Protein AF-A0A9E4LNK3-F1 (afdb_monomer)

Sequence (481 aa):
MTLQAILFIAVGLLFTTSLILKAQERDEGTTDDDRDSTNNVVDWTPTIDVRTAFFLGTPGGPDLHADEPEATRNLLLENKTRVLNWFLDSHTILDNPQYHGAAYIDIDALFKPIPGISILAGLTMENRGISYGLRDTRNNIVLPRYQLGIDTTLKFGDESLNVKIYAGDFRDTTIDEGLFFANADIQGAMVRFEWNNLAYRHWKVGDAFAGLGLNINDADFQAITLSDFNLPFDSRGTLGLNWFVFTDIDSRGEIYQLESPRQQLLSEADLQDYGVGMSGRVDSIDNRGALYAQYGLRGGSGFLMNRSALLAGGSFAIDDTRFQLHGQGEYRYFGGLFNHGYRNVDVYYRDPEETEDWGNTVGPHLYPLSLFDRRFMQWPVMTEYQDLKDVTAWTLYAKGKWFFYGRFILYALLDLNYIVPEHEESFLYPFYEAGVGWEPVRNFSLLFSASNKGMNLDKHYPTFYLYERPIPTVAFRWNVK

Radius of gyration: 24.62 Å; Cα contacts (8 Å, |Δi|>4): 1115; chains: 1; bounding box: 55×63×79 Å

Mean predicted aligned error: 9.89 Å

Secondary structure (DSSP, 8-state):
--HHHHHHHHHHHHHHHHHHHHHHHHHTT--S----S---------EEEEEEEEE-PPPPSS-TTTTS-HHHHHHHHHS--SS---SB-TTTS---GGGGT-EEEEEEEEEEEETTEEEEEEEEEEE--STT-TT-GGGEEEEEEEEEEEEEEEEETTEEEEEEEEEEEEEEE--TTSSS-SSEEEEEEEEEEEETTEEEEEEEEE-THHHH-BS-SEEEEEEEEEEEEEETTTEEEEEEEEEEEEE-GGGG--------TTGGG--GGGG--EEEEEEEEEEETTSSEEEEEEEEEESSS---GGGEEEEEEEEEEEE-SSEEEEEEEEEEEE-HHHHTT-B-SS--SS-TT----TT----SS---GGGGGS-S--HHHHHTTTTT--EEEEEEEEEEEEEEETTEEEEEEEEEEEEEETTS--EEEEEEEEEEEEEEETTEEEEEEEEEEEEE-SSSSSEEEEEEEEEEEEEEEEEE-

pLDDT: mean 81.27, std 19.88, range [32.03, 98.69]

Nearest PDB structures (foldseek):
  8xcj-assembly1_B  TM=4.893E-01  e=7.336E-06  Shigella sonnei
  5oyk-assembly1_A  TM=4.951E-01  e=1.566E-05  Vibrio cholerae
  6ehe-assembly1_A  TM=4.930E-01  e=4.184E-04  Vibrio cholerae O395
  8agd-assembly1_C  TM=2.571E-01  e=2.715E-03  Deinococcus radiodurans R1 = ATCC 13939 = DSM 20539
  3kvn-assembly2_A  TM=1.818E-01  e=1.265E-01  Pseudomonas aeruginosa

Solvent-accessible surface area (backbone atoms only — not comparable to full-atom values): 25138 Å² total; per-residue (Å²): 135,58,74,61,62,56,48,54,53,50,52,54,53,51,55,53,51,53,53,52,52,58,56,52,62,61,67,79,66,73,73,93,81,78,91,84,69,92,72,79,73,60,66,86,71,63,32,39,39,41,40,33,45,37,24,62,36,74,73,62,72,82,65,92,61,82,83,65,56,66,71,58,54,51,50,50,62,69,59,61,68,79,82,91,68,88,42,51,58,75,75,76,59,67,53,43,40,50,43,32,49,14,34,37,40,36,38,41,36,42,42,45,81,45,92,43,37,38,39,36,44,32,41,37,39,36,37,44,22,54,77,67,39,86,81,41,65,84,40,48,46,77,47,79,41,42,29,44,36,39,47,46,74,49,72,62,84,96,45,54,38,39,40,38,39,38,38,38,56,43,71,62,34,55,52,88,88,30,70,69,40,23,68,33,75,42,39,35,38,38,42,35,42,34,46,85,49,40,31,43,37,41,38,41,40,42,56,45,36,73,48,44,12,24,35,27,35,34,38,41,40,38,35,46,32,46,40,79,44,84,46,80,89,62,24,31,34,34,42,32,45,33,38,39,35,49,38,59,72,66,79,78,66,73,70,76,81,69,89,48,86,79,60,80,71,64,52,77,76,70,64,40,50,40,32,46,34,39,36,38,36,40,32,37,73,84,68,36,33,34,42,38,35,32,40,38,34,50,33,95,75,78,97,45,71,41,25,24,35,39,30,41,36,37,38,37,49,44,87,47,98,49,42,33,36,40,38,36,41,37,41,39,38,38,10,6,61,46,31,42,76,35,49,26,81,88,32,36,23,27,53,88,83,55,85,57,53,74,72,45,63,63,28,97,29,69,72,62,73,78,59,70,81,54,75,80,75,38,44,50,72,59,19,76,48,23,87,64,27,38,35,35,35,39,38,41,38,39,43,38,40,34,43,81,55,88,46,31,32,41,40,40,35,40,44,32,40,39,39,42,42,56,99,52,79,66,47,75,46,79,36,41,36,43,35,45,34,39,37,92,47,89,58,34,38,43,36,45,33,32,21,25,61,38,77,33,53,89,44,33,30,79,43,69,38,58,40,65,66,56,43,38,36,42,37,41,38,35,50,49,121

Structure (mmCIF, N/CA/C/O backbone):
data_AF-A0A9E4LNK3-F1
#
_entry.id   AF-A0A9E4LNK3-F1
#
loop_
_atom_site.group_PDB
_atom_site.id
_atom_site.type_symbol
_atom_site.label_atom_id
_atom_site.label_alt_id
_atom_site.label_comp_id
_atom_site.label_asym_id
_atom_site.label_entity_id
_atom_site.label_seq_id
_atom_site.pdbx_PDB_ins_code
_atom_site.Cartn_x
_atom_site.Cartn_y
_atom_site.Cartn_z
_atom_site.occupancy
_atom_site.B_iso_or_equiv
_atom_site.auth_seq_id
_atom_site.auth_comp_id
_atom_site.auth_asym_id
_atom_site.auth_atom_id
_atom_site.pdbx_PDB_model_num
ATOM 1 N N . MET A 1 1 ? 5.099 -32.120 -4.529 1.00 41.56 1 MET A N 1
ATOM 2 C CA . MET A 1 1 ? 5.362 -31.563 -3.183 1.00 41.56 1 MET A CA 1
ATOM 3 C C . MET A 1 1 ? 6.695 -32.113 -2.708 1.00 41.56 1 MET A C 1
ATOM 5 O O . MET A 1 1 ? 6.814 -33.324 -2.573 1.00 41.56 1 MET A O 1
ATOM 9 N N . THR A 1 2 ? 7.722 -31.275 -2.575 1.00 43.97 2 THR A N 1
ATOM 10 C CA . THR A 1 2 ? 9.056 -31.709 -2.132 1.00 43.97 2 THR A CA 1
ATOM 11 C C . THR A 1 2 ? 9.077 -31.890 -0.609 1.00 43.97 2 THR A C 1
ATOM 13 O O . THR A 1 2 ? 8.332 -31.231 0.117 1.00 43.97 2 THR A O 1
ATOM 16 N N . LEU A 1 3 ? 9.934 -32.787 -0.111 1.00 37.31 3 LEU A N 1
ATOM 17 C CA . LEU A 1 3 ? 10.107 -33.088 1.320 1.00 37.31 3 LEU A CA 1
ATOM 18 C C . LEU A 1 3 ? 10.407 -31.828 2.165 1.00 37.31 3 LEU A C 1
ATOM 20 O O . LEU A 1 3 ? 10.044 -31.763 3.334 1.00 37.31 3 LEU A O 1
ATOM 24 N N . GLN A 1 4 ? 11.017 -30.803 1.561 1.00 41.84 4 GLN A N 1
ATOM 25 C CA . GLN A 1 4 ? 11.319 -29.520 2.203 1.00 41.84 4 GLN A CA 1
ATOM 26 C C . GLN A 1 4 ? 10.077 -28.673 2.490 1.00 41.84 4 GLN A C 1
ATOM 28 O O . GLN A 1 4 ? 9.984 -28.126 3.582 1.00 41.84 4 GLN A O 1
ATOM 33 N N . ALA A 1 5 ? 9.098 -28.600 1.581 1.00 40.19 5 ALA A N 1
ATOM 34 C CA . ALA A 1 5 ? 7.851 -27.875 1.847 1.00 40.19 5 ALA A CA 1
ATOM 35 C C . ALA A 1 5 ? 7.095 -28.497 3.037 1.00 40.19 5 ALA A C 1
ATOM 37 O O . ALA A 1 5 ? 6.575 -27.785 3.891 1.00 40.19 5 ALA A O 1
ATOM 38 N N . ILE A 1 6 ? 7.120 -29.833 3.145 1.00 46.41 6 ILE A N 1
ATOM 39 C CA . ILE A 1 6 ? 6.572 -30.568 4.296 1.00 46.41 6 ILE A CA 1
ATOM 40 C C . ILE A 1 6 ? 7.346 -30.228 5.577 1.00 46.41 6 ILE A C 1
ATOM 42 O O . ILE A 1 6 ? 6.731 -30.023 6.620 1.00 46.41 6 ILE A O 1
ATOM 46 N N . LEU A 1 7 ? 8.677 -30.130 5.504 1.00 43.38 7 LEU A N 1
ATOM 47 C CA . LEU A 1 7 ? 9.526 -29.798 6.649 1.00 43.38 7 LEU A CA 1
ATOM 48 C C . LEU A 1 7 ? 9.306 -28.357 7.141 1.00 43.38 7 LEU A C 1
ATOM 50 O O . LEU A 1 7 ? 9.177 -28.151 8.342 1.00 43.38 7 LEU A O 1
ATOM 54 N N . PHE A 1 8 ? 9.199 -27.376 6.239 1.00 44.72 8 PHE A N 1
ATOM 55 C CA . PHE A 1 8 ? 8.903 -25.983 6.598 1.00 44.72 8 PHE A CA 1
ATOM 56 C C . PHE A 1 8 ? 7.522 -25.839 7.251 1.00 44.72 8 PHE A C 1
ATOM 58 O O . PHE A 1 8 ? 7.403 -25.202 8.297 1.00 44.72 8 PHE A O 1
ATOM 65 N N . ILE A 1 9 ? 6.498 -26.500 6.696 1.00 47.62 9 ILE A N 1
ATOM 66 C CA . ILE A 1 9 ? 5.153 -26.545 7.290 1.00 47.62 9 ILE A CA 1
ATOM 67 C C . ILE A 1 9 ? 5.197 -27.213 8.675 1.00 47.62 9 ILE A C 1
ATOM 69 O O . ILE A 1 9 ? 4.609 -26.702 9.627 1.00 47.62 9 ILE A O 1
ATOM 73 N N . ALA A 1 10 ? 5.931 -28.321 8.821 1.00 51.97 10 ALA A N 1
ATOM 74 C CA . ALA A 1 10 ? 6.064 -29.027 10.094 1.00 51.97 10 ALA A CA 1
ATOM 75 C C . ALA A 1 10 ? 6.780 -28.187 11.165 1.00 51.97 10 ALA A C 1
ATOM 77 O O . ALA A 1 10 ? 6.338 -28.165 12.310 1.00 51.97 10 ALA A O 1
ATOM 78 N N . VAL A 1 11 ? 7.846 -27.462 10.812 1.00 52.09 11 VAL A N 1
ATOM 79 C CA . VAL A 1 11 ? 8.573 -26.587 11.749 1.00 52.09 11 VAL A CA 1
ATOM 80 C C . VAL A 1 11 ? 7.705 -25.407 12.191 1.00 52.09 11 VAL A C 1
ATOM 82 O O . VAL A 1 11 ? 7.649 -25.119 13.387 1.00 52.09 11 VAL A O 1
ATOM 85 N N . GLY A 1 12 ? 6.966 -24.776 11.270 1.00 45.59 12 GLY A N 1
ATOM 86 C CA . GLY A 1 12 ? 6.017 -23.709 11.609 1.00 45.59 12 GLY A CA 1
ATOM 87 C C . GLY A 1 12 ? 4.909 -24.180 12.560 1.00 45.59 12 GLY A C 1
ATOM 88 O O . GLY A 1 12 ? 4.607 -23.505 13.548 1.00 45.59 12 GLY A O 1
ATOM 89 N N . LEU A 1 13 ? 4.356 -25.376 12.321 1.00 50.53 13 LEU A N 1
ATOM 90 C CA . LEU A 1 13 ? 3.356 -26.005 13.194 1.00 50.53 13 LEU A CA 1
ATOM 91 C C . LEU A 1 13 ? 3.928 -26.384 14.570 1.00 50.53 13 LEU A C 1
ATOM 93 O O . LEU A 1 13 ? 3.265 -26.192 15.587 1.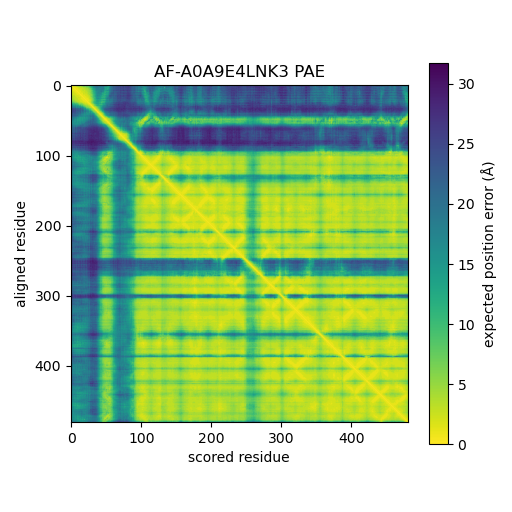00 50.53 13 LEU A O 1
ATOM 97 N N . LEU A 1 14 ? 5.162 -26.891 14.635 1.00 53.72 14 LEU A N 1
ATOM 98 C CA . LEU A 1 14 ? 5.808 -27.250 15.902 1.00 53.72 14 LEU A CA 1
ATOM 99 C C . LEU A 1 14 ? 6.121 -26.016 16.760 1.00 53.72 14 LEU A C 1
ATOM 101 O O . LEU A 1 14 ? 5.898 -26.042 17.972 1.00 53.72 14 LEU A O 1
ATOM 105 N N . PHE A 1 15 ? 6.583 -24.923 16.147 1.00 49.28 15 PHE A N 1
ATOM 106 C CA . PHE A 1 15 ? 6.890 -23.681 16.861 1.00 49.28 15 PHE A CA 1
ATOM 107 C C . PHE A 1 15 ? 5.628 -23.022 17.439 1.00 49.28 15 PHE A C 1
ATOM 109 O O . PHE A 1 15 ? 5.600 -22.647 18.611 1.00 49.28 15 PHE A O 1
ATOM 116 N N . THR A 1 16 ? 4.549 -22.960 16.653 1.00 48.97 16 THR A N 1
ATOM 117 C CA . THR A 1 16 ? 3.246 -22.440 17.107 1.00 48.97 16 THR A CA 1
ATOM 118 C C . THR A 1 16 ? 2.631 -23.305 18.206 1.00 48.97 16 THR A C 1
ATOM 120 O O . THR A 1 16 ? 2.187 -22.772 19.222 1.00 48.97 16 THR A O 1
ATOM 123 N N . THR A 1 17 ? 2.685 -24.635 18.078 1.00 55.66 17 THR A N 1
ATOM 124 C CA . THR A 1 17 ? 2.183 -25.553 19.117 1.00 55.66 17 THR A CA 1
ATOM 125 C C . THR A 1 17 ? 2.945 -25.383 20.438 1.00 55.66 17 THR A C 1
ATOM 127 O O . THR A 1 17 ? 2.330 -25.352 21.500 1.00 55.66 17 THR A O 1
ATOM 130 N N . SER A 1 18 ? 4.271 -25.194 20.397 1.00 52.88 18 SER A N 1
ATOM 131 C CA . SER A 1 18 ? 5.073 -24.954 21.607 1.00 52.88 18 SER A CA 1
ATOM 132 C C . SER A 1 18 ? 4.742 -23.630 22.304 1.00 52.88 18 SER A C 1
ATOM 134 O O . SER A 1 18 ? 4.840 -23.565 23.531 1.00 52.88 18 SER A O 1
ATOM 136 N N . LEU A 1 19 ? 4.389 -22.580 21.556 1.00 49.06 19 LEU A N 1
ATOM 137 C CA . LEU A 1 19 ? 3.983 -21.292 22.128 1.00 49.06 19 LEU A CA 1
ATOM 138 C C . LEU A 1 19 ? 2.604 -21.383 22.791 1.00 49.06 19 LEU A C 1
ATOM 140 O O . LEU A 1 19 ? 2.429 -20.867 23.892 1.00 49.06 19 LEU A O 1
ATOM 144 N N . ILE A 1 20 ? 1.664 -22.097 22.163 1.00 52.34 20 ILE A N 1
ATOM 145 C CA . ILE A 1 20 ? 0.319 -22.337 22.708 1.00 52.34 20 ILE A CA 1
ATOM 146 C C . ILE A 1 20 ? 0.395 -23.156 24.002 1.00 52.34 20 ILE A C 1
ATOM 148 O O . ILE A 1 20 ? -0.195 -22.764 25.005 1.00 52.34 20 ILE A O 1
ATOM 152 N N . LEU A 1 21 ? 1.170 -24.247 24.016 1.00 57.25 21 LEU A N 1
ATOM 153 C CA . LEU A 1 21 ? 1.315 -25.096 25.204 1.00 57.25 21 LEU A CA 1
ATOM 154 C C . LEU A 1 21 ? 1.925 -24.333 26.391 1.00 57.25 21 LEU A C 1
ATOM 156 O O . LEU A 1 21 ? 1.444 -24.462 27.511 1.00 57.25 21 LEU A O 1
ATOM 160 N N . LYS A 1 22 ? 2.915 -23.463 26.148 1.00 56.16 22 LYS A N 1
ATOM 161 C CA . LYS A 1 22 ? 3.484 -22.600 27.200 1.00 56.16 22 LYS A CA 1
ATOM 162 C C . LYS A 1 22 ? 2.509 -21.550 27.729 1.00 56.16 22 LYS A C 1
ATOM 164 O O . LYS A 1 22 ? 2.616 -21.171 28.892 1.00 56.16 22 LYS A O 1
ATOM 169 N N . ALA A 1 23 ? 1.607 -21.044 26.889 1.00 51.03 23 ALA A N 1
ATOM 170 C CA . ALA A 1 23 ? 0.563 -20.126 27.336 1.00 51.03 23 ALA A CA 1
ATOM 171 C C . ALA A 1 23 ? -0.459 -20.852 28.229 1.00 51.03 23 ALA A C 1
ATOM 173 O O . ALA A 1 23 ? -0.826 -20.326 29.274 1.00 51.03 23 ALA A O 1
ATOM 174 N N . GLN A 1 24 ? -0.833 -22.088 27.874 1.00 53.78 24 GLN A N 1
ATOM 175 C CA . GLN A 1 24 ? -1.772 -22.916 28.642 1.00 53.78 24 GLN A CA 1
ATOM 176 C C . GLN A 1 24 ? -1.200 -23.399 29.985 1.00 53.78 24 GLN A C 1
ATOM 178 O O . GLN A 1 24 ? -1.886 -23.318 31.000 1.00 53.78 24 GLN A O 1
ATOM 183 N N . GLU A 1 25 ? 0.070 -23.819 30.036 1.00 57.22 25 GLU A N 1
ATOM 184 C CA . GLU A 1 25 ? 0.732 -24.223 31.293 1.00 57.22 25 GLU A CA 1
ATOM 185 C C . GLU A 1 25 ? 0.797 -23.089 32.333 1.00 57.22 25 GLU A C 1
ATOM 187 O O . GLU A 1 25 ? 0.924 -23.345 33.530 1.00 57.22 25 GLU A O 1
ATOM 192 N N . ARG A 1 26 ? 0.704 -21.826 31.895 1.00 51.97 26 ARG A N 1
ATOM 193 C CA . ARG A 1 26 ? 0.721 -20.659 32.784 1.00 51.97 26 ARG A CA 1
ATOM 194 C C . ARG A 1 26 ? -0.629 -20.406 33.466 1.00 51.97 26 ARG A C 1
ATOM 196 O O . ARG A 1 26 ? -0.628 -19.859 34.565 1.00 51.97 26 ARG A O 1
ATOM 203 N N . ASP A 1 27 ? -1.733 -20.828 32.849 1.00 49.88 27 ASP A N 1
ATOM 204 C CA . ASP A 1 27 ? -3.097 -20.669 33.376 1.00 49.88 27 ASP A CA 1
ATOM 205 C C . ASP A 1 27 ? -3.478 -21.771 34.378 1.00 49.88 27 ASP A C 1
ATOM 207 O O . ASP A 1 27 ? -4.247 -21.534 35.308 1.00 49.88 27 ASP A O 1
ATOM 211 N N . GLU A 1 28 ? -2.907 -22.973 34.260 1.00 54.12 28 GLU A N 1
ATOM 212 C CA . GLU A 1 28 ? -3.238 -24.095 35.156 1.00 54.12 28 GLU A CA 1
ATOM 213 C C . GLU A 1 28 ? -2.516 -24.040 36.524 1.00 54.12 28 GLU A C 1
ATOM 215 O O . GLU A 1 28 ? -2.785 -24.857 37.406 1.00 54.12 28 GLU A O 1
ATOM 220 N N . GLY A 1 29 ? -1.610 -23.074 36.732 1.00 51.03 29 GLY A N 1
ATOM 221 C CA . GLY A 1 29 ? -0.751 -22.985 37.922 1.00 51.03 29 GLY A CA 1
ATOM 222 C C . GLY A 1 29 ? -1.223 -22.066 39.056 1.00 51.03 29 GLY A C 1
ATOM 223 O O . GLY A 1 29 ? -0.627 -22.090 40.134 1.00 51.03 29 GLY A O 1
ATOM 224 N N . THR A 1 30 ? -2.256 -21.246 38.859 1.00 49.94 30 THR A N 1
ATOM 225 C CA . THR A 1 30 ? -2.759 -20.330 39.898 1.00 49.94 30 THR A CA 1
ATOM 226 C C . THR A 1 30 ? -3.891 -20.976 40.686 1.00 49.94 30 THR A C 1
ATOM 228 O O . THR A 1 30 ? -5.057 -20.918 40.306 1.00 49.94 30 THR A O 1
ATOM 231 N N . THR A 1 31 ? -3.532 -21.616 41.797 1.00 49.62 31 THR A N 1
ATOM 232 C CA . THR A 1 31 ? -4.470 -22.107 42.810 1.00 49.62 31 THR A CA 1
ATOM 233 C C . THR A 1 31 ? -5.137 -20.955 43.571 1.00 49.62 31 THR A C 1
ATOM 235 O O . THR A 1 31 ? -4.519 -19.936 43.866 1.00 49.62 31 THR A O 1
ATOM 238 N N . ASP A 1 32 ? -6.408 -21.168 43.893 1.00 52.41 32 ASP A N 1
ATOM 239 C CA . ASP A 1 32 ? -7.497 -20.203 44.108 1.00 52.41 32 ASP A CA 1
ATOM 240 C C . ASP A 1 32 ? -7.501 -19.427 45.455 1.00 52.41 32 ASP A C 1
ATOM 242 O O . ASP A 1 32 ? -8.571 -19.023 45.903 1.00 52.41 32 ASP A O 1
ATOM 246 N N . ASP A 1 33 ? -6.355 -19.219 46.124 1.00 51.12 33 ASP A N 1
ATOM 247 C CA . ASP A 1 33 ? -6.341 -18.809 47.552 1.00 51.12 33 ASP A CA 1
ATOM 248 C C . ASP A 1 33 ? -5.882 -17.365 47.869 1.00 51.12 33 ASP A C 1
ATOM 250 O O . ASP A 1 33 ? -5.827 -16.993 49.035 1.00 51.12 33 ASP A O 1
ATOM 254 N N . ASP A 1 34 ? -5.630 -16.505 46.873 1.00 47.00 34 ASP A N 1
ATOM 255 C CA . ASP A 1 34 ? -5.303 -15.078 47.095 1.00 47.00 34 ASP A CA 1
ATOM 256 C C . ASP A 1 34 ? -6.148 -14.157 46.192 1.00 47.00 34 ASP A C 1
ATOM 258 O O . ASP A 1 34 ? -5.696 -13.620 45.178 1.00 47.00 34 ASP A O 1
ATOM 262 N N . ARG A 1 35 ? -7.423 -13.970 46.556 1.00 47.19 35 ARG A N 1
ATOM 263 C CA . ARG A 1 35 ? -8.343 -13.011 45.916 1.00 47.19 35 ARG A CA 1
ATOM 264 C C . ARG A 1 35 ? -8.501 -11.748 46.765 1.00 47.19 35 ARG A C 1
ATOM 266 O O . ARG A 1 35 ? -9.561 -11.555 47.346 1.00 47.19 35 ARG A O 1
ATOM 273 N N . ASP A 1 36 ? -7.475 -10.894 46.833 1.00 46.56 36 ASP A N 1
ATOM 274 C CA . ASP A 1 36 ? -7.688 -9.488 47.240 1.00 46.56 36 ASP A CA 1
ATOM 275 C C . ASP A 1 36 ? -6.586 -8.485 46.832 1.00 46.56 36 ASP A C 1
ATOM 277 O O . ASP A 1 36 ? -6.384 -7.452 47.471 1.00 46.56 36 ASP A O 1
ATOM 281 N N . SER A 1 37 ? -5.886 -8.719 45.718 1.00 41.12 37 SER A N 1
ATOM 282 C CA . SER A 1 37 ? -5.097 -7.664 45.071 1.00 41.12 37 SER A CA 1
ATOM 283 C C . SER A 1 37 ? -5.607 -7.404 43.665 1.00 41.12 37 SER A C 1
ATOM 285 O O . SER A 1 37 ? -5.957 -8.325 42.931 1.00 41.12 37 SER A O 1
ATOM 287 N N . THR A 1 38 ? -5.649 -6.125 43.302 1.00 39.25 38 THR A N 1
ATOM 288 C CA . THR A 1 38 ? -5.966 -5.548 41.990 1.00 39.25 38 THR A CA 1
ATOM 289 C C . THR A 1 38 ? -5.014 -6.053 40.901 1.00 39.25 38 THR A C 1
ATOM 291 O O . THR A 1 38 ? -4.208 -5.296 40.354 1.00 39.25 38 THR A O 1
ATOM 294 N N . ASN A 1 39 ? -5.064 -7.349 40.609 1.00 36.81 39 ASN A N 1
ATOM 295 C CA . ASN A 1 39 ? -4.281 -7.968 39.565 1.00 36.81 39 ASN A CA 1
ATOM 296 C C . ASN A 1 39 ? -4.894 -7.530 38.243 1.00 36.81 39 ASN A C 1
ATOM 298 O O . ASN A 1 39 ? -5.888 -8.081 37.775 1.00 36.81 39 ASN A O 1
ATOM 302 N N . ASN A 1 40 ? -4.275 -6.506 37.656 1.00 37.41 40 ASN A N 1
ATOM 303 C CA . ASN A 1 40 ? -4.249 -6.306 36.219 1.00 37.41 40 ASN A CA 1
ATOM 304 C C . ASN A 1 40 ? -3.730 -7.611 35.606 1.00 37.41 40 ASN A C 1
ATOM 306 O O . ASN A 1 40 ? -2.525 -7.776 35.414 1.00 37.41 40 ASN A O 1
ATOM 310 N N . VAL A 1 41 ? -4.630 -8.570 35.379 1.00 40.47 41 VAL A N 1
ATOM 311 C CA . VAL A 1 41 ? -4.361 -9.733 34.545 1.00 40.47 41 VAL A CA 1
ATOM 312 C C . VAL A 1 41 ? -4.076 -9.145 33.174 1.00 40.47 41 VAL A C 1
ATOM 314 O O . VAL A 1 41 ? -4.973 -8.687 32.472 1.00 40.47 41 VAL A O 1
ATOM 317 N N . VAL A 1 42 ? -2.788 -9.021 32.871 1.00 44.88 42 VAL A N 1
ATOM 318 C CA . VAL A 1 42 ? -2.311 -8.653 31.547 1.00 44.88 42 VAL A CA 1
ATOM 319 C C . VAL A 1 42 ? -2.869 -9.720 30.616 1.00 44.88 42 VAL A C 1
ATOM 321 O O . VAL A 1 42 ? -2.574 -10.897 30.791 1.00 44.88 42 VAL A O 1
ATOM 324 N N . ASP A 1 43 ? -3.738 -9.323 29.696 1.00 44.44 43 ASP A N 1
ATOM 325 C CA . ASP A 1 43 ? -4.306 -10.221 28.698 1.00 44.44 43 ASP A CA 1
ATOM 326 C C . ASP A 1 43 ? -3.189 -10.589 27.706 1.00 44.44 43 ASP A C 1
ATOM 328 O O . ASP A 1 43 ? -2.826 -9.817 26.814 1.00 44.44 43 ASP A O 1
ATOM 332 N N . TRP A 1 44 ? -2.551 -11.740 27.942 1.00 46.09 44 TRP A N 1
ATOM 333 C CA . TRP A 1 44 ? -1.455 -12.279 27.135 1.00 46.09 44 TRP A CA 1
ATOM 334 C C . TRP A 1 44 ? -2.010 -13.088 25.964 1.00 46.09 44 TRP A C 1
ATOM 336 O O . TRP A 1 44 ? -1.747 -14.284 25.861 1.00 46.09 44 TRP A O 1
ATOM 346 N N . THR A 1 45 ? -2.753 -12.449 25.067 1.00 52.09 45 THR A N 1
ATOM 347 C CA . THR A 1 45 ? -3.242 -13.132 23.864 1.00 52.09 45 THR A CA 1
ATOM 348 C C . THR A 1 45 ? -2.438 -12.669 22.643 1.00 52.09 45 THR A C 1
ATOM 350 O O . THR A 1 45 ? -2.794 -11.665 22.019 1.00 52.09 45 THR A O 1
ATOM 353 N N . PRO A 1 46 ? -1.304 -13.326 22.307 1.00 55.28 46 PRO A N 1
ATOM 354 C CA . PRO A 1 46 ? -0.558 -12.993 21.103 1.00 55.28 46 PRO A CA 1
ATOM 355 C C . PRO A 1 46 ? -1.396 -13.354 19.879 1.00 55.28 46 PRO A C 1
ATOM 357 O O . PRO A 1 46 ? -1.747 -14.514 19.671 1.00 55.28 46 PRO A O 1
ATOM 360 N N . THR A 1 47 ? -1.686 -12.363 19.038 1.00 57.16 47 THR A N 1
ATOM 361 C CA . THR A 1 47 ? -2.212 -12.643 17.701 1.00 57.16 47 THR A CA 1
ATOM 362 C C . THR A 1 47 ? -1.047 -13.041 16.804 1.00 57.16 47 THR A C 1
ATOM 364 O O . THR A 1 47 ? -0.103 -12.260 16.687 1.00 57.16 47 THR A O 1
ATOM 367 N N . ILE A 1 48 ? -1.108 -14.231 16.196 1.00 66.69 48 ILE A N 1
ATOM 368 C CA . ILE A 1 48 ? -0.098 -14.723 15.245 1.00 66.69 48 ILE A CA 1
ATOM 369 C C . ILE A 1 48 ? -0.738 -14.811 13.859 1.00 66.69 48 ILE A C 1
ATOM 371 O O . ILE A 1 48 ? -1.706 -15.553 13.690 1.00 66.69 48 ILE A O 1
ATOM 375 N N . ASP A 1 49 ? -0.200 -14.080 12.880 1.00 63.03 49 ASP A N 1
ATOM 376 C CA . ASP A 1 49 ? -0.526 -14.256 11.455 1.00 63.03 49 ASP A CA 1
ATOM 377 C C . ASP A 1 49 ? 0.635 -14.975 10.767 1.00 63.03 49 ASP A C 1
ATOM 379 O O . ASP A 1 49 ? 1.739 -14.443 10.745 1.00 63.03 49 ASP A O 1
ATOM 383 N N . VAL A 1 50 ? 0.399 -16.180 10.240 1.00 68.12 50 VAL A N 1
ATOM 384 C CA . VAL A 1 50 ? 1.377 -16.930 9.438 1.00 68.12 50 VAL A CA 1
ATOM 385 C C . VAL A 1 50 ? 0.917 -16.952 7.994 1.00 68.12 50 VAL A C 1
ATOM 387 O O . VAL A 1 50 ? -0.150 -17.495 7.703 1.00 68.12 50 VAL A O 1
ATOM 390 N N . ARG A 1 51 ? 1.741 -16.437 7.078 1.00 68.88 51 ARG A N 1
ATOM 391 C CA . ARG A 1 51 ? 1.501 -16.525 5.631 1.00 68.88 51 ARG A CA 1
ATOM 392 C C . ARG A 1 51 ? 2.627 -17.279 4.960 1.00 68.88 51 ARG A C 1
ATOM 394 O O . ARG A 1 51 ? 3.791 -16.958 5.171 1.00 68.88 51 ARG A O 1
ATOM 401 N N . THR A 1 52 ? 2.282 -18.255 4.132 1.00 62.19 52 THR A N 1
ATOM 402 C CA . THR A 1 52 ? 3.250 -18.970 3.300 1.00 62.19 52 THR A CA 1
ATOM 403 C C . THR A 1 52 ? 2.740 -19.049 1.883 1.00 62.19 52 THR A C 1
ATOM 405 O O . THR A 1 52 ? 1.569 -19.367 1.703 1.00 62.19 52 THR A O 1
ATOM 408 N N . ALA A 1 53 ? 3.601 -18.798 0.902 1.00 67.62 53 ALA A N 1
ATOM 409 C CA . ALA A 1 53 ? 3.316 -19.043 -0.507 1.00 67.62 53 ALA A CA 1
ATOM 410 C C . ALA A 1 53 ? 4.411 -19.922 -1.115 1.00 67.62 53 ALA A C 1
ATOM 412 O O . ALA A 1 53 ? 5.573 -19.777 -0.750 1.00 67.62 53 ALA A O 1
ATOM 413 N N . PHE A 1 54 ? 4.041 -20.807 -2.040 1.00 70.44 54 PHE A N 1
ATOM 414 C CA . PHE A 1 54 ? 4.970 -21.562 -2.884 1.00 70.44 54 PHE A CA 1
ATOM 415 C C . PHE A 1 54 ? 4.603 -21.351 -4.345 1.00 70.44 54 PHE A C 1
ATOM 417 O O . PHE A 1 54 ? 3.441 -21.544 -4.706 1.00 70.44 54 PHE A O 1
ATOM 424 N N . PHE A 1 55 ? 5.588 -21.027 -5.176 1.00 71.06 55 PHE A N 1
ATOM 425 C CA . PHE A 1 55 ? 5.405 -20.850 -6.615 1.00 71.06 55 PHE A CA 1
ATOM 426 C C . PHE A 1 55 ? 5.927 -22.082 -7.355 1.00 71.06 55 PHE A C 1
ATOM 428 O O . PHE A 1 55 ? 7.091 -22.440 -7.206 1.00 71.06 55 PHE A O 1
ATOM 435 N N . LEU A 1 56 ? 5.078 -22.777 -8.117 1.00 63.97 56 LEU A N 1
ATOM 436 C CA . LEU A 1 56 ? 5.485 -23.984 -8.852 1.00 63.97 56 LEU A CA 1
ATOM 437 C C . LEU A 1 56 ? 5.624 -23.680 -10.347 1.00 63.97 56 LEU A C 1
ATOM 439 O O . LEU A 1 56 ? 4.829 -24.144 -11.161 1.00 63.97 56 LEU A O 1
ATOM 443 N N . GLY A 1 57 ? 6.632 -22.895 -10.720 1.00 58.88 57 GLY A N 1
ATOM 444 C CA . GLY A 1 57 ? 7.030 -22.804 -12.120 1.00 58.88 57 GLY A CA 1
ATOM 445 C C . GLY A 1 57 ? 7.752 -24.070 -12.576 1.00 58.88 57 GLY A C 1
ATOM 446 O O . GLY A 1 57 ? 8.581 -24.628 -11.859 1.00 58.88 57 GLY A O 1
ATOM 447 N N . THR A 1 58 ? 7.438 -24.542 -13.778 1.00 51.47 58 THR A N 1
ATOM 448 C CA . THR A 1 58 ? 8.374 -25.380 -14.531 1.00 51.47 58 THR A CA 1
ATOM 449 C C . THR A 1 58 ? 9.227 -24.434 -15.364 1.00 51.47 58 THR A C 1
ATOM 451 O O . THR A 1 58 ? 8.624 -23.664 -16.117 1.00 51.47 58 THR A O 1
ATOM 454 N N . PRO A 1 59 ? 10.569 -24.475 -15.274 1.00 53.81 59 PRO A N 1
ATOM 455 C CA . PRO A 1 59 ? 11.409 -23.764 -16.225 1.00 53.81 59 PRO A CA 1
ATOM 456 C C . PRO A 1 59 ? 10.938 -24.123 -17.634 1.00 53.81 59 PRO A C 1
ATOM 458 O O . PRO A 1 59 ? 10.758 -25.310 -17.940 1.00 53.81 59 PRO A O 1
ATOM 461 N N . GLY A 1 60 ? 10.669 -23.111 -18.460 1.00 47.97 60 GLY A N 1
ATOM 462 C CA . GLY A 1 60 ? 10.530 -23.326 -19.894 1.00 47.97 60 GLY A CA 1
ATOM 463 C C . GLY A 1 60 ? 11.747 -24.111 -20.388 1.00 47.97 60 GLY A C 1
ATOM 464 O O . GLY A 1 60 ? 12.839 -23.982 -19.833 1.00 47.97 60 GLY A O 1
ATOM 465 N N . GLY A 1 61 ? 11.548 -24.999 -21.362 1.00 39.50 61 GLY A N 1
ATOM 466 C CA . GLY A 1 61 ? 12.653 -25.741 -21.970 1.00 39.50 61 GLY A CA 1
ATOM 467 C C . GLY A 1 61 ? 13.734 -24.798 -22.523 1.00 39.50 61 GLY A C 1
ATOM 468 O O . GLY A 1 61 ? 13.506 -23.595 -22.596 1.00 39.50 61 GLY A O 1
ATOM 469 N N . PRO A 1 62 ? 14.910 -25.330 -22.900 1.00 39.69 62 PRO A N 1
ATOM 470 C CA . PRO A 1 62 ? 16.054 -24.524 -23.316 1.00 39.69 62 PRO A CA 1
ATOM 471 C C . PRO A 1 62 ? 15.662 -23.466 -24.350 1.00 39.69 62 PRO A C 1
ATOM 473 O O . PRO A 1 62 ? 14.944 -23.753 -25.309 1.00 39.69 62 PRO A O 1
ATOM 476 N N . ASP A 1 63 ? 16.156 -22.263 -24.089 1.00 45.09 63 ASP A N 1
ATOM 477 C CA . ASP A 1 63 ? 16.005 -21.047 -24.869 1.00 45.09 63 ASP A CA 1
ATOM 478 C C . ASP A 1 63 ? 16.249 -21.321 -26.364 1.00 45.09 63 ASP A C 1
ATOM 480 O O . ASP A 1 63 ? 17.368 -21.611 -26.790 1.00 45.09 63 ASP A O 1
ATOM 484 N N . LEU A 1 64 ? 15.188 -21.291 -27.178 1.00 42.38 64 LEU A N 1
ATOM 485 C CA . LEU A 1 64 ? 15.286 -21.516 -28.628 1.00 42.38 64 LEU A CA 1
ATOM 486 C C . LEU A 1 64 ? 15.935 -20.327 -29.366 1.00 42.38 64 LEU A C 1
ATOM 488 O O . LEU A 1 64 ? 16.070 -20.383 -30.588 1.00 42.38 64 LEU A O 1
ATOM 492 N N . HIS A 1 65 ? 16.355 -19.280 -28.643 1.00 45.09 65 HIS A N 1
ATOM 493 C CA . HIS A 1 65 ? 16.960 -18.063 -29.190 1.00 45.09 65 HIS A CA 1
ATOM 494 C C . HIS A 1 65 ? 18.404 -17.796 -28.726 1.00 45.09 65 HIS A C 1
ATOM 496 O O . HIS A 1 65 ? 18.931 -16.720 -29.000 1.00 45.09 65 HIS A O 1
ATOM 502 N N . ALA A 1 66 ? 19.085 -18.776 -28.116 1.00 46.44 66 ALA A N 1
ATOM 503 C CA . ALA A 1 66 ? 20.464 -18.642 -27.616 1.00 46.44 66 ALA A CA 1
ATOM 504 C C . ALA A 1 66 ? 21.539 -18.275 -28.676 1.00 46.44 66 ALA A C 1
ATOM 506 O O . ALA A 1 66 ? 22.688 -18.036 -28.313 1.00 46.44 66 ALA A O 1
ATOM 507 N N . ASP A 1 67 ? 21.182 -18.201 -29.964 1.00 45.81 67 ASP A N 1
ATOM 508 C CA . ASP A 1 67 ? 22.082 -17.837 -31.067 1.00 45.81 67 ASP A CA 1
ATOM 509 C C . ASP A 1 67 ? 21.895 -16.390 -31.587 1.00 45.81 67 ASP A C 1
ATOM 511 O O . ASP A 1 67 ? 22.574 -15.993 -32.540 1.00 45.81 67 ASP A O 1
ATOM 515 N N . GLU A 1 68 ? 20.997 -15.572 -31.015 1.00 45.81 68 GLU A N 1
ATOM 516 C CA . GLU A 1 68 ? 20.868 -14.173 -31.454 1.00 45.81 68 GLU A CA 1
ATOM 517 C C . GLU A 1 68 ? 21.969 -13.267 -30.861 1.00 45.81 68 GLU A C 1
ATOM 519 O O . GLU A 1 68 ? 22.190 -13.269 -29.649 1.00 45.81 68 GLU A O 1
ATOM 524 N N . PRO A 1 69 ? 22.666 -12.448 -31.681 1.00 52.06 69 PRO A N 1
ATOM 525 C CA . PRO A 1 69 ? 23.732 -11.573 -31.200 1.00 52.06 69 PRO A CA 1
ATOM 526 C C . PRO A 1 69 ? 23.240 -10.577 -30.142 1.00 52.06 69 PRO A C 1
ATOM 528 O O . PRO A 1 69 ? 22.218 -9.921 -30.337 1.00 52.06 69 PRO A O 1
ATOM 531 N N . GLU A 1 70 ? 24.029 -10.381 -29.087 1.00 48.81 70 GLU A N 1
ATOM 532 C CA . GLU A 1 70 ? 23.785 -9.488 -27.940 1.00 48.81 70 GLU A CA 1
ATOM 533 C C . GLU A 1 70 ? 23.367 -8.054 -28.339 1.00 48.81 70 GLU A C 1
ATOM 535 O O . GLU A 1 70 ? 22.476 -7.459 -27.737 1.00 48.81 70 GLU A O 1
ATOM 540 N N . ALA A 1 71 ? 23.911 -7.527 -29.443 1.00 45.88 71 ALA A N 1
ATOM 541 C CA . ALA A 1 71 ? 23.520 -6.228 -30.000 1.00 45.88 71 ALA A CA 1
ATOM 542 C C . ALA A 1 71 ? 22.067 -6.191 -30.516 1.00 45.88 71 ALA A C 1
ATOM 544 O O . ALA A 1 71 ? 21.417 -5.153 -30.445 1.00 45.88 71 ALA A O 1
ATOM 545 N N . THR A 1 72 ? 21.542 -7.318 -31.005 1.00 45.91 72 THR A N 1
ATOM 546 C CA . THR A 1 72 ? 20.141 -7.474 -31.431 1.00 45.91 72 THR A CA 1
ATOM 547 C C . THR A 1 72 ? 19.228 -7.607 -30.219 1.00 45.91 72 THR A C 1
ATOM 549 O O . THR A 1 72 ? 18.151 -7.024 -30.217 1.00 45.91 72 THR A O 1
ATOM 552 N N . ARG A 1 73 ? 19.683 -8.285 -29.156 1.00 45.03 73 ARG A N 1
ATOM 553 C CA . ARG A 1 73 ? 18.974 -8.388 -27.872 1.00 45.03 73 ARG A CA 1
ATOM 554 C C . ARG A 1 73 ? 18.837 -7.019 -27.191 1.00 45.03 73 ARG A C 1
ATOM 556 O O . ARG A 1 73 ? 17.737 -6.669 -26.777 1.00 45.03 73 ARG A O 1
ATOM 563 N N . ASN A 1 74 ? 19.896 -6.207 -27.184 1.00 44.88 74 ASN A N 1
ATOM 564 C CA . ASN A 1 74 ? 19.870 -4.846 -26.632 1.00 44.88 74 ASN A CA 1
ATOM 565 C C . ASN A 1 74 ? 19.065 -3.872 -27.506 1.00 44.88 74 ASN A C 1
ATOM 567 O O . ASN A 1 74 ? 18.250 -3.127 -26.976 1.00 44.88 74 ASN A O 1
ATOM 571 N N . LEU A 1 75 ? 19.165 -3.955 -28.841 1.00 41.00 75 LEU A N 1
ATOM 572 C CA . LEU A 1 75 ? 18.274 -3.213 -29.747 1.00 41.00 75 LEU A CA 1
ATOM 573 C C . LEU A 1 75 ? 16.811 -3.653 -29.622 1.00 41.00 75 LEU A C 1
ATOM 575 O O . LEU A 1 75 ? 15.925 -2.825 -29.796 1.00 41.00 75 LEU A O 1
ATOM 579 N N . LEU A 1 76 ? 16.535 -4.924 -29.322 1.00 40.31 76 LEU A N 1
ATOM 580 C CA . LEU A 1 76 ? 15.187 -5.424 -29.053 1.00 40.31 76 LEU A CA 1
ATOM 581 C C . LEU A 1 76 ? 14.680 -4.999 -27.675 1.00 40.31 76 LEU A C 1
ATOM 583 O O . LEU A 1 76 ? 13.477 -4.853 -27.536 1.00 40.31 76 LEU A O 1
ATOM 587 N N . LEU A 1 77 ? 15.535 -4.790 -26.674 1.00 43.03 77 LEU A N 1
ATOM 588 C CA . LEU A 1 77 ? 15.138 -4.288 -25.352 1.00 43.03 77 LEU A CA 1
ATOM 589 C C . LEU A 1 77 ? 14.958 -2.760 -25.351 1.00 43.03 77 LEU A C 1
ATOM 591 O O . LEU A 1 77 ? 13.984 -2.272 -24.784 1.00 43.03 77 LEU A O 1
ATOM 595 N N . GLU A 1 78 ? 15.811 -2.018 -26.064 1.00 41.56 78 GLU A N 1
ATOM 596 C CA . GLU A 1 78 ? 15.709 -0.558 -26.209 1.00 41.56 78 GLU A CA 1
ATOM 597 C C . GLU A 1 78 ? 14.633 -0.128 -27.229 1.00 41.56 78 GLU A C 1
ATOM 599 O O . GLU A 1 78 ? 13.914 0.837 -26.971 1.00 41.56 78 GLU A O 1
ATOM 604 N N . ASN A 1 79 ? 14.426 -0.859 -28.341 1.00 36.62 79 ASN A N 1
ATOM 605 C CA . ASN A 1 79 ? 13.342 -0.584 -29.309 1.00 36.62 79 ASN A CA 1
ATOM 606 C C . ASN A 1 79 ? 12.033 -1.360 -29.054 1.00 36.62 79 ASN A C 1
ATOM 608 O O . ASN A 1 79 ? 11.086 -1.187 -29.818 1.00 36.62 79 ASN A O 1
ATOM 612 N N . LYS A 1 80 ? 11.908 -2.169 -27.987 1.00 36.34 80 LYS A N 1
ATOM 613 C CA . LYS A 1 80 ? 10.595 -2.668 -27.502 1.00 36.34 80 LYS A CA 1
ATOM 614 C C . LYS A 1 80 ? 9.871 -1.656 -26.611 1.00 36.34 80 LYS A C 1
ATOM 616 O O . LYS A 1 80 ? 9.017 -2.017 -25.803 1.00 36.34 80 LYS A O 1
ATOM 621 N N . THR A 1 81 ? 10.120 -0.366 -26.805 1.00 41.19 81 THR A N 1
ATOM 622 C CA . THR A 1 81 ? 9.037 0.589 -26.603 1.00 41.19 81 THR A CA 1
ATOM 623 C C . THR A 1 81 ? 8.117 0.522 -27.817 1.00 41.19 81 THR A C 1
ATOM 625 O O . THR A 1 81 ? 8.509 0.906 -28.914 1.00 41.19 81 THR A O 1
ATOM 628 N N . ARG A 1 82 ? 6.861 0.139 -27.545 1.00 38.62 82 ARG A N 1
ATOM 629 C CA . ARG A 1 82 ? 5.648 0.346 -28.359 1.00 38.62 82 ARG A CA 1
ATOM 630 C C . ARG A 1 82 ? 5.239 -0.849 -29.223 1.00 38.62 82 ARG A C 1
ATOM 632 O O . ARG A 1 82 ? 6.012 -1.362 -30.019 1.00 38.62 82 ARG A O 1
ATOM 639 N N . VAL A 1 83 ? 3.967 -1.228 -29.092 1.00 32.03 83 VAL A N 1
ATOM 640 C CA . VAL A 1 83 ? 3.251 -2.333 -29.759 1.00 32.03 83 VAL A CA 1
ATOM 641 C C . VAL A 1 83 ? 3.337 -3.721 -29.091 1.00 32.03 83 VAL A C 1
ATOM 643 O O . VAL A 1 83 ? 4.213 -4.537 -29.350 1.00 32.03 83 VAL A O 1
ATOM 646 N N . LEU A 1 84 ? 2.293 -4.008 -28.304 1.00 35.19 84 LEU A N 1
ATOM 647 C CA . LEU A 1 84 ? 1.600 -5.304 -28.209 1.00 35.19 84 LEU A CA 1
ATOM 648 C C . LEU A 1 84 ? 2.464 -6.588 -28.175 1.00 35.19 84 LEU A C 1
ATOM 650 O O . LEU A 1 84 ? 2.334 -7.443 -29.044 1.00 35.19 84 LEU A O 1
ATOM 654 N N . ASN A 1 85 ? 3.194 -6.827 -27.089 1.00 33.03 85 ASN A N 1
ATOM 655 C CA . ASN A 1 85 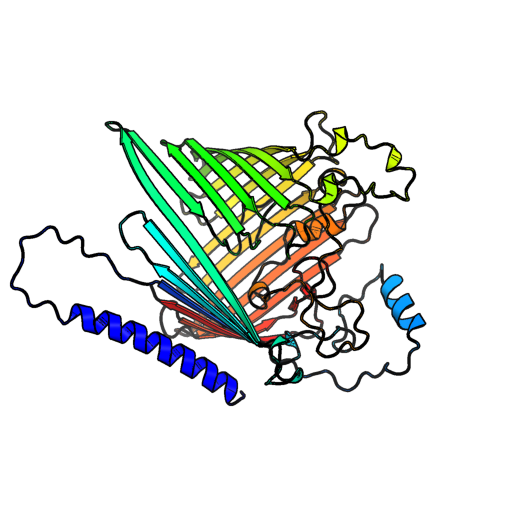? 3.335 -8.197 -26.585 1.00 33.03 85 ASN A CA 1
ATOM 656 C C . ASN A 1 85 ? 2.740 -8.223 -25.179 1.00 33.03 85 ASN A C 1
ATOM 658 O O . ASN A 1 85 ? 3.418 -8.004 -24.183 1.00 33.03 85 ASN A O 1
ATOM 662 N N . TRP A 1 86 ? 1.425 -8.449 -25.114 1.00 42.06 86 TRP A N 1
ATOM 663 C CA . TRP A 1 86 ? 0.619 -8.532 -23.879 1.00 42.06 86 TRP A CA 1
ATOM 664 C C . TRP A 1 86 ? 0.965 -9.754 -23.020 1.00 42.06 86 TRP A C 1
ATOM 666 O O . TRP A 1 86 ? 0.319 -10.057 -22.023 1.00 42.06 86 TRP A O 1
ATOM 676 N N . PHE A 1 87 ? 1.962 -10.484 -23.479 1.00 40.59 87 PHE A N 1
ATOM 677 C CA . PHE A 1 87 ? 2.246 -11.852 -23.197 1.00 40.59 87 PHE A CA 1
ATOM 678 C C . PHE A 1 87 ? 3.755 -11.949 -23.453 1.00 40.59 87 PHE A C 1
ATOM 680 O O . PHE A 1 87 ? 4.227 -11.821 -24.585 1.00 40.59 87 PHE A O 1
ATOM 687 N N . LEU A 1 88 ? 4.525 -11.948 -22.364 1.00 41.25 88 LEU A N 1
ATOM 688 C CA . LEU A 1 88 ? 5.925 -12.335 -22.426 1.00 41.25 88 LEU A CA 1
ATOM 689 C C . LEU A 1 88 ? 5.939 -13.858 -22.429 1.00 41.25 88 LEU A C 1
ATOM 691 O O . LEU A 1 88 ? 5.523 -14.469 -21.438 1.00 41.25 88 LEU A O 1
ATOM 695 N N . ASP A 1 89 ? 6.422 -14.459 -23.517 1.00 42.88 89 ASP A N 1
ATOM 696 C CA . ASP A 1 89 ? 6.723 -15.885 -23.533 1.00 42.88 89 ASP A CA 1
ATOM 697 C C . ASP A 1 89 ? 7.661 -16.157 -22.349 1.00 42.88 89 ASP A C 1
ATOM 699 O O . ASP A 1 89 ? 8.628 -15.415 -22.132 1.00 42.88 89 ASP A O 1
ATOM 703 N N . SER A 1 90 ? 7.366 -17.202 -21.569 1.00 45.12 90 SER A N 1
ATOM 704 C CA . SER A 1 90 ? 8.085 -17.595 -20.345 1.00 45.12 90 SER A CA 1
ATOM 705 C C . SER A 1 90 ? 9.598 -17.759 -20.531 1.00 45.12 90 SER A C 1
ATOM 707 O O . SER A 1 90 ? 10.318 -17.865 -19.547 1.00 45.12 90 SER A O 1
ATOM 709 N N . HIS A 1 91 ? 10.067 -17.789 -21.779 1.00 41.56 91 HIS A N 1
ATOM 710 C CA . HIS A 1 91 ? 11.466 -17.915 -22.177 1.00 41.56 91 HIS A CA 1
ATOM 711 C C . HIS A 1 91 ? 12.203 -16.565 -22.298 1.00 41.56 91 HIS A C 1
ATOM 713 O O . HIS A 1 91 ? 13.419 -16.558 -22.397 1.00 41.56 91 HIS A O 1
ATOM 719 N N . THR A 1 92 ? 11.496 -15.425 -22.280 1.00 46.06 92 THR A N 1
ATOM 720 C CA . THR A 1 92 ? 12.099 -14.071 -22.356 1.00 46.06 92 THR A CA 1
ATOM 721 C C . THR A 1 92 ? 12.076 -13.310 -21.032 1.00 46.06 92 THR A C 1
ATOM 723 O O . THR A 1 92 ? 12.614 -12.207 -20.939 1.00 46.06 92 THR A O 1
ATOM 726 N N . ILE A 1 93 ? 11.433 -13.880 -20.010 1.00 53.38 93 ILE A N 1
ATOM 727 C CA . ILE A 1 93 ? 11.430 -13.319 -18.663 1.00 53.38 93 ILE A CA 1
ATOM 728 C C . ILE A 1 93 ? 12.743 -13.712 -18.004 1.00 53.38 93 ILE A C 1
ATOM 730 O O . ILE A 1 93 ? 13.025 -14.891 -17.805 1.00 53.38 93 ILE A O 1
ATOM 734 N N . LEU A 1 94 ? 13.522 -12.687 -17.687 1.00 60.91 94 LEU A N 1
ATOM 735 C CA . LEU A 1 94 ? 14.745 -12.785 -16.910 1.00 60.91 94 LEU A CA 1
ATOM 736 C C . LEU A 1 94 ? 14.456 -13.468 -15.568 1.00 60.91 94 LEU A C 1
ATOM 738 O O . LEU A 1 94 ? 13.343 -13.381 -15.044 1.00 60.91 94 LEU A O 1
ATOM 742 N N . ASP A 1 95 ? 15.447 -14.192 -15.063 1.00 66.50 95 ASP A N 1
ATOM 743 C CA . ASP A 1 95 ? 15.304 -15.208 -14.025 1.00 66.50 95 ASP A CA 1
ATOM 744 C C . ASP A 1 95 ? 14.475 -14.739 -12.815 1.00 66.50 95 ASP A C 1
ATOM 746 O O . ASP A 1 95 ? 14.896 -13.914 -12.003 1.00 66.50 95 ASP A O 1
ATOM 750 N N . ASN A 1 96 ? 13.236 -15.228 -12.726 1.00 77.19 96 ASN A N 1
ATOM 751 C CA . ASN A 1 96 ? 12.273 -14.776 -11.732 1.00 77.19 96 ASN A CA 1
ATOM 752 C C . ASN A 1 96 ? 12.123 -15.816 -10.621 1.00 77.19 96 ASN A C 1
ATOM 754 O O . ASN A 1 96 ? 11.672 -16.923 -10.928 1.00 77.19 96 ASN A O 1
ATOM 758 N N . PRO A 1 97 ? 12.310 -15.458 -9.335 1.00 76.50 97 PRO A N 1
ATOM 759 C CA . PRO A 1 97 ? 12.189 -16.381 -8.201 1.00 76.50 97 PRO A CA 1
ATOM 760 C C . PRO A 1 97 ? 10.981 -17.331 -8.263 1.00 76.50 97 PRO A C 1
ATOM 762 O O . PRO A 1 97 ? 11.045 -18.505 -7.888 1.00 76.50 97 PRO A O 1
ATOM 765 N N . GLN A 1 98 ? 9.849 -16.851 -8.778 1.00 79.69 98 GLN A N 1
ATOM 766 C CA . GLN A 1 98 ? 8.604 -17.610 -8.838 1.00 79.69 98 GLN A CA 1
ATOM 767 C C . GLN A 1 98 ? 8.646 -18.799 -9.809 1.00 79.69 98 GLN A C 1
ATOM 769 O O . GLN A 1 98 ? 7.964 -19.799 -9.574 1.00 79.69 98 GLN A O 1
ATOM 774 N N . TYR A 1 99 ? 9.478 -18.754 -10.855 1.00 80.56 99 TYR A N 1
ATOM 775 C CA . TYR A 1 99 ? 9.702 -19.911 -11.729 1.00 80.56 99 TYR A CA 1
ATOM 776 C C . TYR A 1 99 ? 10.586 -20.985 -11.091 1.00 80.56 99 TYR A C 1
ATOM 778 O O . TYR A 1 99 ? 10.632 -22.121 -11.562 1.00 80.56 99 TYR A O 1
ATOM 786 N N . HIS A 1 100 ? 11.232 -20.646 -9.979 1.00 81.19 100 HIS A N 1
ATOM 787 C CA . HIS A 1 100 ? 12.307 -21.424 -9.387 1.00 81.19 100 HIS A CA 1
ATOM 788 C C . HIS A 1 100 ? 11.938 -22.060 -8.047 1.00 81.19 100 HIS A C 1
ATOM 790 O O . HIS A 1 100 ? 12.801 -22.575 -7.334 1.00 81.19 100 HIS A O 1
ATOM 796 N N . GLY A 1 101 ? 10.646 -22.114 -7.714 1.00 82.12 101 GLY A N 1
ATOM 797 C CA . GLY A 1 101 ? 10.201 -22.740 -6.472 1.00 82.12 101 GLY A CA 1
ATOM 798 C C . GLY A 1 101 ? 10.301 -21.820 -5.262 1.00 82.12 101 GLY A C 1
ATOM 799 O O . GLY A 1 101 ? 10.455 -22.331 -4.152 1.00 82.12 101 GLY A O 1
ATOM 800 N N . ALA A 1 102 ? 10.267 -20.498 -5.461 1.00 88.69 102 ALA A N 1
ATOM 801 C CA . ALA A 1 102 ? 10.361 -19.547 -4.365 1.00 88.69 102 ALA A CA 1
ATOM 802 C C . ALA A 1 102 ? 9.255 -19.750 -3.322 1.00 88.69 102 ALA A C 1
ATOM 804 O O . ALA A 1 102 ? 8.129 -20.165 -3.628 1.00 88.69 102 ALA A O 1
ATOM 805 N N . ALA A 1 103 ? 9.592 -19.429 -2.079 1.00 91.00 103 ALA A N 1
ATOM 806 C CA . ALA A 1 103 ? 8.674 -19.469 -0.963 1.00 91.00 103 ALA A CA 1
ATOM 807 C C . ALA A 1 103 ? 9.007 -18.404 0.074 1.00 91.00 103 ALA A C 1
ATOM 809 O O . ALA A 1 103 ? 10.168 -18.057 0.270 1.00 91.00 103 ALA A O 1
ATOM 810 N N . TYR A 1 104 ? 7.996 -17.932 0.792 1.00 92.56 104 TYR A N 1
ATOM 811 C CA . TYR A 1 104 ? 8.206 -17.118 1.985 1.00 92.56 104 TYR A CA 1
ATOM 812 C C . TYR A 1 104 ? 7.347 -17.607 3.138 1.00 92.56 104 TYR A C 1
ATOM 814 O O . TYR A 1 104 ? 6.325 -18.250 2.920 1.00 92.56 104 TYR A O 1
ATOM 822 N N . ILE A 1 105 ? 7.768 -17.292 4.355 1.00 91.81 105 ILE A N 1
ATOM 823 C CA . ILE A 1 105 ? 7.007 -17.418 5.589 1.00 91.81 105 ILE A CA 1
ATOM 824 C C . ILE A 1 105 ? 7.031 -16.051 6.253 1.00 91.81 105 ILE A C 1
ATOM 826 O O . ILE A 1 105 ? 8.097 -15.494 6.481 1.00 91.81 105 ILE A O 1
ATOM 830 N N . ASP A 1 106 ? 5.866 -15.523 6.571 1.00 91.44 106 ASP A N 1
ATOM 831 C CA . ASP A 1 106 ? 5.713 -14.226 7.214 1.00 91.44 106 ASP A CA 1
ATOM 832 C C . ASP A 1 106 ? 4.935 -14.419 8.510 1.00 91.44 106 ASP A C 1
ATOM 834 O O . ASP A 1 106 ? 3.842 -14.987 8.475 1.00 91.44 106 ASP A O 1
ATOM 838 N N . ILE A 1 107 ? 5.542 -14.038 9.634 1.00 91.06 107 ILE A N 1
ATOM 839 C CA . ILE A 1 107 ? 5.011 -14.230 10.984 1.00 91.06 107 ILE A CA 1
ATOM 840 C C . ILE A 1 107 ? 4.955 -12.873 11.668 1.00 91.06 107 ILE A C 1
ATOM 842 O O . ILE A 1 107 ? 6.002 -12.288 11.920 1.00 91.06 107 ILE A O 1
ATOM 846 N N . ASP A 1 108 ? 3.762 -12.410 12.025 1.00 91.12 108 ASP A N 1
ATOM 847 C CA . ASP A 1 108 ? 3.575 -11.209 12.845 1.00 91.12 108 ASP A CA 1
ATOM 848 C C . ASP A 1 108 ? 3.022 -11.604 14.222 1.00 91.12 108 ASP A C 1
ATOM 850 O O . ASP A 1 108 ? 2.067 -12.375 14.307 1.00 91.12 108 ASP A O 1
ATOM 854 N N . ALA A 1 109 ? 3.609 -11.068 15.295 1.00 90.50 109 ALA A N 1
ATOM 855 C CA . ALA A 1 109 ? 3.171 -11.246 16.675 1.00 90.50 109 ALA A CA 1
ATOM 856 C C . ALA A 1 109 ? 2.858 -9.887 17.314 1.00 90.50 109 ALA A C 1
ATOM 858 O O . ALA A 1 109 ? 3.730 -9.022 17.416 1.00 90.50 109 ALA A O 1
ATOM 859 N N . LEU A 1 110 ? 1.618 -9.702 17.774 1.00 90.88 110 LEU A N 1
ATOM 860 C CA . LEU A 1 110 ? 1.196 -8.492 18.484 1.00 90.88 110 LEU A CA 1
ATOM 861 C C . LEU A 1 110 ? 1.167 -8.727 19.995 1.00 90.88 110 LEU A C 1
ATOM 863 O O . LEU A 1 110 ? 0.393 -9.541 20.493 1.00 90.88 110 LEU A O 1
ATOM 867 N N . PHE A 1 111 ? 1.972 -7.966 20.725 1.00 89.62 111 PHE A N 1
ATOM 868 C CA . PHE A 1 111 ? 2.068 -7.993 22.177 1.00 89.62 111 PHE A CA 1
ATOM 869 C C . PHE A 1 111 ? 1.475 -6.721 22.794 1.00 89.62 111 PHE A C 1
ATOM 871 O O . PHE A 1 111 ? 1.764 -5.618 22.341 1.00 89.62 111 PHE A O 1
ATOM 878 N N . LYS A 1 112 ? 0.650 -6.854 23.840 1.00 93.69 112 LYS A N 1
ATOM 879 C CA . LYS A 1 112 ? 0.016 -5.728 24.549 1.00 93.69 112 LYS A CA 1
ATOM 880 C C . LYS A 1 112 ? 0.292 -5.819 26.054 1.00 93.69 112 LYS A C 1
ATOM 882 O O . LYS A 1 112 ? -0.528 -6.368 26.784 1.00 93.69 112 LYS A O 1
ATOM 887 N N . PRO A 1 113 ? 1.447 -5.322 26.538 1.00 87.06 113 PRO A N 1
ATOM 888 C CA . PRO A 1 113 ? 1.855 -5.500 27.935 1.00 87.06 113 PRO A CA 1
ATOM 889 C C . PRO A 1 113 ? 0.907 -4.840 28.938 1.00 87.06 113 PRO A C 1
ATOM 891 O O . PRO A 1 113 ? 0.766 -5.323 30.056 1.00 87.06 113 PRO A O 1
ATOM 894 N N . ILE A 1 114 ? 0.294 -3.720 28.553 1.00 92.12 114 ILE A N 1
ATOM 895 C CA . ILE A 1 114 ? -0.697 -2.985 29.340 1.00 92.12 114 ILE A CA 1
ATOM 896 C C . ILE A 1 114 ? -1.708 -2.324 28.394 1.00 92.12 114 ILE A C 1
ATOM 898 O O . ILE A 1 114 ? -1.382 -2.108 27.220 1.00 92.12 114 ILE A O 1
ATOM 902 N N . PRO A 1 115 ? -2.916 -1.967 28.875 1.00 93.31 115 PRO A N 1
ATOM 903 C CA . PRO A 1 115 ? -3.882 -1.224 28.077 1.00 93.31 115 PRO A CA 1
ATOM 904 C C . PRO A 1 115 ? -3.255 0.023 27.451 1.00 93.31 115 PRO A C 1
ATOM 906 O O . PRO A 1 115 ? -2.601 0.814 28.130 1.00 93.31 115 PRO A O 1
ATOM 909 N N . GLY A 1 116 ? -3.445 0.169 26.144 1.00 94.00 116 GLY A N 1
ATOM 910 C CA . GLY A 1 116 ? -2.935 1.300 25.383 1.00 94.00 116 GLY A CA 1
ATOM 911 C C . GLY A 1 116 ? -1.462 1.234 24.986 1.00 94.00 116 GLY A C 1
ATOM 912 O O . GLY A 1 116 ? -1.012 2.142 24.308 1.00 94.00 116 GLY A O 1
ATOM 913 N N . ILE A 1 117 ? -0.704 0.189 25.334 1.00 95.81 117 ILE A N 1
ATOM 914 C CA . ILE A 1 117 ? 0.630 -0.049 24.757 1.00 95.81 117 ILE A CA 1
ATOM 915 C C . ILE A 1 117 ? 0.595 -1.326 23.925 1.00 95.81 117 ILE A C 1
ATOM 917 O O . ILE A 1 117 ? 0.071 -2.352 24.354 1.00 95.81 117 ILE A O 1
ATOM 921 N N . SER A 1 118 ? 1.187 -1.269 22.736 1.00 96.19 118 SER A N 1
ATOM 922 C CA . SER A 1 118 ? 1.338 -2.406 21.835 1.00 96.19 118 SER A CA 1
ATOM 923 C C . SER A 1 118 ? 2.744 -2.468 21.252 1.00 96.19 118 SER A C 1
ATOM 925 O O . SER A 1 118 ? 3.362 -1.443 20.987 1.00 96.19 118 SER A O 1
ATOM 927 N N . ILE A 1 119 ? 3.250 -3.679 21.072 1.00 95.88 119 ILE A N 1
ATOM 928 C CA . ILE A 1 119 ? 4.522 -3.987 20.434 1.00 95.88 119 ILE A CA 1
ATOM 929 C C . ILE A 1 119 ? 4.222 -5.065 19.401 1.00 95.88 119 ILE A C 1
ATOM 931 O O . ILE A 1 119 ? 3.840 -6.175 19.757 1.00 95.88 119 ILE A O 1
ATOM 935 N N . LEU A 1 120 ? 4.371 -4.744 18.127 1.00 95.19 120 LEU A N 1
ATOM 936 C CA . LEU A 1 120 ? 4.379 -5.717 17.049 1.00 95.19 120 LEU A CA 1
ATOM 937 C C . LEU A 1 120 ? 5.826 -6.135 16.802 1.00 95.19 120 LEU A C 1
ATOM 939 O O . LEU A 1 120 ? 6.696 -5.281 16.643 1.00 95.19 120 LEU A O 1
ATOM 943 N N . ALA A 1 121 ? 6.070 -7.438 16.763 1.00 95.44 121 ALA A N 1
ATOM 944 C CA . ALA A 1 121 ? 7.317 -8.024 16.298 1.00 95.44 121 ALA A CA 1
ATOM 945 C C . ALA A 1 121 ? 6.992 -8.980 15.151 1.00 95.44 121 ALA A C 1
ATOM 947 O O . ALA A 1 121 ? 6.143 -9.857 15.300 1.00 95.44 121 ALA A O 1
ATOM 948 N N . GLY A 1 122 ? 7.649 -8.794 14.014 1.00 93.50 122 GLY A N 1
ATOM 949 C CA . GLY A 1 122 ? 7.433 -9.575 12.807 1.00 93.50 122 GLY A CA 1
ATOM 950 C C . GLY A 1 122 ? 8.726 -10.179 12.276 1.00 93.50 122 GLY A C 1
ATOM 951 O O . GLY A 1 122 ? 9.822 -9.677 12.534 1.00 93.50 122 GLY A O 1
ATOM 952 N N . LEU A 1 123 ? 8.595 -11.268 11.531 1.00 94.25 123 LEU A N 1
ATOM 953 C CA . LEU A 1 123 ? 9.694 -11.924 10.842 1.00 94.25 123 LEU A CA 1
ATOM 954 C C . LEU A 1 123 ? 9.210 -12.453 9.495 1.00 94.25 123 LEU A C 1
ATOM 956 O O . LEU A 1 123 ? 8.355 -13.339 9.446 1.00 94.25 123 LEU A O 1
ATOM 960 N N . THR A 1 124 ? 9.806 -11.964 8.413 1.00 93.31 124 THR A N 1
ATOM 961 C CA . THR A 1 124 ? 9.642 -12.553 7.083 1.00 93.31 124 THR A CA 1
ATOM 962 C C . THR A 1 124 ? 10.894 -13.355 6.741 1.00 93.31 124 THR A C 1
ATOM 964 O O . THR A 1 124 ? 12.006 -12.842 6.807 1.00 93.31 124 THR A O 1
ATOM 967 N N . MET A 1 125 ? 10.727 -14.626 6.396 1.00 92.88 125 MET A N 1
ATOM 968 C CA . MET A 1 125 ? 11.784 -15.530 5.949 1.00 92.88 125 MET A CA 1
ATOM 969 C C . MET A 1 125 ? 11.482 -15.965 4.524 1.00 92.88 125 MET A C 1
ATOM 971 O O . MET A 1 125 ? 10.373 -16.409 4.243 1.00 92.88 125 MET A O 1
ATOM 975 N N . GLU A 1 126 ? 12.450 -15.880 3.627 1.00 90.31 126 GLU A N 1
ATOM 976 C CA . GLU A 1 126 ? 12.250 -16.141 2.204 1.00 90.31 126 GLU A CA 1
ATOM 977 C C . GLU A 1 126 ? 13.306 -17.106 1.678 1.00 90.31 126 GLU A C 1
ATOM 979 O O . GLU A 1 126 ? 14.474 -17.012 2.046 1.00 90.31 126 GLU A O 1
ATOM 984 N N . ASN A 1 127 ? 12.894 -18.012 0.796 1.00 89.62 127 ASN A N 1
ATOM 985 C CA . ASN A 1 127 ? 13.765 -18.788 -0.070 1.00 89.62 127 ASN A CA 1
ATOM 986 C C . ASN A 1 127 ? 13.439 -18.418 -1.522 1.00 89.62 127 ASN A C 1
ATOM 988 O O . ASN A 1 127 ? 12.313 -18.620 -1.974 1.00 89.62 127 ASN A O 1
ATOM 992 N N . ARG A 1 128 ? 14.406 -17.856 -2.248 1.00 84.62 128 ARG A N 1
ATOM 993 C CA . ARG A 1 128 ? 14.211 -17.293 -3.595 1.00 84.62 128 ARG A CA 1
ATOM 994 C C . ARG A 1 128 ? 14.143 -18.329 -4.712 1.00 84.62 128 ARG A C 1
ATOM 996 O O . ARG A 1 128 ? 13.827 -17.968 -5.834 1.00 84.62 128 ARG A O 1
ATOM 1003 N N . GLY A 1 129 ? 14.362 -19.605 -4.419 1.00 81.00 129 GLY A N 1
ATOM 1004 C CA . GLY A 1 129 ? 14.246 -20.665 -5.407 1.00 81.00 129 GLY A CA 1
ATOM 1005 C C . GLY A 1 129 ? 15.261 -21.775 -5.185 1.00 81.00 129 GLY A C 1
ATOM 1006 O O . GLY A 1 129 ? 16.398 -21.552 -4.777 1.00 81.00 129 GLY A O 1
ATOM 1007 N N . ILE A 1 130 ? 14.843 -23.005 -5.475 1.00 68.12 130 ILE A N 1
ATOM 1008 C CA . ILE A 1 130 ? 15.662 -24.209 -5.308 1.00 68.12 130 ILE A CA 1
ATOM 1009 C C . ILE A 1 130 ? 16.761 -24.277 -6.372 1.00 68.12 130 ILE A C 1
ATOM 1011 O O . ILE A 1 130 ? 17.857 -24.766 -6.090 1.00 68.12 130 ILE A O 1
ATOM 1015 N N . SER A 1 131 ? 16.473 -23.816 -7.592 1.00 64.62 131 SER A N 1
ATOM 1016 C CA . SER A 1 131 ? 17.420 -23.891 -8.709 1.00 64.62 131 SER A CA 1
ATOM 1017 C C . SER A 1 131 ? 18.684 -23.088 -8.450 1.00 64.62 131 SER A C 1
ATOM 1019 O O . SER A 1 131 ? 19.748 -23.587 -8.777 1.00 64.62 131 SER A O 1
ATOM 1021 N N . TYR A 1 132 ? 18.599 -21.935 -7.784 1.00 68.38 132 TYR A N 1
ATOM 1022 C CA . TYR A 1 132 ? 19.741 -21.056 -7.499 1.00 68.38 132 TYR A CA 1
ATOM 1023 C C . TYR A 1 132 ? 20.714 -21.626 -6.456 1.00 68.38 132 TYR A C 1
ATOM 1025 O O . TYR A 1 132 ? 21.663 -20.974 -6.035 1.00 68.38 132 TYR A O 1
ATOM 1033 N N . GLY A 1 133 ? 20.481 -22.862 -6.015 1.00 68.19 133 GLY A N 1
ATOM 1034 C CA . GLY A 1 133 ? 21.319 -23.555 -5.058 1.00 68.19 133 GLY A CA 1
ATOM 1035 C C . GLY A 1 133 ? 20.751 -23.471 -3.649 1.00 68.19 133 GLY A C 1
ATOM 1036 O O . GLY A 1 133 ? 20.709 -22.427 -3.008 1.00 68.19 133 GLY A O 1
ATOM 1037 N N . LEU A 1 134 ? 20.413 -24.641 -3.104 1.00 67.50 134 LEU A N 1
ATOM 1038 C CA . LEU A 1 134 ? 19.860 -24.809 -1.753 1.00 67.50 134 LEU A CA 1
ATOM 1039 C C . LEU A 1 134 ? 20.731 -24.249 -0.615 1.00 67.50 134 LEU A C 1
ATOM 1041 O O . LEU A 1 134 ? 20.257 -24.138 0.513 1.00 67.50 134 LEU A O 1
ATOM 1045 N N . ARG A 1 135 ? 22.014 -23.990 -0.875 1.00 76.00 135 ARG A N 1
ATOM 1046 C CA . ARG A 1 135 ? 22.999 -23.547 0.123 1.00 76.00 135 ARG A CA 1
ATOM 1047 C C . ARG A 1 135 ? 23.522 -22.142 -0.132 1.00 76.00 135 ARG A C 1
ATOM 1049 O O . ARG A 1 135 ? 24.436 -21.721 0.571 1.00 76.00 135 ARG A O 1
ATOM 1056 N N . ASP A 1 136 ? 22.973 -21.442 -1.114 1.00 75.56 136 ASP A N 1
ATOM 1057 C CA . ASP A 1 136 ? 23.332 -20.053 -1.322 1.00 75.56 136 ASP A CA 1
ATOM 1058 C C . ASP A 1 136 ? 22.600 -19.181 -0.294 1.00 75.56 136 ASP A C 1
ATOM 1060 O O . ASP A 1 136 ? 21.367 -19.134 -0.223 1.00 75.56 136 ASP A O 1
ATOM 1064 N N . THR A 1 137 ? 23.380 -18.514 0.551 1.00 77.50 137 THR A N 1
ATOM 1065 C CA . THR A 1 137 ? 22.866 -17.590 1.561 1.00 77.50 137 THR A CA 1
ATOM 1066 C C . THR A 1 137 ? 22.260 -16.338 0.940 1.00 77.50 137 THR A C 1
ATOM 1068 O O . THR A 1 137 ? 21.432 -15.717 1.591 1.00 77.50 137 THR A O 1
ATOM 1071 N N . ARG A 1 138 ? 22.604 -15.985 -0.308 1.00 77.25 138 ARG A N 1
ATOM 1072 C CA . ARG A 1 138 ? 21.960 -14.879 -1.037 1.00 77.25 138 ARG A CA 1
ATOM 1073 C C . ARG A 1 138 ? 20.483 -15.169 -1.313 1.00 77.25 138 ARG A C 1
ATOM 1075 O O . ARG A 1 138 ? 19.665 -14.261 -1.287 1.00 77.25 138 ARG A O 1
ATOM 1082 N N . ASN A 1 139 ? 20.126 -16.445 -1.466 1.00 81.06 139 ASN A N 1
ATOM 1083 C CA . ASN A 1 139 ? 18.756 -16.880 -1.748 1.00 81.06 139 ASN A CA 1
ATOM 1084 C C . ASN A 1 139 ? 17.896 -17.093 -0.502 1.00 81.06 139 ASN A C 1
ATOM 1086 O O . ASN A 1 139 ? 16.707 -17.378 -0.637 1.00 81.06 139 ASN A O 1
ATOM 1090 N N . ASN A 1 140 ? 18.475 -16.994 0.698 1.00 85.44 140 ASN A N 1
ATOM 1091 C CA . ASN A 1 140 ? 17.757 -17.153 1.957 1.00 85.44 140 ASN A CA 1
ATOM 1092 C C . ASN A 1 140 ? 17.787 -15.836 2.722 1.00 85.44 140 ASN A C 1
ATOM 1094 O O . ASN A 1 140 ? 18.838 -15.414 3.197 1.00 85.44 140 ASN A O 1
ATOM 1098 N N . ILE A 1 141 ? 16.632 -15.194 2.850 1.00 89.56 141 ILE A N 1
ATOM 1099 C CA . ILE A 1 141 ? 16.548 -13.828 3.360 1.00 89.56 141 ILE A CA 1
ATOM 1100 C C . ILE A 1 141 ? 15.675 -13.798 4.600 1.00 89.56 141 ILE A C 1
ATOM 1102 O O . ILE A 1 141 ? 14.648 -14.470 4.660 1.00 89.56 141 ILE A O 1
ATOM 1106 N N . VAL A 1 142 ? 16.097 -13.031 5.601 1.00 91.62 142 VAL A N 1
ATOM 1107 C CA . VAL A 1 142 ? 15.377 -12.867 6.861 1.00 91.62 142 VAL A CA 1
ATOM 1108 C C . VAL A 1 142 ? 15.230 -11.380 7.146 1.00 91.62 142 VAL A C 1
ATOM 1110 O O . VAL A 1 142 ? 16.225 -10.676 7.295 1.00 91.62 142 VAL A O 1
ATOM 1113 N N . LEU A 1 143 ? 13.986 -10.915 7.221 1.00 93.31 143 LEU A N 1
ATOM 1114 C CA . LEU A 1 143 ? 13.619 -9.519 7.418 1.00 93.31 143 LEU A CA 1
ATOM 1115 C C . LEU A 1 143 ? 12.903 -9.386 8.767 1.00 93.31 143 LEU A C 1
ATOM 1117 O O . LEU A 1 143 ? 11.745 -9.804 8.885 1.00 93.31 143 LEU A O 1
ATOM 1121 N N . PRO A 1 144 ? 13.577 -8.869 9.809 1.00 95.38 144 PRO A N 1
ATOM 1122 C CA . PRO A 1 144 ? 12.906 -8.538 11.053 1.00 95.38 144 PRO A CA 1
ATOM 1123 C C . PRO A 1 144 ? 12.029 -7.304 10.848 1.00 95.38 144 PRO A C 1
ATOM 1125 O O . PRO A 1 144 ? 12.352 -6.424 10.053 1.00 95.38 144 PRO A O 1
ATOM 1128 N N . ARG A 1 145 ? 10.933 -7.235 11.595 1.00 94.38 145 ARG A N 1
ATOM 1129 C CA . ARG A 1 145 ? 10.030 -6.085 11.617 1.00 94.38 145 ARG A CA 1
ATOM 1130 C C . ARG A 1 145 ? 9.647 -5.760 13.045 1.00 94.38 145 ARG A C 1
ATOM 1132 O O . ARG A 1 145 ? 9.469 -6.665 13.864 1.00 94.38 145 ARG A O 1
ATOM 1139 N N . TYR A 1 146 ? 9.471 -4.485 13.348 1.00 96.81 146 TYR A N 1
ATOM 1140 C CA . TYR A 1 146 ? 8.947 -4.074 14.643 1.00 96.81 146 TYR A CA 1
ATOM 1141 C C . TYR A 1 146 ? 8.095 -2.817 14.539 1.00 96.81 146 TYR A C 1
ATOM 1143 O O . TYR A 1 146 ? 8.342 -1.942 13.718 1.00 96.81 146 TYR A O 1
ATOM 1151 N N . GLN A 1 147 ? 7.101 -2.700 15.412 1.00 97.56 147 GLN A N 1
ATOM 1152 C CA . GLN A 1 147 ? 6.338 -1.470 15.577 1.00 97.56 147 GLN A CA 1
ATOM 1153 C C . GLN A 1 147 ? 5.937 -1.303 17.039 1.00 97.56 147 GLN A C 1
ATOM 1155 O O . GLN A 1 147 ? 5.409 -2.219 17.664 1.00 97.56 147 GLN A O 1
ATOM 1160 N N . LEU A 1 148 ? 6.173 -0.120 17.588 1.00 98.06 148 LEU A N 1
ATOM 1161 C CA . LEU A 1 148 ? 5.669 0.292 18.890 1.00 98.06 148 LEU A CA 1
ATOM 1162 C C . LEU A 1 148 ? 4.416 1.141 18.682 1.00 98.06 148 LEU A C 1
ATOM 1164 O O . LEU A 1 148 ? 4.403 2.007 17.811 1.00 98.06 148 LEU A O 1
ATOM 1168 N N . GLY A 1 149 ? 3.390 0.923 19.497 1.00 98.06 149 GLY A N 1
ATOM 1169 C CA . GLY A 1 149 ? 2.156 1.698 19.489 1.00 98.06 149 GLY A CA 1
ATOM 1170 C C . GLY A 1 149 ? 1.735 2.119 20.893 1.00 98.06 149 GLY A C 1
ATOM 1171 O O . GLY A 1 149 ? 1.766 1.307 21.818 1.00 98.06 149 GLY A O 1
ATOM 1172 N N . ILE A 1 150 ? 1.306 3.367 21.036 1.00 98.25 150 ILE A N 1
ATOM 1173 C CA . ILE A 1 150 ? 0.645 3.932 22.212 1.00 98.25 150 ILE A CA 1
ATOM 1174 C C . ILE A 1 150 ? -0.729 4.436 21.762 1.00 98.25 150 ILE A C 1
ATOM 1176 O O . ILE A 1 150 ? -0.807 5.249 20.849 1.00 98.25 150 ILE A O 1
ATOM 1180 N N . ASP A 1 151 ? -1.799 3.975 22.398 1.00 97.94 151 ASP A N 1
ATOM 1181 C CA . ASP A 1 151 ? -3.183 4.392 22.162 1.00 97.94 151 ASP A CA 1
ATOM 1182 C C . ASP A 1 151 ? -3.846 4.653 23.517 1.00 97.94 151 ASP A C 1
ATOM 1184 O O . ASP A 1 151 ? -4.135 3.729 24.277 1.00 97.94 151 ASP A O 1
ATOM 1188 N N . THR A 1 152 ? -3.994 5.924 23.877 1.00 97.62 152 THR A N 1
ATOM 1189 C CA . THR A 1 152 ? -4.449 6.328 25.209 1.00 97.62 152 THR A CA 1
ATOM 1190 C C . THR A 1 152 ? -5.470 7.451 25.142 1.00 97.62 152 THR A C 1
ATOM 1192 O O . THR A 1 152 ? -5.512 8.224 24.187 1.00 97.62 152 THR A O 1
ATOM 1195 N N . THR A 1 153 ? -6.275 7.576 26.192 1.00 98.19 153 THR A N 1
ATOM 1196 C CA . THR A 1 153 ? -7.288 8.623 26.322 1.00 98.19 153 THR A CA 1
ATOM 1197 C C . THR A 1 153 ? -6.974 9.492 27.533 1.00 98.19 153 THR A C 1
ATOM 1199 O O . THR A 1 153 ? -7.010 9.031 28.676 1.00 98.19 153 THR A O 1
ATOM 1202 N N . LEU A 1 154 ? -6.706 10.772 27.292 1.00 97.62 154 LEU A N 1
ATOM 1203 C CA . LEU A 1 154 ? -6.520 11.782 28.329 1.00 97.62 154 LEU A CA 1
ATOM 1204 C C . LEU A 1 154 ? -7.871 12.432 28.640 1.00 97.62 154 LEU A C 1
ATOM 1206 O O . LEU A 1 154 ? -8.534 12.943 27.740 1.00 97.62 154 LEU A O 1
ATOM 1210 N N . LYS A 1 155 ? -8.295 12.407 29.907 1.00 97.62 155 LYS A N 1
ATOM 1211 C CA . LYS A 1 155 ? -9.578 12.983 30.343 1.00 97.62 155 LYS A CA 1
ATOM 1212 C C . LYS A 1 155 ? -9.393 14.383 30.924 1.00 97.62 155 LYS A C 1
ATOM 1214 O O . LYS A 1 155 ? -8.541 14.580 31.789 1.00 97.62 155 LYS A O 1
ATOM 1219 N N . PHE A 1 156 ? -10.242 15.318 30.504 1.00 96.19 156 PHE A N 1
ATOM 1220 C CA . PHE A 1 156 ? -10.285 16.700 30.982 1.00 96.19 156 PHE A CA 1
ATOM 1221 C C . PHE A 1 156 ? -11.727 17.059 31.377 1.00 96.19 156 PHE A C 1
ATOM 1223 O O . PHE A 1 156 ? -12.474 17.649 30.602 1.00 96.19 156 PHE A O 1
ATOM 1230 N N . GLY A 1 157 ? -12.139 16.670 32.588 1.00 95.62 157 GLY A N 1
ATOM 1231 C CA . GLY A 1 157 ? -13.547 16.750 32.995 1.00 95.62 157 GLY A CA 1
ATOM 1232 C C . GLY A 1 157 ? -14.393 15.727 32.234 1.00 95.62 157 GLY A C 1
ATOM 1233 O O . GLY A 1 157 ? -14.061 14.542 32.247 1.00 95.62 157 GLY A O 1
ATOM 1234 N N . ASP A 1 158 ? -15.449 16.197 31.569 1.00 97.12 158 ASP A N 1
ATOM 1235 C CA . ASP A 1 158 ? -16.334 15.370 30.731 1.00 97.12 158 ASP A CA 1
ATOM 1236 C C . ASP A 1 158 ? -15.796 15.176 29.301 1.00 97.12 158 ASP A C 1
ATOM 1238 O O . ASP A 1 158 ? -16.331 14.376 28.535 1.00 97.12 158 ASP A O 1
ATOM 1242 N N . GLU A 1 159 ? -14.719 15.881 28.943 1.00 97.69 159 GLU A N 1
ATOM 1243 C CA . GLU A 1 159 ? -14.075 15.792 27.635 1.00 97.69 159 GLU A CA 1
ATOM 1244 C C . GLU A 1 159 ? -12.948 14.752 27.636 1.00 97.69 159 GLU A C 1
ATOM 1246 O O . GLU A 1 159 ? -12.296 14.480 28.654 1.00 97.69 159 GLU A O 1
ATOM 1251 N N . SER A 1 160 ? -12.668 14.202 26.456 1.00 97.88 160 SER A N 1
ATOM 1252 C CA . SER A 1 160 ? -11.579 13.251 26.254 1.00 97.88 160 SER A CA 1
ATOM 1253 C C . SER A 1 160 ? -10.784 13.551 24.991 1.00 97.88 160 SER A C 1
ATOM 1255 O O . SER A 1 160 ? -11.363 13.765 23.926 1.00 97.88 160 SER A O 1
ATOM 1257 N N . LEU A 1 161 ? -9.460 13.492 25.110 1.00 98.19 161 LEU A N 1
ATOM 1258 C CA . LEU A 1 161 ? -8.513 13.556 24.006 1.00 98.19 161 LEU A CA 1
ATOM 1259 C C . LEU A 1 161 ? -7.914 12.166 23.790 1.00 98.19 161 LEU A C 1
ATOM 1261 O O . LEU A 1 161 ? -7.195 11.663 24.656 1.00 98.19 161 LEU A O 1
ATOM 1265 N N . ASN A 1 162 ? -8.177 11.558 22.639 1.00 98.44 162 ASN A N 1
ATOM 1266 C CA . ASN A 1 162 ? -7.507 10.323 22.247 1.00 98.44 162 ASN A CA 1
ATOM 1267 C C . ASN A 1 162 ? -6.155 10.661 21.617 1.00 98.44 162 ASN A C 1
ATOM 1269 O O . ASN A 1 162 ? -6.055 11.544 20.764 1.00 98.44 162 ASN A O 1
ATOM 1273 N N . VAL A 1 163 ? -5.113 9.961 22.051 1.00 98.50 163 VAL A N 1
ATOM 1274 C CA . VAL A 1 163 ? -3.733 10.147 21.611 1.00 98.50 163 VAL A CA 1
ATOM 1275 C C . VAL A 1 163 ? -3.207 8.815 21.109 1.00 98.50 163 VAL A C 1
ATOM 1277 O O . VAL A 1 163 ? -3.139 7.843 21.858 1.00 98.50 163 VAL A O 1
ATOM 1280 N N . LYS A 1 164 ? -2.806 8.800 19.842 1.00 98.62 164 LYS A N 1
ATOM 1281 C CA . LYS A 1 164 ? -2.274 7.637 19.140 1.00 98.62 164 LYS A CA 1
ATOM 1282 C C . LYS A 1 164 ? -0.874 7.951 18.639 1.00 98.62 164 LYS A C 1
ATOM 1284 O O . LYS A 1 164 ? -0.683 8.945 17.946 1.00 98.62 164 LYS A O 1
ATOM 1289 N N . ILE A 1 165 ? 0.099 7.122 18.991 1.00 98.50 165 ILE A N 1
ATOM 1290 C CA . ILE A 1 165 ? 1.491 7.239 18.556 1.00 98.50 165 ILE A CA 1
ATOM 1291 C C . ILE A 1 165 ? 1.940 5.868 18.078 1.00 98.50 165 ILE A C 1
ATOM 1293 O O . ILE A 1 165 ? 1.837 4.906 18.829 1.00 98.50 165 ILE A O 1
ATOM 1297 N N . TYR A 1 166 ? 2.467 5.773 16.866 1.00 98.31 166 TYR A N 1
ATOM 1298 C CA . TYR A 1 166 ? 3.051 4.544 16.336 1.00 98.31 166 TYR A CA 1
ATOM 1299 C C . TYR A 1 166 ? 4.420 4.843 15.741 1.00 98.31 166 TYR A C 1
ATOM 1301 O O . TYR A 1 166 ? 4.597 5.901 15.147 1.00 98.31 166 TYR A O 1
ATOM 1309 N N . ALA A 1 167 ? 5.381 3.935 15.882 1.00 98.44 167 ALA A N 1
ATOM 1310 C CA . ALA A 1 167 ? 6.705 4.072 15.280 1.00 98.44 167 ALA A CA 1
ATOM 1311 C C . ALA A 1 167 ? 7.309 2.705 14.944 1.00 98.44 167 ALA A C 1
ATOM 1313 O O . ALA A 1 167 ? 7.132 1.755 15.706 1.00 98.44 167 ALA A O 1
ATOM 1314 N N . GLY A 1 168 ? 8.039 2.620 13.833 1.00 97.31 168 GLY A N 1
ATOM 1315 C CA . GLY A 1 168 ? 8.661 1.392 13.334 1.00 97.31 168 GLY A CA 1
ATOM 1316 C C . GLY A 1 168 ? 8.283 1.113 11.883 1.00 97.31 168 GLY A C 1
ATOM 1317 O O . GLY A 1 168 ? 8.116 2.045 11.097 1.00 97.31 168 GLY A O 1
ATOM 1318 N N . ASP A 1 169 ? 8.130 -0.163 11.547 1.00 95.81 169 ASP A N 1
ATOM 1319 C CA . ASP A 1 169 ? 7.847 -0.629 10.193 1.00 95.81 169 ASP A CA 1
ATOM 1320 C C . ASP A 1 169 ? 6.336 -0.774 9.985 1.00 95.81 169 ASP A C 1
ATOM 1322 O O . ASP A 1 169 ? 5.649 -1.539 10.674 1.00 95.81 169 ASP A O 1
ATOM 1326 N N . PHE A 1 170 ? 5.799 -0.052 9.009 1.00 95.12 170 PHE A N 1
ATOM 1327 C CA . PHE A 1 170 ? 4.406 -0.134 8.598 1.00 95.12 170 PHE A CA 1
ATOM 1328 C C . PHE A 1 170 ? 4.318 -0.859 7.265 1.00 95.12 170 PHE A C 1
ATOM 1330 O O . PHE A 1 170 ? 5.052 -0.557 6.324 1.00 95.12 170 PHE A O 1
ATOM 1337 N N . ARG A 1 171 ? 3.393 -1.814 7.185 1.00 92.06 171 ARG A N 1
ATOM 1338 C CA . ARG A 1 171 ? 3.225 -2.663 6.013 1.00 92.06 171 ARG A CA 1
ATOM 1339 C C . ARG A 1 171 ? 1.927 -2.367 5.293 1.00 92.06 171 ARG A C 1
ATOM 1341 O O . ARG A 1 171 ? 0.899 -2.225 5.949 1.00 92.06 171 ARG A O 1
ATOM 1348 N N . ASP A 1 172 ? 1.982 -2.376 3.961 1.00 92.00 172 ASP A N 1
ATOM 1349 C CA . ASP A 1 172 ? 0.802 -2.179 3.102 1.00 92.00 172 ASP A CA 1
ATOM 1350 C C . ASP A 1 172 ? 0.060 -0.877 3.464 1.00 92.00 172 ASP A C 1
ATOM 1352 O O . ASP A 1 172 ? -1.165 -0.799 3.556 1.00 92.00 172 ASP A O 1
ATOM 1356 N N . THR A 1 173 ? 0.847 0.156 3.758 1.00 94.38 173 THR A N 1
ATOM 1357 C CA . THR A 1 173 ? 0.367 1.398 4.348 1.00 94.38 173 THR A CA 1
ATOM 1358 C C . THR A 1 173 ? -0.288 2.261 3.292 1.00 94.38 173 THR A C 1
ATOM 1360 O O . THR A 1 173 ? 0.226 2.427 2.182 1.00 94.38 173 THR A O 1
ATOM 1363 N N . THR A 1 174 ? -1.419 2.845 3.676 1.00 95.31 174 THR A N 1
ATOM 1364 C CA . THR A 1 174 ? -2.091 3.894 2.919 1.00 95.31 174 THR A CA 1
ATOM 1365 C C . THR A 1 174 ? -2.174 5.146 3.784 1.00 95.31 174 THR A C 1
ATOM 1367 O O . THR A 1 174 ? -2.707 5.095 4.894 1.00 95.31 174 THR A O 1
ATOM 1370 N N . ILE A 1 175 ? -1.615 6.256 3.301 1.00 95.44 175 ILE A N 1
ATOM 1371 C CA . ILE A 1 175 ? -1.708 7.563 3.964 1.00 95.44 175 ILE A CA 1
ATOM 1372 C C . ILE A 1 175 ? -2.869 8.334 3.333 1.00 95.44 175 ILE A C 1
ATOM 1374 O O . ILE A 1 175 ? -2.939 8.474 2.111 1.00 95.44 175 ILE A O 1
ATOM 1378 N N . ASP A 1 176 ? -3.768 8.843 4.178 1.00 94.94 176 ASP A N 1
ATOM 1379 C CA . ASP A 1 176 ? -5.036 9.467 3.779 1.00 94.94 176 ASP A CA 1
ATOM 1380 C C . ASP A 1 176 ? -5.874 8.527 2.885 1.00 94.94 176 ASP A C 1
ATOM 1382 O O . ASP A 1 176 ? -6.096 7.378 3.263 1.00 94.94 176 ASP A O 1
ATOM 1386 N N . GLU A 1 177 ? -6.321 8.986 1.710 1.00 96.81 177 GLU A N 1
ATOM 1387 C CA . GLU A 1 177 ? -7.039 8.158 0.729 1.00 96.81 177 GLU A CA 1
ATOM 1388 C C . GLU A 1 177 ? -6.082 7.464 -0.260 1.00 96.81 177 GLU A C 1
ATOM 1390 O O . GLU A 1 177 ? -6.513 6.828 -1.220 1.00 96.81 177 GLU A O 1
ATOM 1395 N N . GLY A 1 178 ? -4.767 7.570 -0.042 1.00 95.19 178 GLY A N 1
ATOM 1396 C CA . GLY A 1 178 ? -3.768 6.835 -0.808 1.00 95.19 178 GLY A CA 1
ATOM 1397 C C . GLY A 1 178 ? -3.317 7.498 -2.100 1.00 95.19 178 GLY A C 1
ATOM 1398 O O . GLY A 1 178 ? -2.896 6.791 -3.018 1.00 95.19 178 GLY A O 1
ATOM 1399 N N . LEU A 1 179 ? -3.387 8.830 -2.206 1.00 95.94 179 LEU A N 1
ATOM 1400 C CA . LEU A 1 179 ? -2.848 9.544 -3.368 1.00 95.94 179 LEU A CA 1
ATOM 1401 C C . LEU A 1 179 ? -1.327 9.345 -3.515 1.00 95.94 179 LEU A C 1
ATOM 1403 O O . LEU A 1 179 ? -0.874 9.039 -4.612 1.00 95.94 179 LEU A O 1
ATOM 1407 N N . PHE A 1 180 ? -0.561 9.469 -2.423 1.00 91.94 180 PHE A N 1
ATOM 1408 C CA . PHE A 1 180 ? 0.914 9.416 -2.448 1.00 91.94 180 PHE A CA 1
ATOM 1409 C C . PHE A 1 180 ? 1.478 8.078 -1.973 1.00 91.94 180 PHE A C 1
ATOM 1411 O O . PHE A 1 180 ? 2.283 7.457 -2.649 1.00 91.94 180 PHE A O 1
ATOM 1418 N N . PHE A 1 181 ? 1.031 7.592 -0.819 1.00 92.00 181 PHE A N 1
ATOM 1419 C CA . PHE A 1 181 ? 1.438 6.289 -0.305 1.00 92.00 181 PHE A CA 1
ATOM 1420 C C . PHE A 1 181 ? 0.203 5.406 -0.235 1.00 92.00 181 PHE A C 1
ATOM 1422 O O . PHE A 1 181 ? -0.701 5.672 0.555 1.00 92.00 181 PHE A O 1
ATOM 1429 N N . ALA A 1 182 ? 0.162 4.390 -1.094 1.00 92.94 182 ALA A N 1
ATOM 1430 C CA . ALA A 1 182 ? -0.855 3.350 -1.115 1.00 92.94 182 ALA A CA 1
ATOM 1431 C C . ALA A 1 182 ? -0.172 2.006 -1.348 1.00 92.94 182 ALA A C 1
ATOM 1433 O O . ALA A 1 182 ? 0.632 1.873 -2.271 1.00 92.94 182 ALA A O 1
ATOM 1434 N N . ASN A 1 183 ? -0.511 1.023 -0.516 1.00 89.00 183 ASN A N 1
ATOM 1435 C CA . ASN A 1 183 ? 0.066 -0.322 -0.541 1.00 89.00 183 ASN A CA 1
ATOM 1436 C C . ASN A 1 183 ? 1.606 -0.336 -0.386 1.00 89.00 183 ASN A C 1
ATOM 1438 O O . ASN A 1 183 ? 2.291 -1.195 -0.947 1.00 89.00 183 ASN A O 1
ATOM 1442 N N . ALA A 1 184 ? 2.167 0.619 0.367 1.00 91.38 184 ALA A N 1
ATOM 1443 C CA . ALA A 1 184 ? 3.614 0.812 0.506 1.00 91.38 184 ALA A CA 1
ATOM 1444 C C . ALA A 1 184 ? 4.153 0.282 1.845 1.00 91.38 184 ALA A C 1
ATOM 1446 O O . ALA A 1 184 ? 3.487 0.384 2.877 1.00 91.38 184 ALA A O 1
ATOM 1447 N N . ASP A 1 185 ? 5.366 -0.276 1.829 1.00 93.31 185 ASP A N 1
ATOM 1448 C CA . ASP A 1 185 ? 6.118 -0.535 3.063 1.00 93.31 185 ASP A CA 1
ATOM 1449 C C . ASP A 1 185 ? 6.948 0.671 3.401 1.00 93.31 185 ASP A C 1
ATOM 1451 O O . ASP A 1 185 ? 7.698 1.153 2.562 1.00 93.31 185 ASP A O 1
ATOM 1455 N N . ILE A 1 186 ? 6.772 1.168 4.616 1.00 93.94 186 ILE A N 1
ATOM 1456 C CA . ILE A 1 186 ? 7.430 2.380 5.067 1.00 93.94 186 ILE A CA 1
ATOM 1457 C C . ILE A 1 186 ? 7.981 2.164 6.465 1.00 93.94 186 ILE A C 1
ATOM 1459 O O . ILE A 1 186 ? 7.333 1.546 7.312 1.00 93.94 186 ILE A O 1
ATOM 1463 N N . GLN A 1 187 ? 9.151 2.726 6.725 1.00 95.12 187 GLN A N 1
ATOM 1464 C CA . GLN A 1 187 ? 9.619 2.940 8.080 1.00 95.12 187 GLN A CA 1
ATOM 1465 C C . GLN A 1 187 ? 9.248 4.363 8.490 1.00 95.12 187 GLN A C 1
ATOM 1467 O O . GLN A 1 187 ? 9.346 5.298 7.696 1.00 95.12 187 GLN A O 1
ATOM 1472 N N . GLY A 1 188 ? 8.765 4.554 9.713 1.00 96.75 188 GLY A N 1
ATOM 1473 C CA . GLY A 1 188 ? 8.358 5.893 10.114 1.00 96.75 188 GLY A CA 1
ATOM 1474 C C . GLY A 1 188 ? 7.761 6.008 11.500 1.00 96.75 188 GLY A C 1
ATOM 1475 O O . GLY A 1 188 ? 7.926 5.145 12.365 1.00 96.75 188 GLY A O 1
ATOM 1476 N N . ALA A 1 189 ? 7.035 7.102 11.694 1.00 98.38 189 ALA A N 1
ATOM 1477 C CA . ALA A 1 189 ? 6.235 7.364 12.872 1.00 98.38 189 ALA A CA 1
ATOM 1478 C C . ALA A 1 189 ? 4.934 8.083 12.504 1.00 98.38 189 ALA A C 1
ATOM 1480 O O . ALA A 1 189 ? 4.876 8.865 11.558 1.00 98.38 189 ALA A O 1
ATOM 1481 N N . MET A 1 190 ? 3.892 7.849 13.292 1.00 98.38 190 MET A N 1
ATOM 1482 C CA . MET A 1 190 ? 2.615 8.538 13.200 1.00 98.38 190 MET A CA 1
ATOM 1483 C C . MET A 1 190 ? 2.201 9.029 14.578 1.00 98.38 190 MET A C 1
ATOM 1485 O O . MET A 1 190 ? 2.256 8.277 15.548 1.00 98.38 190 MET A O 1
ATOM 1489 N N . VAL A 1 191 ? 1.753 10.277 14.653 1.00 98.62 191 VAL A N 1
ATOM 1490 C CA . VAL A 1 191 ? 1.112 10.860 15.829 1.00 98.62 191 VAL A CA 1
ATOM 1491 C C . VAL A 1 191 ? -0.268 11.357 15.430 1.00 98.62 191 VAL A C 1
ATOM 1493 O O . VAL A 1 191 ? -0.422 12.048 14.423 1.00 98.62 191 VAL A O 1
ATOM 1496 N N . ARG A 1 192 ? -1.284 11.037 16.226 1.00 98.50 192 ARG A N 1
ATOM 1497 C CA . ARG A 1 192 ? -2.655 11.490 16.015 1.00 98.50 192 ARG A CA 1
ATOM 1498 C C . ARG A 1 192 ? -3.306 11.893 17.331 1.00 98.50 192 ARG A C 1
ATOM 1500 O O . ARG A 1 192 ? -3.289 11.140 18.300 1.00 98.50 192 ARG A O 1
ATOM 1507 N N . PHE A 1 193 ? -3.909 13.073 17.324 1.00 98.62 193 PHE A N 1
ATOM 1508 C CA . PHE A 1 193 ? -4.699 13.623 18.419 1.00 98.62 193 PHE A CA 1
ATOM 1509 C C . PHE A 1 193 ? -6.145 13.739 17.950 1.00 98.62 193 PHE A C 1
ATOM 1511 O O . PHE A 1 193 ? -6.387 14.352 16.914 1.00 98.62 193 PHE A O 1
ATOM 1518 N N . GLU A 1 194 ? -7.096 13.167 18.683 1.00 98.50 194 GLU A N 1
ATOM 1519 C CA . GLU A 1 194 ? -8.524 13.205 18.346 1.00 98.50 194 GLU A CA 1
ATOM 1520 C C . GLU A 1 194 ? -9.317 13.771 19.525 1.00 98.50 194 GLU A C 1
ATOM 1522 O O . GLU A 1 194 ? -9.307 13.205 20.618 1.00 98.50 194 GLU A O 1
ATOM 1527 N N . TRP A 1 195 ? -10.013 14.882 19.300 1.00 98.25 195 TRP A N 1
ATOM 1528 C CA . TRP A 1 195 ? -10.931 15.487 20.256 1.00 98.25 195 TRP A CA 1
ATOM 1529 C C . TRP A 1 195 ? -12.301 15.618 19.598 1.00 98.25 195 TRP A C 1
ATOM 1531 O O . TRP A 1 195 ? -12.488 16.401 18.662 1.00 98.25 195 TRP A O 1
ATOM 1541 N N . ASN A 1 196 ? -13.269 14.847 20.099 1.00 96.25 196 ASN A N 1
ATOM 1542 C CA . ASN A 1 196 ? -14.592 14.721 19.498 1.00 96.25 196 ASN A CA 1
ATOM 1543 C C . ASN A 1 196 ? -14.449 14.291 18.028 1.00 96.25 196 ASN A C 1
ATOM 1545 O O . ASN A 1 196 ? -13.814 13.280 17.739 1.00 96.25 196 ASN A O 1
ATOM 1549 N N . ASN A 1 197 ? -14.987 15.079 17.104 1.00 97.06 197 ASN A N 1
ATOM 1550 C CA . ASN A 1 197 ? -14.943 14.800 15.672 1.00 97.06 197 ASN A CA 1
ATOM 1551 C C . ASN A 1 197 ? -13.731 15.438 14.971 1.00 97.06 197 ASN A C 1
ATOM 1553 O O . ASN A 1 197 ? -13.575 15.278 13.762 1.00 97.06 197 ASN A O 1
ATOM 1557 N N . LEU A 1 198 ? -12.896 16.193 15.691 1.00 98.44 198 LEU A N 1
ATOM 1558 C CA . LEU A 1 198 ? -11.718 16.859 15.143 1.00 98.44 198 LEU A CA 1
ATOM 1559 C C . LEU A 1 198 ? -10.472 16.022 15.430 1.00 98.44 198 LEU A C 1
ATOM 1561 O O . LEU A 1 198 ? -10.224 15.645 16.574 1.00 98.44 198 LEU A O 1
ATOM 1565 N N . ALA A 1 199 ? -9.647 15.788 14.415 1.00 98.44 199 ALA A N 1
ATOM 1566 C CA . ALA A 1 199 ? -8.366 15.128 14.600 1.00 98.44 199 ALA A CA 1
ATOM 1567 C C . ALA A 1 199 ? -7.227 15.830 13.861 1.00 98.44 199 ALA A C 1
ATOM 1569 O O . ALA A 1 199 ? -7.366 16.203 12.698 1.00 98.44 199 ALA A O 1
ATOM 1570 N N . TYR A 1 200 ? -6.086 15.957 14.535 1.00 98.56 200 TYR A N 1
ATOM 1571 C CA . TYR A 1 200 ? -4.801 16.280 13.921 1.00 98.56 200 TYR A CA 1
ATOM 1572 C C . TYR A 1 200 ? -3.992 14.998 13.755 1.00 98.56 200 TYR A C 1
ATOM 1574 O O . TYR A 1 200 ? -3.937 14.178 14.673 1.00 98.56 200 TYR A O 1
ATOM 1582 N N . ARG A 1 201 ? -3.326 14.844 12.615 1.00 98.44 201 ARG A N 1
ATOM 1583 C CA . ARG A 1 201 ? -2.436 13.722 12.323 1.00 98.44 201 ARG A CA 1
ATOM 1584 C C . ARG A 1 201 ? -1.131 14.230 11.728 1.00 98.44 201 ARG A C 1
ATOM 1586 O O . ARG A 1 201 ? -1.158 15.086 10.853 1.00 98.44 201 ARG A O 1
ATOM 1593 N N . HIS A 1 202 ? -0.016 13.652 12.157 1.00 98.44 202 HIS A N 1
ATOM 1594 C CA . HIS A 1 202 ? 1.306 13.826 11.562 1.00 98.44 202 HIS A CA 1
ATOM 1595 C C . HIS A 1 202 ? 1.913 12.454 11.278 1.00 98.44 202 HIS A C 1
ATOM 1597 O O . HIS A 1 202 ? 1.989 11.622 12.178 1.00 98.44 202 HIS A O 1
ATOM 1603 N N . TRP A 1 203 ? 2.323 12.220 10.038 1.00 98.12 203 TRP A N 1
ATOM 1604 C CA . TRP A 1 203 ? 3.185 11.113 9.646 1.00 98.12 203 TRP A CA 1
ATOM 1605 C C . TRP A 1 203 ? 4.572 11.640 9.311 1.00 98.12 203 TRP A C 1
ATOM 1607 O O . TRP A 1 203 ? 4.696 12.603 8.557 1.00 98.12 203 TRP A O 1
ATOM 1617 N N . LYS A 1 204 ? 5.592 10.951 9.811 1.00 97.31 204 LYS A N 1
ATOM 1618 C CA . LYS A 1 204 ? 6.964 11.021 9.325 1.00 97.31 204 LYS A CA 1
ATOM 1619 C C . LYS A 1 204 ? 7.288 9.681 8.678 1.00 97.31 204 LYS A C 1
ATOM 1621 O O . LYS A 1 204 ? 7.251 8.656 9.352 1.00 97.31 204 LYS A O 1
ATOM 1626 N N . VAL A 1 205 ? 7.587 9.693 7.392 1.00 95.69 205 VAL A N 1
ATOM 1627 C CA . VAL A 1 205 ? 8.104 8.557 6.627 1.00 95.69 205 VAL A CA 1
ATOM 1628 C C . VAL A 1 205 ? 9.596 8.785 6.450 1.00 95.69 205 VAL A C 1
ATOM 1630 O O . VAL A 1 205 ? 9.981 9.881 6.051 1.00 95.69 205 VAL A O 1
ATOM 1633 N N . GLY A 1 206 ? 10.411 7.793 6.788 1.00 92.50 206 GLY A N 1
ATOM 1634 C CA . GLY A 1 206 ? 11.859 7.831 6.610 1.00 92.50 206 GLY A CA 1
ATOM 1635 C C . GLY A 1 206 ? 12.318 6.853 5.537 1.00 92.50 206 GLY A C 1
ATOM 1636 O O . GLY A 1 206 ? 11.651 5.846 5.286 1.00 92.50 206 GLY A O 1
ATOM 1637 N N . ASP A 1 207 ? 13.454 7.178 4.929 1.00 83.12 207 ASP A N 1
ATOM 1638 C CA . ASP A 1 207 ? 14.196 6.368 3.962 1.00 83.12 207 ASP A CA 1
ATOM 1639 C C . ASP A 1 207 ? 13.339 5.798 2.815 1.00 83.12 207 ASP A C 1
ATOM 1641 O O . ASP A 1 207 ? 13.543 4.670 2.363 1.00 83.12 207 ASP A O 1
ATOM 1645 N N . ALA A 1 208 ? 12.381 6.580 2.297 1.00 83.69 208 ALA A N 1
ATOM 1646 C CA . ALA A 1 208 ? 11.502 6.132 1.207 1.00 83.69 208 ALA A CA 1
ATOM 1647 C C . ALA A 1 208 ? 12.264 5.849 -0.106 1.00 83.69 208 ALA A C 1
ATOM 1649 O O . ALA A 1 208 ? 11.730 5.204 -1.011 1.00 83.69 208 ALA A O 1
ATOM 1650 N N . PHE A 1 209 ? 13.521 6.285 -0.195 1.00 80.81 209 PHE A N 1
ATOM 1651 C CA . PHE A 1 209 ? 14.409 6.027 -1.318 1.00 80.81 209 PHE A CA 1
ATOM 1652 C C . PHE A 1 209 ? 14.901 4.594 -1.404 1.00 80.81 209 PHE A C 1
ATOM 1654 O O . PHE A 1 209 ? 15.115 4.080 -2.502 1.00 80.81 209 PHE A O 1
ATOM 1661 N N . ALA A 1 210 ? 15.053 3.930 -0.261 1.00 76.56 210 ALA A N 1
ATOM 1662 C CA . ALA A 1 210 ? 15.571 2.582 -0.212 1.00 76.56 210 ALA A CA 1
ATOM 1663 C C . ALA A 1 210 ? 14.439 1.597 -0.534 1.00 76.56 210 ALA A C 1
ATOM 1665 O O . ALA A 1 210 ? 13.626 1.233 0.311 1.00 76.56 210 ALA A O 1
ATOM 1666 N N . GLY A 1 211 ? 14.382 1.143 -1.787 1.00 77.12 211 GLY A N 1
ATOM 1667 C CA . GLY A 1 211 ? 13.566 -0.007 -2.185 1.00 77.12 211 GLY A CA 1
ATOM 1668 C C . GLY A 1 211 ? 12.118 0.275 -2.600 1.00 77.12 211 GLY A C 1
ATOM 1669 O O . GLY A 1 211 ? 11.479 -0.661 -3.076 1.00 77.12 211 GLY A O 1
ATOM 1670 N N . LEU A 1 212 ? 11.605 1.511 -2.509 1.00 85.81 212 LEU A N 1
ATOM 1671 C CA . LEU A 1 212 ? 10.326 1.899 -3.142 1.00 85.81 212 LEU A CA 1
ATOM 1672 C C . LEU A 1 212 ? 10.497 2.561 -4.518 1.00 85.81 212 LEU A C 1
ATOM 1674 O O . LEU A 1 212 ? 9.496 2.793 -5.194 1.00 85.81 212 LEU A O 1
ATOM 1678 N N . GLY A 1 213 ? 11.729 2.882 -4.926 1.00 87.06 213 GLY A N 1
ATOM 1679 C CA . GLY A 1 213 ? 12.008 3.562 -6.198 1.00 87.06 213 GLY A CA 1
ATOM 1680 C C . GLY A 1 213 ? 11.608 5.031 -6.245 1.00 87.06 213 GLY A C 1
ATOM 1681 O O . GLY A 1 213 ? 11.524 5.616 -7.326 1.00 87.06 213 GLY A O 1
ATOM 1682 N N . LEU A 1 214 ? 11.335 5.627 -5.083 1.00 90.69 214 LEU A N 1
ATOM 1683 C CA . LEU A 1 214 ? 11.036 7.047 -4.969 1.00 90.69 214 LEU A CA 1
ATOM 1684 C C . LEU A 1 214 ? 12.312 7.817 -4.664 1.00 90.69 214 LEU A C 1
ATOM 1686 O O . LEU A 1 214 ? 13.067 7.427 -3.790 1.00 90.69 214 LEU A O 1
ATOM 1690 N N . ASN A 1 215 ? 12.555 8.941 -5.319 1.00 90.50 215 ASN A N 1
ATOM 1691 C CA . ASN A 1 215 ? 13.651 9.827 -4.942 1.00 90.50 215 ASN A CA 1
ATOM 1692 C C . ASN A 1 215 ? 13.216 10.745 -3.784 1.00 90.50 215 ASN A C 1
ATOM 1694 O O . ASN A 1 215 ? 13.025 11.947 -3.938 1.00 90.50 215 ASN A O 1
ATOM 1698 N N . ILE A 1 216 ? 12.915 10.132 -2.637 1.00 90.06 216 ILE A N 1
ATOM 1699 C CA . ILE A 1 216 ? 12.428 10.808 -1.432 1.00 90.06 216 ILE A CA 1
ATOM 1700 C C . ILE A 1 216 ? 13.195 10.228 -0.249 1.00 90.06 216 ILE A C 1
ATOM 1702 O O . ILE A 1 216 ? 13.047 9.050 0.061 1.00 90.06 216 ILE A O 1
ATOM 1706 N N . ASN A 1 217 ? 13.991 11.049 0.427 1.00 89.62 217 ASN A N 1
ATOM 1707 C CA . ASN A 1 217 ? 14.635 10.662 1.673 1.00 89.62 217 ASN A CA 1
ATOM 1708 C C . ASN A 1 217 ? 13.575 10.507 2.767 1.00 89.62 217 ASN A C 1
ATOM 1710 O O . ASN A 1 217 ? 13.234 9.395 3.156 1.00 89.62 217 ASN A O 1
ATOM 1714 N N . ASP A 1 218 ? 12.964 11.623 3.170 1.00 92.19 218 ASP A N 1
ATOM 1715 C CA . ASP A 1 218 ? 11.859 11.635 4.118 1.00 92.19 218 ASP A CA 1
ATOM 1716 C C . ASP A 1 218 ? 10.597 12.251 3.513 1.00 92.19 218 ASP A C 1
ATOM 1718 O O . ASP A 1 218 ? 10.652 13.141 2.662 1.00 92.19 218 ASP A O 1
ATOM 1722 N N . ALA A 1 219 ? 9.444 11.856 4.047 1.00 94.56 219 ALA A N 1
ATOM 1723 C CA . ALA A 1 219 ? 8.185 12.551 3.827 1.00 94.56 219 ALA A CA 1
ATOM 1724 C C . ALA A 1 219 ? 7.524 12.928 5.154 1.00 94.56 219 ALA A C 1
ATOM 1726 O O . ALA A 1 219 ? 7.396 12.111 6.064 1.00 94.56 219 ALA A O 1
ATOM 1727 N N . ASP A 1 220 ? 7.040 14.156 5.247 1.00 97.00 220 ASP A N 1
ATOM 1728 C CA . ASP A 1 220 ? 6.242 14.652 6.357 1.00 97.00 220 ASP A CA 1
ATOM 1729 C C . ASP A 1 220 ? 4.829 14.946 5.859 1.00 97.00 220 ASP A C 1
ATOM 1731 O O . ASP A 1 220 ? 4.645 15.789 4.986 1.00 97.00 220 ASP A O 1
ATOM 1735 N N . PHE A 1 221 ? 3.820 14.289 6.432 1.00 97.31 221 PHE A N 1
ATOM 1736 C CA . PHE A 1 221 ? 2.410 14.552 6.138 1.00 97.31 221 PHE A CA 1
ATOM 1737 C C . PHE A 1 221 ? 1.698 15.053 7.375 1.00 97.31 221 PHE A C 1
ATOM 1739 O O . PHE A 1 221 ? 1.714 14.395 8.410 1.00 97.31 221 PHE A O 1
ATOM 1746 N N . GLN A 1 222 ? 1.007 16.175 7.265 1.00 98.12 222 GLN A N 1
ATOM 1747 C CA . GLN A 1 222 ? 0.182 16.726 8.330 1.00 98.12 222 GLN A CA 1
ATOM 1748 C C . GLN A 1 222 ? -1.248 16.855 7.831 1.00 98.12 222 GLN A C 1
ATOM 1750 O O . GLN A 1 222 ? -1.471 17.271 6.698 1.00 98.12 222 GLN A O 1
ATOM 1755 N N . ALA A 1 223 ? -2.223 16.516 8.664 1.00 98.12 223 ALA A N 1
ATOM 1756 C CA . ALA A 1 223 ? -3.629 16.615 8.312 1.00 98.12 223 ALA A CA 1
ATOM 1757 C C . ALA A 1 223 ? -4.462 17.097 9.497 1.00 98.12 223 ALA A C 1
ATOM 1759 O O . ALA A 1 223 ? -4.281 16.634 10.625 1.00 98.12 223 ALA A O 1
ATOM 1760 N N . ILE A 1 224 ? -5.413 17.988 9.225 1.00 98.56 224 ILE A N 1
ATOM 1761 C CA . ILE A 1 224 ? -6.515 18.312 10.133 1.00 98.56 224 ILE A CA 1
ATOM 1762 C C . ILE A 1 224 ? -7.785 17.755 9.508 1.00 98.56 224 ILE A C 1
ATOM 1764 O O . ILE A 1 224 ? -8.111 18.078 8.368 1.00 98.56 224 ILE A O 1
ATOM 1768 N N . THR A 1 225 ? -8.500 16.923 10.256 1.00 98.44 225 THR A N 1
ATOM 1769 C CA . THR A 1 225 ? -9.663 16.177 9.773 1.00 98.44 225 THR A CA 1
ATOM 1770 C C . THR A 1 225 ? -10.878 16.418 10.656 1.00 98.44 225 THR A C 1
ATOM 1772 O O . THR A 1 225 ? -10.776 16.400 11.881 1.00 98.44 225 THR A O 1
ATOM 1775 N N . LEU A 1 226 ? -12.031 16.632 10.028 1.00 98.38 226 LEU A N 1
ATOM 1776 C CA . LEU A 1 226 ? -13.345 16.610 10.659 1.00 98.38 226 LEU A CA 1
ATOM 1777 C C . LEU A 1 226 ? -14.041 15.316 10.231 1.00 98.38 226 LEU A C 1
ATOM 1779 O O . LEU A 1 226 ? -14.316 15.142 9.046 1.00 98.38 226 LEU A O 1
ATOM 1783 N N . SER A 1 227 ? -14.301 14.424 11.180 1.00 96.62 227 SER A N 1
ATOM 1784 C CA . SER A 1 227 ? -14.818 13.069 10.940 1.00 96.62 227 SER A CA 1
ATOM 1785 C C . SER A 1 227 ? -16.243 12.901 11.478 1.00 96.62 227 SER A C 1
ATOM 1787 O O . SER A 1 227 ? -16.728 13.728 12.252 1.00 96.62 227 SER A O 1
ATOM 1789 N N . ASP A 1 228 ? -16.913 11.820 11.079 1.00 93.75 228 ASP A N 1
ATOM 1790 C CA . ASP A 1 228 ? -18.194 11.364 11.640 1.00 93.75 228 ASP A CA 1
ATOM 1791 C C . ASP A 1 228 ? -19.324 12.415 11.652 1.00 93.75 228 ASP A C 1
ATOM 1793 O O . ASP A 1 228 ? -20.192 12.404 12.530 1.00 93.75 228 ASP A O 1
ATOM 1797 N N . PHE A 1 229 ? -19.360 13.338 10.684 1.00 95.50 229 PHE A N 1
ATOM 1798 C CA . PHE A 1 229 ? -20.531 14.205 10.529 1.00 95.50 229 PHE A CA 1
ATOM 1799 C C . PHE A 1 229 ? -21.621 13.485 9.734 1.00 95.50 229 PHE A C 1
ATOM 1801 O O . PHE A 1 229 ? -21.361 12.855 8.708 1.00 95.50 229 PHE A O 1
ATOM 1808 N N . ASN A 1 230 ? -22.860 13.573 10.218 1.00 95.81 230 ASN A N 1
ATOM 1809 C CA . ASN A 1 230 ? -23.991 12.901 9.589 1.00 95.81 230 ASN A CA 1
ATOM 1810 C C . ASN A 1 230 ? -24.327 13.552 8.245 1.00 95.81 230 ASN A C 1
ATOM 1812 O O . ASN A 1 230 ? -24.513 14.768 8.153 1.00 95.81 230 ASN A O 1
ATOM 1816 N N . LEU A 1 231 ? -24.459 12.716 7.224 1.00 94.56 231 LEU A N 1
ATOM 1817 C CA . LEU A 1 231 ? -24.936 13.074 5.898 1.00 94.56 231 LEU A CA 1
ATOM 1818 C C . LEU A 1 231 ? -26.294 12.392 5.637 1.00 94.56 231 LEU A C 1
ATOM 1820 O O . LEU A 1 231 ? -26.674 11.461 6.353 1.00 94.56 231 LEU A O 1
ATOM 1824 N N . PRO A 1 232 ? -27.070 12.842 4.634 1.00 94.00 232 PRO A N 1
ATOM 1825 C CA . PRO A 1 232 ? -28.280 12.138 4.214 1.00 94.00 232 PRO A CA 1
ATOM 1826 C C . PRO A 1 232 ? -28.005 10.674 3.819 1.00 94.00 232 PRO A C 1
ATOM 1828 O O . PRO A 1 232 ? -26.870 10.302 3.529 1.00 94.00 232 PRO A O 1
ATOM 1831 N N . PHE A 1 233 ? -29.063 9.859 3.738 1.00 92.12 233 PHE A N 1
ATOM 1832 C CA . PHE A 1 233 ? -28.997 8.459 3.279 1.00 92.12 233 PHE A CA 1
ATOM 1833 C C . PHE A 1 233 ? -28.144 7.533 4.153 1.00 92.12 233 PHE A C 1
ATOM 1835 O O . PHE A 1 233 ? -27.445 6.673 3.626 1.00 92.12 233 PHE A O 1
ATOM 1842 N N . ASP A 1 234 ? -28.206 7.708 5.474 1.00 94.38 234 ASP A N 1
ATOM 1843 C CA . ASP A 1 234 ? -27.488 6.856 6.421 1.00 94.38 234 ASP A CA 1
ATOM 1844 C C . ASP A 1 234 ? -25.990 6.767 6.088 1.00 94.38 234 ASP A C 1
ATOM 1846 O O . ASP A 1 234 ? -25.425 5.683 5.925 1.00 94.38 234 ASP A O 1
ATOM 1850 N N . SER A 1 235 ? -25.342 7.929 5.968 1.00 96.19 235 SER A N 1
ATOM 1851 C CA . SER A 1 235 ? -23.916 8.039 5.657 1.00 96.19 235 SER A CA 1
ATOM 1852 C C . SER A 1 235 ? -23.182 8.981 6.613 1.00 96.19 235 SER A C 1
ATOM 1854 O O . SER A 1 235 ? -23.782 9.849 7.257 1.00 96.19 235 SER A O 1
ATOM 1856 N N . ARG A 1 236 ? -21.868 8.786 6.729 1.00 97.56 236 ARG A N 1
ATOM 1857 C CA . ARG A 1 236 ? -20.966 9.604 7.544 1.00 97.56 236 ARG A CA 1
ATOM 1858 C C . ARG A 1 236 ? -19.882 10.197 6.670 1.00 97.56 236 ARG A C 1
ATOM 1860 O O . ARG A 1 236 ? -19.299 9.504 5.842 1.00 97.56 236 ARG A O 1
ATOM 1867 N N . GLY A 1 237 ? -19.629 11.484 6.855 1.00 97.75 237 GLY A N 1
ATOM 1868 C CA . GLY A 1 237 ? -18.597 12.203 6.131 1.00 97.75 237 GLY A CA 1
ATOM 1869 C C . GLY A 1 237 ? -17.321 12.378 6.948 1.00 97.75 237 GLY A C 1
ATOM 1870 O O . GLY A 1 237 ? -17.365 12.561 8.166 1.00 97.75 237 GLY A O 1
ATOM 1871 N N . THR A 1 238 ? -16.197 12.394 6.240 1.00 98.19 238 THR A N 1
ATOM 1872 C CA . THR A 1 238 ? -14.898 12.863 6.717 1.00 98.19 238 THR A CA 1
ATOM 1873 C C . THR A 1 238 ? -14.333 13.864 5.713 1.00 98.19 238 THR A C 1
ATOM 1875 O O . THR A 1 238 ? -14.393 13.639 4.505 1.00 98.19 238 THR A O 1
ATOM 1878 N N . LEU A 1 239 ? -13.793 14.979 6.202 1.00 98.38 239 LEU A N 1
ATOM 1879 C CA . LEU A 1 239 ? -13.105 15.993 5.399 1.00 98.38 239 LEU A CA 1
ATOM 1880 C C . LEU A 1 239 ? -11.746 16.294 6.017 1.00 98.38 239 LEU A C 1
ATOM 1882 O O . LEU A 1 239 ? -11.650 16.459 7.232 1.00 98.38 239 LEU A O 1
ATOM 1886 N N . GLY A 1 240 ? -10.713 16.397 5.186 1.00 98.06 240 GLY A N 1
ATOM 1887 C CA . GLY A 1 240 ? -9.343 16.664 5.606 1.00 98.06 240 GLY A CA 1
ATOM 1888 C C . GLY A 1 240 ? -8.694 17.793 4.818 1.00 98.06 240 GLY A C 1
ATOM 1889 O O . GLY A 1 240 ? -8.865 17.884 3.602 1.00 98.06 240 GLY A O 1
ATOM 1890 N N . LEU A 1 241 ? -7.927 18.632 5.513 1.00 98.06 241 LEU A N 1
ATOM 1891 C CA . LEU A 1 241 ? -6.953 19.553 4.928 1.00 98.06 241 LEU A CA 1
ATOM 1892 C C . LEU A 1 241 ? -5.558 19.039 5.252 1.00 98.06 241 LEU A C 1
ATOM 1894 O O . LEU A 1 241 ? -5.255 18.793 6.421 1.00 98.06 241 LEU A O 1
ATOM 1898 N N . ASN A 1 242 ? -4.738 18.884 4.217 1.00 96.56 242 ASN A N 1
ATOM 1899 C CA . ASN A 1 242 ? -3.475 18.169 4.302 1.00 96.56 242 ASN A CA 1
ATOM 1900 C C . ASN A 1 242 ? -2.322 19.072 3.842 1.00 96.56 242 ASN A C 1
ATOM 1902 O O . ASN A 1 242 ? -2.468 19.864 2.911 1.00 96.56 242 ASN A O 1
ATOM 1906 N N . TRP A 1 243 ? -1.162 18.904 4.459 1.00 96.50 243 TRP A N 1
ATOM 1907 C CA . TRP A 1 243 ? 0.113 19.483 4.052 1.00 96.50 243 TRP A CA 1
ATOM 1908 C C . TRP A 1 243 ? 1.117 18.355 3.929 1.00 96.50 243 TRP A C 1
ATOM 1910 O O . TRP A 1 243 ? 1.107 17.428 4.739 1.00 96.50 243 TRP A O 1
ATOM 1920 N N . PHE A 1 244 ? 1.981 18.435 2.931 1.00 95.38 244 PHE A N 1
ATOM 1921 C CA . PHE A 1 244 ? 3.043 17.461 2.756 1.00 95.38 244 PHE A CA 1
ATOM 1922 C C . PHE A 1 244 ? 4.353 18.154 2.424 1.00 95.38 244 PHE A C 1
ATOM 1924 O O . PHE A 1 244 ? 4.356 19.208 1.789 1.00 95.38 244 PHE A O 1
ATOM 1931 N N . VAL A 1 245 ? 5.450 17.568 2.882 1.00 94.06 245 VAL A N 1
ATOM 1932 C CA . VAL A 1 245 ? 6.813 17.973 2.550 1.00 94.06 245 VAL A CA 1
ATOM 1933 C C . VAL A 1 245 ? 7.597 16.714 2.232 1.00 94.06 245 VAL A C 1
ATOM 1935 O O . VAL A 1 245 ? 7.603 15.782 3.031 1.00 94.06 245 VAL A O 1
ATOM 1938 N N . PHE A 1 246 ? 8.255 16.692 1.085 1.00 91.44 246 PHE A N 1
ATOM 1939 C CA . PHE A 1 246 ? 9.217 15.663 0.718 1.00 91.44 246 PHE A CA 1
ATOM 1940 C C . PHE A 1 246 ? 10.626 16.241 0.862 1.00 91.44 246 PHE A C 1
ATOM 1942 O O . PHE A 1 246 ? 10.832 17.432 0.648 1.00 91.44 246 PHE A O 1
ATOM 1949 N N . THR A 1 247 ? 11.596 15.446 1.289 1.00 86.25 247 THR A N 1
ATOM 1950 C CA . THR A 1 247 ? 13.003 15.857 1.277 1.00 86.25 247 THR A CA 1
ATOM 1951 C C . THR A 1 247 ? 13.747 15.014 0.257 1.00 86.25 247 THR A C 1
ATOM 1953 O O . THR A 1 247 ? 13.744 13.790 0.344 1.00 86.25 247 THR A O 1
ATOM 1956 N N . ASP A 1 248 ? 14.361 15.661 -0.729 1.00 75.00 248 ASP A N 1
ATOM 1957 C CA . ASP A 1 248 ? 15.151 14.993 -1.766 1.00 75.00 248 ASP A CA 1
ATOM 1958 C C . ASP A 1 248 ? 16.606 14.759 -1.299 1.00 75.00 248 ASP A C 1
ATOM 1960 O O . ASP A 1 248 ? 17.209 15.591 -0.604 1.00 75.00 248 ASP A O 1
ATOM 1964 N N . ILE A 1 249 ? 17.173 13.618 -1.694 1.00 56.06 249 ILE A N 1
ATOM 1965 C CA . ILE A 1 249 ? 18.565 13.209 -1.466 1.00 56.06 249 ILE A CA 1
ATOM 1966 C C . ILE A 1 249 ? 19.531 14.065 -2.290 1.00 56.06 249 ILE A C 1
ATOM 1968 O O . ILE A 1 249 ? 20.607 14.421 -1.797 1.00 56.06 249 ILE A O 1
ATOM 1972 N N . ASP A 1 250 ? 19.118 14.482 -3.488 1.00 60.84 250 ASP A N 1
ATOM 1973 C CA . ASP A 1 250 ? 19.977 15.161 -4.465 1.00 60.84 250 ASP A CA 1
ATOM 1974 C C . ASP A 1 250 ? 20.043 16.685 -4.313 1.00 60.84 250 ASP A C 1
ATOM 1976 O O . ASP A 1 250 ? 20.699 17.388 -5.088 1.00 60.84 250 ASP A O 1
ATOM 1980 N N . SER A 1 251 ? 19.535 17.217 -3.200 1.00 48.00 251 SER A N 1
ATOM 1981 C CA . SER A 1 251 ? 19.833 18.593 -2.771 1.00 48.00 251 SER A CA 1
ATOM 1982 C C . SER A 1 251 ? 21.338 18.866 -2.533 1.00 48.00 251 SER A C 1
ATOM 1984 O O . SER A 1 251 ? 21.727 19.996 -2.234 1.00 48.00 251 SER A O 1
ATOM 1986 N N . ARG A 1 252 ? 22.218 17.863 -2.712 1.00 44.00 252 ARG A N 1
ATOM 1987 C CA . ARG A 1 252 ? 23.687 18.001 -2.721 1.00 44.00 252 ARG A CA 1
ATOM 1988 C C . ARG A 1 252 ? 24.289 18.529 -4.031 1.00 44.00 252 ARG A C 1
ATOM 1990 O O . ARG A 1 252 ? 25.510 18.653 -4.105 1.00 44.00 252 ARG A O 1
ATOM 1997 N N . GLY A 1 253 ? 23.480 18.947 -5.003 1.00 41.44 253 GLY A N 1
ATOM 1998 C CA . GLY A 1 253 ? 23.944 19.849 -6.062 1.00 41.44 253 GLY A CA 1
ATOM 1999 C C . GLY A 1 253 ? 24.707 19.186 -7.207 1.00 41.44 253 GLY A C 1
ATOM 2000 O O . GLY A 1 253 ? 25.418 19.884 -7.935 1.00 41.44 253 GLY A O 1
ATOM 2001 N N . GLU A 1 254 ? 24.532 17.881 -7.425 1.00 44.19 254 GLU A N 1
ATOM 2002 C CA . GLU A 1 254 ? 24.738 17.355 -8.771 1.00 44.19 254 GLU A CA 1
ATOM 2003 C C . GLU A 1 254 ? 23.578 17.863 -9.621 1.00 44.19 254 GLU A C 1
ATOM 2005 O O . GLU A 1 254 ? 22.463 17.354 -9.609 1.00 44.19 254 GLU A O 1
ATOM 2010 N N . ILE A 1 255 ? 23.838 18.986 -10.287 1.00 44.06 255 ILE A N 1
ATOM 2011 C CA . ILE A 1 255 ? 22.996 19.525 -11.342 1.00 44.06 255 ILE A CA 1
ATOM 2012 C C . ILE A 1 255 ? 22.762 18.361 -12.299 1.00 44.06 255 ILE A C 1
ATOM 2014 O O . ILE A 1 255 ? 23.678 18.012 -13.047 1.00 44.06 255 ILE A O 1
ATOM 2018 N N . TYR A 1 256 ? 21.564 17.771 -12.282 1.00 46.28 256 TYR A N 1
ATOM 2019 C CA . TYR A 1 256 ? 21.091 16.960 -13.393 1.00 46.28 256 TYR A CA 1
ATOM 2020 C C . TYR A 1 256 ? 21.402 17.784 -14.647 1.00 46.28 256 TYR A C 1
ATOM 2022 O O . TYR A 1 256 ? 20.846 18.870 -14.838 1.00 46.28 256 TYR A O 1
ATOM 2030 N N . GLN A 1 257 ? 22.385 17.359 -15.449 1.00 42.44 257 GLN A N 1
ATOM 2031 C CA . GLN A 1 257 ? 22.660 17.996 -16.732 1.00 42.44 257 GLN A CA 1
ATOM 2032 C C . GLN A 1 257 ? 21.513 17.585 -17.647 1.00 42.44 257 GLN A C 1
ATOM 2034 O O . GLN A 1 257 ? 21.576 16.605 -18.377 1.00 42.44 257 GLN A O 1
ATOM 2039 N N . LEU A 1 258 ? 20.408 18.309 -17.495 1.00 54.59 258 LEU A N 1
ATOM 2040 C CA . LEU A 1 258 ? 19.139 18.073 -18.154 1.00 54.59 258 LEU A CA 1
ATOM 2041 C C . LEU A 1 258 ? 19.350 18.290 -19.656 1.00 54.59 258 LEU A C 1
ATOM 2043 O O . LEU A 1 258 ? 19.521 19.421 -20.114 1.00 54.59 258 LEU A O 1
ATOM 2047 N N . GLU A 1 259 ? 19.369 17.200 -20.424 1.00 48.25 259 GLU A N 1
ATOM 2048 C CA . GLU A 1 259 ? 19.691 17.217 -21.857 1.00 48.25 259 GLU A CA 1
ATOM 2049 C C . GLU A 1 259 ? 18.625 17.922 -22.719 1.00 48.25 259 GLU A C 1
ATOM 2051 O O . GLU A 1 259 ? 18.863 18.199 -23.898 1.00 48.25 259 GLU A O 1
ATOM 2056 N N . SER A 1 260 ? 17.450 18.262 -22.165 1.00 50.59 260 SER A N 1
ATOM 2057 C CA . SER A 1 260 ? 16.378 18.901 -22.935 1.00 50.59 260 SER A CA 1
ATOM 2058 C C . SER A 1 260 ? 16.340 20.439 -22.779 1.00 50.59 260 SER A C 1
ATOM 2060 O O . SER A 1 260 ? 16.235 20.966 -21.667 1.00 50.59 260 SER A O 1
ATOM 2062 N N . PRO A 1 261 ? 16.289 21.206 -23.889 1.00 52.97 261 PRO A N 1
ATOM 2063 C CA . PRO A 1 261 ? 16.131 22.667 -23.863 1.00 52.97 261 PRO A CA 1
ATOM 2064 C C . PRO A 1 261 ? 14.845 23.176 -23.185 1.00 52.97 261 PRO A C 1
ATOM 2066 O O . PRO A 1 261 ? 14.756 24.357 -22.859 1.00 52.97 261 PRO A O 1
ATOM 2069 N N . ARG A 1 262 ? 13.829 22.321 -22.979 1.00 52.56 262 ARG A N 1
ATOM 2070 C CA . ARG A 1 262 ? 12.586 22.689 -22.273 1.00 52.56 262 ARG A CA 1
ATOM 2071 C C . ARG A 1 262 ? 12.741 22.701 -20.747 1.00 52.56 262 ARG A C 1
ATOM 2073 O O . ARG A 1 262 ? 11.970 23.392 -20.092 1.00 52.56 262 ARG A O 1
ATOM 2080 N N . GLN A 1 263 ? 13.719 21.984 -20.189 1.00 53.59 263 GLN A N 1
ATOM 2081 C CA . GLN A 1 263 ? 13.909 21.852 -18.737 1.00 53.59 263 GLN A CA 1
ATOM 2082 C C . GLN A 1 263 ? 14.772 22.965 -18.122 1.00 53.59 263 GLN A C 1
ATOM 2084 O O . GLN A 1 263 ? 14.636 23.241 -16.936 1.00 53.59 263 GLN A O 1
ATOM 2089 N N . GLN A 1 264 ? 15.557 23.700 -18.922 1.00 52.44 264 GLN A N 1
ATOM 2090 C CA . GLN A 1 264 ? 16.321 24.879 -18.464 1.00 52.44 264 GLN A CA 1
ATOM 2091 C C . GLN A 1 264 ? 15.446 26.063 -17.996 1.00 52.44 264 GLN A C 1
ATOM 2093 O O . GLN A 1 264 ? 15.972 27.071 -17.530 1.00 52.44 264 GLN A O 1
ATOM 2098 N N . LEU A 1 265 ? 14.120 25.970 -18.143 1.00 55.62 265 LEU A N 1
ATOM 2099 C CA . LEU A 1 265 ? 13.167 27.018 -17.768 1.00 55.62 265 LEU A CA 1
ATOM 2100 C C . LEU A 1 265 ? 12.482 26.784 -16.416 1.00 55.62 265 LEU A C 1
ATOM 2102 O O . LEU A 1 265 ? 11.736 27.660 -15.982 1.00 55.62 265 LEU A O 1
ATOM 2106 N N . LEU A 1 266 ? 12.702 25.639 -15.763 1.00 61.81 266 LEU A N 1
ATOM 2107 C CA . LEU A 1 266 ? 12.182 25.411 -14.416 1.00 61.81 266 LEU A CA 1
ATOM 2108 C C . LEU A 1 266 ? 13.130 26.074 -13.417 1.00 61.81 266 LEU A C 1
ATOM 2110 O O . LEU A 1 266 ? 14.307 25.736 -13.330 1.00 61.81 266 LEU A O 1
ATOM 2114 N N . SER A 1 267 ? 12.625 27.070 -12.699 1.00 61.47 267 SER A N 1
ATOM 2115 C CA . SER A 1 267 ? 13.364 27.696 -11.608 1.00 61.47 267 SER A CA 1
ATOM 2116 C C . SER A 1 267 ? 13.417 26.750 -10.404 1.00 61.47 267 SER A C 1
ATOM 2118 O O . SER A 1 267 ? 12.511 25.944 -10.218 1.00 61.47 267 SER A O 1
ATOM 2120 N N . GLU A 1 268 ? 14.418 26.868 -9.527 1.00 62.59 268 GLU A N 1
ATOM 2121 C CA . GLU A 1 268 ? 14.437 26.134 -8.242 1.00 62.59 268 GLU A CA 1
ATOM 2122 C C . GLU A 1 268 ? 13.145 26.349 -7.426 1.00 62.59 268 GLU A C 1
ATOM 2124 O O . GLU A 1 268 ? 12.715 25.478 -6.675 1.00 62.59 268 GLU A O 1
ATOM 2129 N N . ALA A 1 269 ? 12.468 27.490 -7.612 1.00 58.06 269 ALA A N 1
ATOM 2130 C CA . ALA A 1 269 ? 11.172 27.767 -6.995 1.00 58.06 269 ALA A CA 1
ATOM 2131 C C . ALA A 1 269 ? 10.036 26.862 -7.516 1.00 58.06 269 ALA A C 1
ATOM 2133 O O . ALA A 1 269 ? 9.022 26.698 -6.835 1.00 58.06 269 ALA A O 1
ATOM 2134 N N . ASP A 1 270 ? 10.198 26.258 -8.694 1.00 59.94 270 ASP A N 1
ATOM 2135 C CA . ASP A 1 270 ? 9.244 25.327 -9.300 1.00 59.94 270 ASP A CA 1
ATOM 2136 C C . ASP A 1 270 ? 9.398 23.893 -8.775 1.00 59.94 270 ASP A C 1
ATOM 2138 O O . ASP A 1 270 ? 8.467 23.103 -8.918 1.00 59.94 270 ASP A O 1
ATOM 2142 N N . LEU A 1 271 ? 10.525 23.591 -8.120 1.00 64.50 271 LEU A N 1
ATOM 2143 C CA . LEU A 1 271 ? 10.856 22.290 -7.529 1.00 64.50 271 LEU A CA 1
ATOM 2144 C C . LEU A 1 271 ? 10.642 22.256 -6.010 1.00 64.50 271 LEU A C 1
ATOM 2146 O O . LEU A 1 271 ? 11.182 21.403 -5.320 1.00 64.50 271 LEU A O 1
ATOM 2150 N N . GLN A 1 272 ? 9.858 23.187 -5.461 1.00 68.56 272 GLN A N 1
ATOM 2151 C CA . GLN A 1 272 ? 9.563 23.180 -4.030 1.00 68.56 272 GLN A CA 1
ATOM 2152 C C . GLN A 1 272 ? 8.844 21.882 -3.632 1.00 68.56 272 GLN A C 1
ATOM 2154 O O . GLN A 1 272 ? 7.747 21.590 -4.110 1.00 68.56 272 GLN A O 1
ATOM 2159 N N . ASP A 1 273 ? 9.447 21.134 -2.711 1.00 82.69 273 ASP A N 1
ATOM 2160 C CA . ASP A 1 273 ? 8.959 19.826 -2.263 1.00 82.69 273 ASP A CA 1
ATOM 2161 C C . ASP A 1 273 ? 7.866 19.880 -1.194 1.00 82.69 273 ASP A C 1
ATOM 2163 O O . ASP A 1 273 ? 7.495 18.859 -0.616 1.00 82.69 273 ASP A O 1
ATOM 2167 N N . TYR A 1 274 ? 7.315 21.064 -0.927 1.00 89.44 274 TYR A N 1
ATOM 2168 C CA . TYR A 1 274 ? 6.116 21.186 -0.112 1.00 89.44 274 TYR A CA 1
ATOM 2169 C C . TYR A 1 274 ? 4.866 21.299 -0.983 1.00 89.44 274 TYR A C 1
ATOM 2171 O O . TYR A 1 274 ? 4.877 21.821 -2.104 1.00 89.44 274 TYR A O 1
ATOM 2179 N N . GLY A 1 275 ? 3.746 20.873 -0.421 1.00 91.88 275 GLY A N 1
ATOM 2180 C CA . GLY A 1 275 ? 2.452 21.035 -1.043 1.00 91.88 275 GLY A CA 1
ATOM 2181 C C . GLY A 1 275 ? 1.303 21.035 -0.053 1.00 91.88 275 GLY A C 1
ATOM 2182 O O . GLY A 1 275 ? 1.457 20.826 1.153 1.00 91.88 275 GLY A O 1
ATOM 2183 N N . VAL A 1 276 ? 0.130 21.327 -0.597 1.00 94.38 276 VAL A N 1
ATOM 2184 C CA . VAL A 1 276 ? -1.136 21.374 0.131 1.00 94.38 276 VAL A CA 1
ATOM 2185 C C . VAL A 1 276 ? -2.140 20.474 -0.556 1.00 94.38 276 VAL A C 1
ATOM 2187 O O . VAL A 1 276 ? -2.084 20.257 -1.764 1.00 94.38 276 VAL A O 1
ATOM 2190 N N . GLY A 1 277 ? -3.086 19.956 0.204 1.00 95.44 277 GLY A N 1
ATOM 2191 C CA . GLY A 1 277 ? -4.094 19.063 -0.318 1.00 95.44 277 GLY A CA 1
ATOM 2192 C C . GLY A 1 277 ? -5.372 19.087 0.490 1.00 95.44 277 GLY A C 1
ATOM 2193 O O . GLY A 1 277 ? -5.478 19.705 1.550 1.00 95.44 277 GLY A O 1
ATOM 2194 N N . MET A 1 278 ? -6.356 18.385 -0.040 1.00 97.38 278 MET A N 1
ATOM 2195 C CA . MET A 1 278 ? -7.607 18.114 0.642 1.00 97.38 278 MET A CA 1
ATOM 2196 C C . MET A 1 278 ? -8.018 16.675 0.381 1.00 97.38 278 MET A C 1
ATOM 2198 O O . MET A 1 278 ? -7.70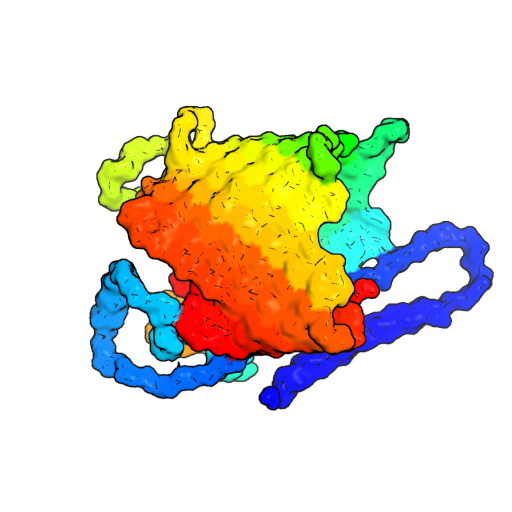2 16.106 -0.663 1.00 97.38 278 MET A O 1
ATOM 2202 N N . SER A 1 279 ? -8.731 16.095 1.332 1.00 98.19 279 SER A N 1
ATOM 2203 C CA . SER A 1 279 ? -9.307 14.761 1.217 1.00 98.19 279 SER A CA 1
ATOM 2204 C C . SER A 1 279 ? -10.754 14.786 1.679 1.00 98.19 279 SER A C 1
ATOM 2206 O O . SER A 1 279 ? -11.152 15.617 2.499 1.00 98.19 279 SER A O 1
ATOM 2208 N N . GLY A 1 280 ? -11.558 13.898 1.118 1.00 98.00 280 GLY A N 1
ATOM 2209 C CA . GLY A 1 280 ? -12.952 13.745 1.476 1.00 98.00 280 GLY A CA 1
ATOM 2210 C C . GLY A 1 280 ? -13.365 12.296 1.334 1.00 98.00 280 GLY A C 1
ATOM 2211 O O . GLY A 1 280 ? -12.970 11.626 0.382 1.00 98.00 280 GLY A O 1
ATOM 2212 N N . ARG A 1 281 ? -14.181 11.833 2.274 1.00 98.19 281 ARG A N 1
ATOM 2213 C CA . ARG A 1 281 ? -14.677 10.466 2.318 1.00 98.19 281 ARG A CA 1
ATOM 2214 C C . ARG A 1 281 ? -16.108 10.441 2.827 1.00 98.19 281 ARG A C 1
ATOM 2216 O O . ARG A 1 281 ? -16.456 11.183 3.742 1.00 98.19 281 ARG A O 1
ATOM 2223 N N . VAL A 1 282 ? -16.936 9.608 2.216 1.00 98.06 282 VAL A N 1
ATOM 2224 C CA . VAL A 1 282 ? -18.309 9.343 2.637 1.00 98.06 282 VAL A CA 1
ATOM 2225 C C . VAL A 1 282 ? -18.472 7.842 2.767 1.00 98.06 282 VAL A C 1
ATOM 2227 O O . VAL A 1 282 ? -18.453 7.136 1.761 1.00 98.06 282 VAL A O 1
ATOM 2230 N N . ASP A 1 283 ? -18.638 7.374 3.996 1.00 97.44 283 ASP A N 1
ATOM 2231 C CA . ASP A 1 283 ? -18.876 5.972 4.320 1.00 97.44 283 ASP A CA 1
ATOM 2232 C C . ASP A 1 283 ? -20.376 5.739 4.552 1.00 97.44 283 ASP A C 1
ATOM 2234 O O . ASP A 1 283 ? -21.076 6.576 5.134 1.00 97.44 283 ASP A O 1
ATOM 2238 N N . SER A 1 284 ? -20.895 4.593 4.116 1.00 96.12 284 SER A N 1
ATOM 2239 C CA . SER A 1 284 ? -22.216 4.135 4.549 1.00 96.12 284 SER A CA 1
ATOM 2240 C C . SER A 1 284 ? -22.200 3.811 6.050 1.00 96.12 284 SER A C 1
ATOM 2242 O O . SER A 1 284 ? -21.189 3.360 6.582 1.00 96.12 284 SER A O 1
ATOM 2244 N N . ILE A 1 285 ? -23.317 4.001 6.764 1.00 92.00 285 ILE A N 1
ATOM 2245 C CA . ILE A 1 285 ? -23.390 3.738 8.218 1.00 92.00 285 ILE A CA 1
ATOM 2246 C C . ILE A 1 285 ? -23.077 2.275 8.571 1.00 92.00 285 ILE A C 1
ATOM 2248 O O . ILE A 1 285 ? -22.560 1.996 9.653 1.00 92.00 285 ILE A O 1
ATOM 2252 N N . ASP A 1 286 ? -23.375 1.339 7.670 1.00 92.69 286 ASP A N 1
ATOM 2253 C CA . ASP A 1 286 ? -23.055 -0.084 7.819 1.00 92.69 286 ASP A CA 1
ATOM 2254 C C . ASP A 1 286 ? -21.611 -0.438 7.410 1.00 92.69 286 ASP A C 1
ATOM 2256 O O . ASP A 1 286 ? -21.234 -1.609 7.472 1.00 92.69 286 ASP A O 1
ATOM 2260 N N . ASN A 1 287 ? -20.808 0.557 7.010 1.00 91.19 287 ASN A N 1
ATOM 2261 C CA . ASN A 1 287 ? -19.429 0.439 6.529 1.00 91.19 287 ASN A CA 1
ATOM 2262 C C . ASN A 1 287 ? -19.249 -0.549 5.362 1.00 91.19 287 ASN A C 1
ATOM 2264 O O . ASN A 1 287 ? -18.166 -1.103 5.165 1.00 91.19 287 ASN A O 1
ATOM 2268 N N . ARG A 1 288 ? -20.309 -0.801 4.585 1.00 95.69 288 ARG A N 1
ATOM 2269 C CA . ARG A 1 288 ? -20.258 -1.672 3.403 1.00 95.69 288 ARG A CA 1
ATOM 2270 C C . ARG A 1 288 ? -19.826 -0.957 2.141 1.00 95.69 288 ARG A C 1
ATOM 2272 O O . ARG A 1 288 ? -19.528 -1.630 1.161 1.00 95.69 288 ARG A O 1
ATOM 2279 N N . GLY A 1 289 ? -19.807 0.368 2.126 1.00 97.19 289 GLY A N 1
ATOM 2280 C CA . GLY A 1 289 ? -19.361 1.126 0.973 1.00 97.19 289 GLY A CA 1
ATOM 2281 C C . GLY A 1 289 ? -18.797 2.476 1.360 1.00 97.19 289 GLY A C 1
ATOM 2282 O O . GLY A 1 289 ? -19.164 3.045 2.386 1.00 97.19 289 GLY A O 1
ATOM 2283 N N . ALA A 1 290 ? -17.917 2.981 0.508 1.00 98.06 290 ALA A N 1
ATOM 2284 C CA . ALA A 1 290 ? -17.364 4.310 0.648 1.00 98.06 290 ALA A CA 1
ATOM 2285 C C . ALA A 1 290 ? -17.123 4.953 -0.712 1.00 98.06 290 ALA A C 1
ATOM 2287 O O . ALA A 1 290 ? -16.753 4.276 -1.670 1.00 98.06 290 ALA A O 1
ATOM 2288 N N . LEU A 1 291 ? -17.285 6.270 -0.770 1.00 98.50 291 LEU A N 1
ATOM 2289 C CA . LEU A 1 291 ? -16.777 7.119 -1.841 1.00 98.50 291 LEU A CA 1
ATOM 2290 C C . LEU A 1 291 ? -15.710 8.029 -1.254 1.00 98.50 291 LEU A C 1
ATOM 2292 O O . LEU A 1 291 ? -15.896 8.563 -0.162 1.00 98.50 291 LEU A O 1
ATOM 2296 N N . TYR A 1 292 ? -14.609 8.219 -1.964 1.00 98.50 292 TYR A N 1
ATOM 2297 C CA . TYR A 1 292 ? -13.508 9.033 -1.473 1.00 98.50 292 TYR A CA 1
ATOM 2298 C C . TYR A 1 292 ? -12.800 9.772 -2.597 1.00 98.50 292 TYR A C 1
ATOM 2300 O O . TYR A 1 292 ? -12.826 9.373 -3.763 1.00 98.50 292 TYR A O 1
ATOM 2308 N N . ALA A 1 293 ? -12.168 10.879 -2.234 1.00 98.69 293 ALA A N 1
ATOM 2309 C CA . ALA A 1 293 ? -11.336 11.659 -3.123 1.00 98.69 293 ALA A CA 1
ATOM 2310 C C . ALA A 1 293 ? -10.210 12.340 -2.349 1.00 98.69 293 ALA A C 1
ATOM 2312 O O . ALA A 1 293 ? -10.356 12.705 -1.182 1.00 98.69 293 ALA A O 1
ATOM 2313 N N . GLN A 1 294 ? -9.096 12.560 -3.031 1.00 98.25 294 GLN A N 1
ATOM 2314 C CA . GLN A 1 294 ? -7.964 13.313 -2.525 1.00 98.25 294 GLN A CA 1
ATOM 2315 C C . GLN A 1 294 ? -7.371 14.154 -3.648 1.00 98.25 294 GLN A C 1
ATOM 2317 O O . GLN A 1 294 ? -7.261 13.714 -4.788 1.00 98.25 294 GLN A O 1
ATOM 2322 N N . TYR A 1 295 ? -6.990 15.376 -3.312 1.00 97.62 295 TYR A N 1
ATOM 2323 C CA . TYR A 1 295 ? -6.335 16.316 -4.206 1.00 97.62 295 TYR A CA 1
ATOM 2324 C C . TYR A 1 295 ? -5.068 16.836 -3.535 1.00 97.62 295 TYR A C 1
ATOM 2326 O O . TYR A 1 295 ? -5.089 17.159 -2.347 1.00 97.62 295 TYR A O 1
ATOM 2334 N N . GLY A 1 296 ? -3.984 16.937 -4.295 1.00 95.62 296 GLY A N 1
ATOM 2335 C CA . GLY A 1 296 ? -2.714 17.512 -3.870 1.00 95.62 296 GLY A CA 1
ATOM 2336 C C . GLY A 1 296 ? -2.198 18.514 -4.895 1.00 95.62 296 GLY A C 1
ATOM 2337 O O . GLY A 1 296 ? -2.351 18.315 -6.096 1.00 95.62 296 GLY A O 1
ATOM 2338 N N . LEU A 1 297 ? -1.578 19.588 -4.423 1.00 94.25 297 LEU A N 1
ATOM 2339 C CA . LEU A 1 297 ? -0.911 20.607 -5.227 1.00 94.25 297 LEU A CA 1
ATOM 2340 C C . LEU A 1 297 ? 0.522 20.764 -4.718 1.00 94.25 297 LEU A C 1
ATOM 2342 O O . LEU A 1 297 ? 0.717 21.066 -3.540 1.00 94.25 297 LEU A O 1
ATOM 2346 N N . ARG A 1 298 ? 1.504 20.573 -5.602 1.00 91.00 298 ARG A N 1
ATOM 2347 C CA . ARG A 1 298 ? 2.929 20.786 -5.311 1.00 91.00 298 ARG A CA 1
ATOM 2348 C C . ARG A 1 298 ? 3.333 22.223 -5.651 1.00 91.00 298 ARG A C 1
ATOM 2350 O O . ARG A 1 298 ? 3.013 22.717 -6.733 1.00 91.00 298 ARG A O 1
ATOM 2357 N N . GLY A 1 299 ? 4.060 22.880 -4.747 1.00 84.88 299 GLY A N 1
ATOM 2358 C CA . GLY A 1 299 ? 4.514 24.264 -4.905 1.00 84.88 299 GLY A CA 1
ATOM 2359 C C . GLY A 1 299 ? 3.415 25.315 -4.663 1.00 84.88 299 GLY A C 1
ATOM 2360 O O . GLY A 1 299 ? 2.250 25.144 -5.014 1.00 84.88 299 GLY A O 1
ATOM 2361 N N . GLY A 1 300 ? 3.781 26.430 -4.025 1.00 64.06 300 GLY A N 1
ATOM 2362 C CA . GLY A 1 300 ? 2.839 27.360 -3.384 1.00 64.06 300 GLY A CA 1
ATOM 2363 C C . GLY A 1 300 ? 2.218 28.482 -4.228 1.00 64.06 300 GLY A C 1
ATOM 2364 O O . GLY A 1 300 ? 1.630 29.390 -3.643 1.00 64.06 300 GLY A O 1
ATOM 2365 N N . SER A 1 301 ? 2.302 28.486 -5.565 1.00 60.09 301 SER A N 1
ATOM 2366 C CA . SER A 1 301 ? 1.610 29.525 -6.352 1.00 60.09 301 SER A CA 1
ATOM 2367 C C . SER A 1 301 ? 1.192 29.074 -7.752 1.00 60.09 301 SER A C 1
ATOM 2369 O O . SER A 1 301 ? 2.018 28.600 -8.526 1.00 60.09 301 SER A O 1
ATOM 2371 N N . GLY A 1 302 ? -0.088 29.290 -8.080 1.00 63.44 302 GLY A N 1
ATOM 2372 C CA . GLY A 1 302 ? -0.697 29.001 -9.383 1.00 63.44 302 GLY A CA 1
ATOM 2373 C C . GLY A 1 302 ? -1.394 27.639 -9.439 1.00 63.44 302 GLY A C 1
ATOM 2374 O O . GLY A 1 302 ? -0.776 26.604 -9.218 1.00 63.44 302 GLY A O 1
ATOM 2375 N N . PHE A 1 303 ? -2.691 27.628 -9.764 1.00 64.12 303 PHE A N 1
ATOM 2376 C CA . PHE A 1 303 ? -3.407 26.391 -10.083 1.00 64.12 303 PHE A CA 1
ATOM 2377 C C . PHE A 1 303 ? -2.986 25.945 -11.486 1.00 64.12 303 PHE A C 1
ATOM 2379 O O . PHE A 1 303 ? -3.600 26.320 -12.484 1.00 64.12 303 PHE A O 1
ATOM 2386 N N . LEU A 1 304 ? -1.881 25.210 -11.567 1.00 75.69 304 LEU A N 1
ATOM 2387 C CA . LEU A 1 304 ? -1.439 24.574 -12.799 1.00 75.69 304 LEU A CA 1
ATOM 2388 C C . LEU A 1 304 ? -1.791 23.093 -12.713 1.00 75.69 304 LEU A C 1
ATOM 2390 O O . LEU A 1 304 ? -1.350 22.406 -11.792 1.00 75.69 304 LEU A O 1
ATOM 2394 N N . MET A 1 305 ? -2.581 22.598 -13.670 1.00 84.12 305 MET A N 1
ATOM 2395 C CA . MET A 1 305 ? -2.984 21.186 -13.706 1.00 84.12 305 MET A CA 1
ATOM 2396 C C . MET A 1 305 ? -1.774 20.243 -13.662 1.00 84.12 305 MET A C 1
ATOM 2398 O O . MET A 1 305 ? -1.824 19.219 -12.982 1.00 84.12 305 MET A O 1
ATOM 2402 N N . ASN A 1 306 ? -0.656 20.616 -14.286 1.00 87.56 306 ASN A N 1
ATOM 2403 C CA . ASN A 1 306 ? 0.564 19.808 -14.300 1.00 87.56 306 ASN A CA 1
ATOM 2404 C C . ASN A 1 306 ? 1.294 19.732 -12.939 1.00 87.56 306 ASN A C 1
ATOM 2406 O O . ASN A 1 306 ? 2.173 18.893 -12.790 1.00 87.56 306 ASN A O 1
ATOM 2410 N N . ARG A 1 307 ? 0.941 20.558 -11.941 1.0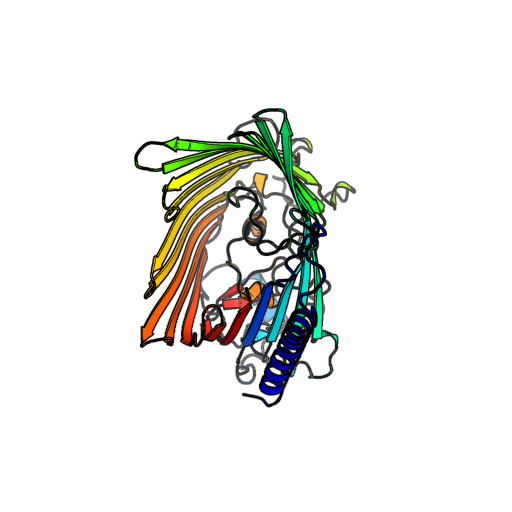0 91.31 307 ARG A N 1
ATOM 2411 C CA . ARG A 1 307 ? 1.444 20.494 -10.549 1.00 91.31 307 ARG A CA 1
ATOM 2412 C C . ARG A 1 307 ? 0.443 19.889 -9.577 1.00 91.31 307 ARG A C 1
ATOM 2414 O O . ARG A 1 307 ? 0.609 20.008 -8.364 1.00 91.31 307 ARG A O 1
ATOM 2421 N N . SER A 1 308 ? -0.630 19.310 -10.093 1.00 94.69 308 SER A N 1
ATOM 2422 C CA . SER A 1 308 ? -1.671 18.719 -9.270 1.00 94.69 308 SER A CA 1
ATOM 2423 C C . SER A 1 308 ? -1.658 17.205 -9.368 1.00 94.69 308 SER A C 1
ATOM 2425 O O . SER A 1 308 ? -1.243 16.633 -10.374 1.00 94.69 308 SER A O 1
ATOM 2427 N N . ALA A 1 309 ? -2.136 16.566 -8.313 1.00 96.75 309 ALA A N 1
ATOM 2428 C CA . ALA A 1 309 ? -2.435 15.152 -8.278 1.00 96.75 309 ALA A CA 1
ATOM 2429 C C . ALA A 1 309 ? -3.847 14.969 -7.723 1.00 96.75 309 ALA A C 1
ATOM 2431 O O . ALA A 1 309 ? -4.292 15.715 -6.847 1.00 96.75 309 ALA A O 1
ATOM 2432 N N . LEU A 1 310 ? -4.571 13.996 -8.257 1.00 97.75 310 LEU A N 1
ATOM 2433 C CA . LEU A 1 310 ? -5.953 13.721 -7.901 1.00 97.75 310 LEU A CA 1
ATOM 2434 C C . LEU A 1 310 ? -6.171 12.215 -7.828 1.00 97.75 310 LEU A C 1
ATOM 2436 O O . LEU A 1 310 ? -5.718 11.463 -8.684 1.00 97.75 310 LEU A O 1
ATOM 2440 N N . LEU A 1 311 ? -6.925 11.799 -6.823 1.00 98.31 311 LEU A N 1
ATOM 2441 C CA . LEU A 1 311 ? -7.492 10.474 -6.674 1.00 98.31 311 LEU A CA 1
ATOM 2442 C C . LEU A 1 311 ? -8.989 10.638 -6.419 1.00 98.31 311 LEU A C 1
ATOM 2444 O O . LEU A 1 311 ? -9.397 11.452 -5.595 1.00 98.31 311 LEU A O 1
ATOM 2448 N N . ALA A 1 312 ? -9.803 9.855 -7.110 1.00 98.69 312 ALA A N 1
ATOM 2449 C CA . ALA A 1 312 ? -11.216 9.687 -6.811 1.00 98.69 312 ALA A CA 1
ATOM 2450 C C . ALA A 1 312 ? -11.559 8.206 -6.926 1.00 98.69 312 ALA A C 1
ATOM 2452 O O . ALA A 1 312 ? -11.162 7.553 -7.888 1.00 98.69 312 ALA A O 1
ATOM 2453 N N . GLY A 1 313 ? -12.293 7.665 -5.968 1.00 98.44 313 GLY A N 1
ATOM 2454 C CA . GLY A 1 313 ? -12.593 6.247 -5.958 1.00 98.44 313 GLY A CA 1
ATOM 2455 C C . GLY A 1 313 ? -13.795 5.893 -5.112 1.00 98.44 313 GLY A C 1
ATOM 2456 O O . GLY A 1 313 ? -14.432 6.730 -4.469 1.00 98.44 313 GLY A O 1
ATOM 2457 N N . GLY A 1 314 ? -14.107 4.609 -5.144 1.00 98.44 314 GLY A N 1
ATOM 2458 C CA . GLY A 1 314 ? -15.105 4.021 -4.282 1.00 98.44 314 GLY A CA 1
ATOM 2459 C C . GLY A 1 314 ? -14.751 2.586 -3.958 1.00 98.44 314 GLY A C 1
ATOM 2460 O O . GLY A 1 314 ? -14.145 1.881 -4.768 1.00 98.44 314 GLY A O 1
ATOM 2461 N N . SER A 1 315 ? -15.144 2.152 -2.770 1.00 98.38 315 SER A N 1
ATOM 2462 C CA . SER A 1 315 ? -15.004 0.772 -2.333 1.00 98.38 315 SER A CA 1
ATOM 2463 C C . SER A 1 315 ? -16.332 0.224 -1.846 1.00 98.38 315 SER A C 1
ATOM 2465 O O . SER A 1 315 ? -17.236 0.964 -1.454 1.00 98.38 315 SER A O 1
ATOM 2467 N N . PHE A 1 316 ? -16.457 -1.096 -1.888 1.00 98.00 316 PHE A N 1
ATOM 2468 C CA . PHE A 1 316 ? -17.563 -1.804 -1.276 1.00 98.00 316 PHE A CA 1
ATOM 2469 C C . PHE A 1 316 ? -17.114 -3.158 -0.732 1.00 98.00 316 PHE A C 1
ATOM 2471 O O . PHE A 1 316 ? -16.182 -3.784 -1.243 1.00 98.00 316 PHE A O 1
ATOM 2478 N N . ALA A 1 317 ? -17.809 -3.622 0.298 1.00 97.88 317 ALA A N 1
ATOM 2479 C CA . ALA A 1 317 ? -17.576 -4.891 0.952 1.00 97.88 317 ALA A CA 1
ATOM 2480 C C . ALA A 1 317 ? -18.903 -5.604 1.236 1.00 97.88 317 ALA A C 1
ATOM 2482 O O . ALA A 1 317 ? -19.849 -5.039 1.785 1.00 97.88 317 ALA A O 1
ATOM 2483 N N . ILE A 1 318 ? -18.948 -6.881 0.882 1.00 97.44 318 ILE A N 1
ATOM 2484 C CA . ILE A 1 318 ? -19.986 -7.831 1.261 1.00 97.44 318 ILE A CA 1
ATOM 2485 C C . ILE A 1 318 ? -19.284 -8.896 2.096 1.00 97.44 318 ILE A C 1
ATOM 2487 O O . ILE A 1 318 ? -18.350 -9.528 1.612 1.00 97.44 318 ILE A O 1
ATOM 2491 N N . ASP A 1 319 ? -19.722 -9.089 3.336 1.00 95.94 319 ASP A N 1
ATOM 2492 C CA . ASP A 1 319 ? -19.214 -10.135 4.227 1.00 95.94 319 ASP A CA 1
ATOM 2493 C C . ASP A 1 319 ? -20.392 -10.970 4.741 1.00 95.94 319 ASP A C 1
ATOM 2495 O O . ASP A 1 319 ? -20.988 -10.689 5.781 1.00 95.94 319 ASP A O 1
ATOM 2499 N N . ASP A 1 320 ? -20.794 -11.955 3.936 1.00 95.69 320 ASP A N 1
ATOM 2500 C CA . ASP A 1 320 ? -21.780 -12.971 4.297 1.00 95.69 320 ASP A CA 1
ATOM 2501 C C . ASP A 1 320 ? -21.057 -14.288 4.625 1.00 95.69 320 ASP A C 1
ATOM 2503 O O . ASP A 1 320 ? -20.002 -14.621 4.085 1.00 95.69 320 ASP A O 1
ATOM 2507 N N . THR A 1 321 ? -21.692 -15.101 5.461 1.00 93.75 321 THR A N 1
ATOM 2508 C CA . THR A 1 321 ? -21.334 -16.487 5.774 1.00 93.75 321 THR A CA 1
ATOM 2509 C C . THR A 1 321 ? -21.009 -17.353 4.557 1.00 93.75 321 THR A C 1
ATOM 2511 O O . THR A 1 321 ? -20.173 -18.250 4.660 1.00 93.75 321 THR A O 1
ATOM 2514 N N . ARG A 1 322 ? -21.675 -17.128 3.416 1.00 96.44 322 ARG A N 1
ATOM 2515 C CA . ARG A 1 322 ? -21.433 -17.888 2.180 1.00 96.44 322 ARG A CA 1
ATOM 2516 C C . ARG A 1 322 ? -20.571 -17.151 1.177 1.00 96.44 322 ARG A C 1
ATOM 2518 O O . ARG A 1 322 ? -19.923 -17.812 0.373 1.00 96.44 322 ARG A O 1
ATOM 2525 N N . PHE A 1 323 ? -20.572 -15.829 1.179 1.00 97.50 323 PHE A N 1
ATOM 2526 C CA . PHE A 1 323 ? -19.942 -15.049 0.128 1.00 97.50 323 PHE A CA 1
ATOM 2527 C C . PHE A 1 323 ? -19.307 -13.795 0.703 1.00 97.50 323 PHE A C 1
ATOM 2529 O O . PHE A 1 323 ? -19.972 -12.985 1.344 1.00 97.50 323 PHE A O 1
ATOM 2536 N N . GLN A 1 324 ? -18.022 -13.640 0.424 1.00 97.50 324 GLN A N 1
ATOM 2537 C CA . GLN A 1 324 ? -17.249 -12.467 0.781 1.00 97.50 324 GLN A CA 1
ATOM 2538 C C . GLN A 1 324 ? -16.746 -11.823 -0.503 1.00 97.50 324 GLN A C 1
ATOM 2540 O O . GLN A 1 324 ? -16.183 -12.505 -1.359 1.00 97.50 324 GLN A O 1
ATOM 2545 N N . LEU A 1 325 ? -16.940 -10.520 -0.646 1.00 98.19 325 LEU A N 1
ATOM 2546 C CA . LEU A 1 325 ? -16.471 -9.751 -1.789 1.00 98.19 325 LEU A CA 1
ATOM 2547 C C . LEU A 1 325 ? -16.020 -8.382 -1.318 1.00 98.19 325 LEU A C 1
ATOM 2549 O O . LEU A 1 325 ? -16.777 -7.670 -0.672 1.00 98.19 325 LEU A O 1
ATOM 2553 N N . HIS A 1 326 ? -14.810 -8.004 -1.694 1.00 98.44 326 HIS A N 1
ATOM 2554 C CA . HIS A 1 326 ? -14.318 -6.644 -1.576 1.00 98.44 326 HIS A CA 1
ATOM 2555 C C . HIS A 1 326 ? -14.021 -6.116 -2.974 1.00 98.44 326 HIS A C 1
ATOM 2557 O O . HIS A 1 326 ? -13.248 -6.737 -3.705 1.00 98.44 326 HIS A O 1
ATOM 2563 N N . GLY A 1 327 ? -14.608 -4.983 -3.337 1.00 98.38 327 GLY A N 1
ATOM 2564 C CA . GLY A 1 327 ? -14.363 -4.306 -4.604 1.00 98.38 327 GLY A CA 1
ATOM 2565 C C . GLY A 1 327 ? -13.935 -2.862 -4.389 1.00 98.38 327 GLY A C 1
ATOM 2566 O O . GLY A 1 327 ? -14.358 -2.218 -3.434 1.00 98.38 327 GLY A O 1
ATOM 2567 N N . GLN A 1 328 ? -13.086 -2.356 -5.273 1.00 98.50 328 GLN A N 1
ATOM 2568 C CA . GLN A 1 328 ? -12.593 -0.986 -5.253 1.00 98.50 328 GLN A CA 1
ATOM 2569 C C . GLN A 1 328 ? -12.292 -0.532 -6.676 1.00 98.50 328 GLN A C 1
ATOM 2571 O O . GLN A 1 328 ? -11.644 -1.255 -7.428 1.00 98.50 328 GLN A O 1
ATOM 2576 N N . GLY A 1 329 ? -12.777 0.648 -7.042 1.00 98.50 329 GLY A N 1
ATOM 2577 C CA . GLY A 1 329 ? -12.478 1.281 -8.320 1.00 98.50 329 GLY A CA 1
ATOM 2578 C C . GLY A 1 329 ? -11.926 2.677 -8.091 1.00 98.50 329 GLY A C 1
ATOM 2579 O O . GLY A 1 329 ? -12.486 3.421 -7.285 1.00 98.50 329 GLY A O 1
ATOM 2580 N N . GLU A 1 330 ? -10.849 3.034 -8.783 1.00 98.69 330 GLU A N 1
ATOM 2581 C CA . GLU A 1 330 ? -10.218 4.346 -8.637 1.00 98.69 330 GLU A CA 1
ATOM 2582 C C . GLU A 1 330 ? -9.870 4.964 -9.983 1.00 98.69 330 GLU A C 1
ATOM 2584 O O . GLU A 1 330 ? -9.515 4.284 -10.943 1.00 98.69 330 GLU A O 1
ATOM 2589 N N . TYR A 1 331 ? -9.923 6.285 -10.009 1.00 98.50 331 TYR A N 1
ATOM 2590 C CA . TYR A 1 331 ? -9.300 7.138 -10.995 1.00 98.50 331 TYR A CA 1
ATOM 2591 C C . TYR A 1 331 ? -8.186 7.927 -10.315 1.00 98.50 331 TYR A C 1
ATOM 2593 O O . TYR A 1 331 ? -8.380 8.490 -9.234 1.00 98.50 331 TYR A O 1
ATOM 2601 N N . ARG A 1 332 ? -7.027 7.986 -10.961 1.00 98.19 332 ARG A N 1
ATOM 2602 C CA . ARG A 1 332 ? -5.865 8.754 -10.527 1.00 98.19 332 ARG A CA 1
ATOM 2603 C C . ARG A 1 332 ? -5.386 9.644 -11.663 1.00 98.19 332 ARG A C 1
ATOM 2605 O O . ARG A 1 332 ? -5.421 9.248 -12.824 1.00 98.19 332 ARG A O 1
ATOM 2612 N N . TYR A 1 333 ? -4.909 10.825 -11.312 1.00 97.44 333 TYR A N 1
ATOM 2613 C CA . TYR A 1 333 ? -4.230 11.756 -12.199 1.00 97.44 333 TYR A CA 1
ATOM 2614 C C . TYR A 1 333 ? -3.017 12.320 -11.468 1.00 97.44 333 TYR A C 1
ATOM 2616 O O . TYR A 1 333 ? -3.127 12.715 -10.307 1.00 97.44 333 TYR A O 1
ATOM 2624 N N . PHE A 1 334 ? -1.886 12.393 -12.156 1.00 96.56 334 PHE A N 1
ATOM 2625 C CA . PHE A 1 334 ? -0.692 13.080 -11.694 1.00 96.56 334 PHE A CA 1
ATOM 2626 C C . PHE A 1 334 ? -0.185 13.966 -12.819 1.00 96.56 334 PHE A C 1
ATOM 2628 O O . PHE A 1 334 ? 0.066 13.492 -13.925 1.00 96.56 334 PHE A O 1
ATOM 2635 N N . GLY A 1 335 ? -0.043 15.253 -12.533 1.00 94.75 335 GLY A N 1
ATOM 2636 C CA . GLY A 1 335 ? 0.559 16.183 -13.466 1.00 94.75 335 GLY A CA 1
ATOM 2637 C C . GLY A 1 335 ? 2.058 15.929 -13.633 1.00 94.75 335 GLY A C 1
ATOM 2638 O O . GLY A 1 335 ? 2.736 15.511 -12.691 1.00 94.75 335 GLY A O 1
ATOM 2639 N N . GLY A 1 336 ? 2.600 16.224 -14.811 1.00 90.62 336 GLY A N 1
ATOM 2640 C CA . GLY A 1 336 ? 4.004 15.955 -15.117 1.00 90.62 336 GLY A CA 1
ATOM 2641 C C . GLY A 1 336 ? 4.992 16.668 -14.190 1.00 90.62 336 GLY A C 1
ATOM 2642 O O . GLY A 1 336 ? 5.976 16.068 -13.769 1.00 90.62 336 GLY A O 1
ATOM 2643 N N . LEU A 1 337 ? 4.712 17.920 -13.803 1.00 88.88 337 LEU A N 1
ATOM 2644 C CA . LEU A 1 337 ? 5.517 18.643 -12.806 1.00 88.88 337 LEU A CA 1
ATOM 2645 C C . LEU A 1 337 ? 5.276 18.146 -11.379 1.00 88.88 337 LEU A C 1
ATOM 2647 O O . LEU A 1 337 ? 6.150 18.295 -10.532 1.00 88.88 337 LEU A O 1
ATOM 2651 N N . PHE A 1 338 ? 4.109 17.567 -11.093 1.00 91.94 338 PHE A N 1
ATOM 2652 C CA . PHE A 1 338 ? 3.851 16.969 -9.790 1.00 91.94 338 PHE A CA 1
ATOM 2653 C C . PHE A 1 338 ? 4.816 15.804 -9.541 1.00 91.94 338 PHE A C 1
ATOM 2655 O O . PHE A 1 338 ? 5.491 15.800 -8.516 1.00 91.94 338 PHE A O 1
ATOM 2662 N N . ASN A 1 339 ? 4.923 14.867 -10.491 1.00 92.44 339 ASN A N 1
ATOM 2663 C CA . ASN A 1 339 ? 5.779 13.679 -10.372 1.00 92.44 339 ASN A CA 1
ATOM 2664 C C . ASN A 1 339 ? 7.271 13.943 -10.631 1.00 92.44 339 ASN A C 1
ATOM 2666 O O . ASN A 1 339 ? 8.093 13.087 -10.311 1.00 92.44 339 ASN A O 1
ATOM 2670 N N . HIS A 1 340 ? 7.621 15.086 -11.223 1.00 89.31 340 HIS A N 1
ATOM 2671 C CA . HIS A 1 340 ? 8.990 15.402 -11.621 1.00 89.31 340 HIS A CA 1
ATOM 2672 C C . HIS A 1 340 ? 9.992 15.318 -10.459 1.00 89.31 340 HIS A C 1
ATOM 2674 O O . HIS A 1 340 ? 9.820 15.984 -9.442 1.00 89.31 340 HIS A O 1
ATOM 2680 N N . GLY A 1 341 ? 11.053 14.531 -10.626 1.00 86.88 341 GLY A N 1
ATOM 2681 C CA . GLY A 1 341 ? 12.124 14.389 -9.637 1.00 86.88 341 GLY A CA 1
ATOM 2682 C C . GLY A 1 341 ? 11.851 13.358 -8.542 1.00 86.88 341 GLY A C 1
ATOM 2683 O O . GLY A 1 341 ? 12.689 13.206 -7.667 1.00 86.88 341 GLY A O 1
ATOM 2684 N N . TYR A 1 342 ? 10.726 12.629 -8.581 1.00 90.50 342 TYR A N 1
ATOM 2685 C CA . TYR A 1 342 ? 10.411 11.588 -7.593 1.00 90.50 342 TYR A CA 1
ATOM 2686 C C . TYR A 1 342 ? 10.734 10.162 -8.042 1.00 90.50 342 TYR A C 1
ATOM 2688 O O . TYR A 1 342 ? 10.526 9.240 -7.261 1.00 90.50 342 TYR A O 1
ATOM 2696 N N . ARG A 1 343 ? 11.227 9.923 -9.257 1.00 90.50 343 ARG A N 1
ATOM 2697 C CA . ARG A 1 343 ? 11.732 8.598 -9.665 1.00 90.50 343 ARG A CA 1
ATOM 2698 C C . ARG A 1 343 ? 13.206 8.470 -9.306 1.00 90.50 343 ARG A C 1
ATOM 2700 O O . ARG A 1 343 ? 13.996 9.329 -9.685 1.00 90.50 343 ARG A O 1
ATOM 2707 N N . ASN A 1 344 ? 13.568 7.368 -8.661 1.00 89.62 344 ASN A N 1
ATOM 2708 C CA . ASN A 1 344 ? 14.954 7.007 -8.393 1.00 89.62 344 ASN A CA 1
ATOM 2709 C C . ASN A 1 344 ? 15.371 5.839 -9.298 1.00 89.62 344 ASN A C 1
ATOM 2711 O O . ASN A 1 344 ? 14.806 4.755 -9.183 1.00 89.62 344 ASN A O 1
ATOM 2715 N N . VAL A 1 345 ? 16.336 6.056 -10.195 1.00 88.00 345 VAL A N 1
ATOM 2716 C CA . VAL A 1 345 ? 16.841 5.026 -11.126 1.00 88.00 345 VAL A CA 1
ATOM 2717 C C . VAL A 1 345 ? 17.999 4.202 -10.557 1.00 88.00 345 VAL A C 1
ATOM 2719 O O . VAL A 1 345 ? 18.338 3.160 -11.113 1.00 88.00 345 VAL A O 1
ATOM 2722 N N . ASP A 1 346 ? 18.561 4.614 -9.420 1.00 88.19 346 ASP A N 1
ATOM 2723 C CA . ASP A 1 346 ? 19.658 3.912 -8.745 1.00 88.19 346 ASP A CA 1
ATOM 2724 C C . ASP A 1 346 ? 19.162 2.740 -7.886 1.00 88.19 346 ASP A C 1
ATOM 2726 O O . ASP A 1 346 ? 19.948 1.965 -7.335 1.00 88.19 346 ASP A O 1
ATOM 2730 N N . VAL A 1 347 ? 17.842 2.574 -7.772 1.00 88.50 347 VAL A N 1
ATOM 2731 C CA . VAL A 1 347 ? 17.237 1.397 -7.151 1.00 88.50 347 VAL A CA 1
ATOM 2732 C C . VAL A 1 347 ? 17.162 0.278 -8.181 1.00 88.50 347 VAL A C 1
ATOM 2734 O O . VAL A 1 347 ? 16.535 0.409 -9.227 1.00 88.50 347 VAL A O 1
ATOM 2737 N N . TYR A 1 348 ? 17.771 -0.859 -7.874 1.00 89.69 348 TYR A N 1
ATOM 2738 C CA . TYR A 1 348 ? 17.685 -2.071 -8.681 1.00 89.69 348 TYR A CA 1
ATOM 2739 C C . TYR A 1 348 ? 17.659 -3.306 -7.783 1.00 89.69 348 TYR A C 1
ATOM 2741 O O . TYR A 1 348 ? 18.333 -3.362 -6.749 1.00 89.69 348 TYR A O 1
ATOM 2749 N N . TYR A 1 349 ? 16.852 -4.293 -8.178 1.00 88.94 349 TYR A N 1
ATOM 2750 C CA . TYR A 1 349 ? 16.607 -5.520 -7.406 1.00 88.94 349 TYR A CA 1
ATOM 2751 C C . TYR A 1 349 ? 17.393 -6.729 -7.902 1.00 88.94 349 TYR A C 1
ATOM 2753 O O . TYR A 1 349 ? 17.298 -7.807 -7.317 1.00 88.94 349 TYR A O 1
ATOM 2761 N N . ARG A 1 350 ? 18.174 -6.531 -8.959 1.00 85.56 350 ARG A N 1
ATOM 2762 C CA . ARG A 1 350 ? 19.129 -7.472 -9.534 1.00 85.56 350 ARG A CA 1
ATOM 2763 C C . ARG A 1 350 ? 20.346 -6.695 -10.013 1.00 85.56 350 ARG A C 1
ATOM 2765 O O . ARG A 1 350 ? 20.187 -5.529 -10.365 1.00 85.56 350 ARG A O 1
ATOM 2772 N N . ASP A 1 351 ? 21.515 -7.307 -10.035 1.00 82.44 351 ASP A N 1
ATOM 2773 C CA . ASP A 1 351 ? 22.737 -6.671 -10.518 1.00 82.44 351 ASP A CA 1
ATOM 2774 C C . ASP A 1 351 ? 22.631 -6.390 -12.033 1.00 82.44 351 ASP A C 1
ATOM 2776 O O . ASP A 1 351 ? 22.519 -7.336 -12.815 1.00 82.44 351 ASP A O 1
ATOM 2780 N N . PRO A 1 352 ? 22.606 -5.122 -12.485 1.00 78.75 352 PRO A N 1
ATOM 2781 C CA . PRO A 1 352 ? 22.508 -4.805 -13.907 1.00 78.75 352 PRO A CA 1
ATOM 2782 C C . PRO A 1 352 ? 23.797 -5.124 -14.680 1.00 78.75 352 PRO A C 1
ATOM 2784 O O . PRO A 1 352 ? 23.751 -5.186 -15.907 1.00 78.75 352 PRO A O 1
ATOM 2787 N N . GLU A 1 353 ? 24.933 -5.299 -13.996 1.00 80.88 353 GLU A N 1
ATOM 2788 C CA . GLU A 1 353 ? 26.220 -5.634 -14.615 1.00 80.88 353 GLU A CA 1
ATOM 2789 C C . GLU A 1 353 ? 26.407 -7.148 -14.793 1.00 80.88 353 GLU A C 1
ATOM 2791 O O . GLU A 1 353 ? 27.267 -7.588 -15.562 1.00 80.88 353 GLU A O 1
ATOM 2796 N N . GLU A 1 354 ? 25.606 -7.961 -14.101 1.00 74.94 354 GLU A N 1
ATOM 2797 C CA . GLU A 1 354 ? 25.674 -9.413 -14.193 1.00 74.94 354 GLU A CA 1
ATOM 2798 C C . GLU A 1 354 ? 25.033 -9.887 -15.505 1.00 74.94 354 GLU A C 1
ATOM 2800 O O . GLU A 1 354 ? 23.817 -9.885 -15.686 1.00 74.94 354 GLU A O 1
ATOM 2805 N N . THR A 1 355 ? 25.890 -10.289 -16.446 1.00 65.25 355 THR A N 1
ATOM 2806 C CA . THR A 1 355 ? 25.508 -10.777 -17.782 1.00 65.25 355 THR A CA 1
ATOM 2807 C C . THR A 1 355 ? 24.829 -12.145 -17.763 1.00 65.25 355 THR A C 1
ATOM 2809 O O . THR A 1 355 ? 24.237 -12.559 -18.760 1.00 65.25 355 THR A O 1
ATOM 2812 N N . GLU A 1 356 ? 24.979 -12.892 -16.667 1.00 66.12 356 GLU A N 1
ATOM 2813 C CA . GLU A 1 356 ? 24.276 -14.153 -16.480 1.00 66.12 356 GLU A CA 1
ATOM 2814 C C . GLU A 1 356 ? 22.900 -13.852 -15.898 1.00 66.12 356 GLU A C 1
ATOM 2816 O O . GLU A 1 356 ? 22.768 -13.409 -14.761 1.00 66.12 356 GLU A O 1
ATOM 2821 N N . ASP A 1 357 ? 21.855 -14.131 -16.675 1.00 62.69 357 ASP A N 1
ATOM 2822 C CA . ASP A 1 357 ? 20.487 -13.962 -16.190 1.00 62.69 357 ASP A CA 1
ATOM 2823 C C . ASP A 1 357 ? 20.212 -14.877 -14.984 1.00 62.69 357 ASP A C 1
ATOM 2825 O O . ASP A 1 357 ? 19.335 -14.579 -14.183 1.00 62.69 357 ASP A O 1
ATOM 2829 N N . TRP A 1 358 ? 20.959 -15.979 -14.837 1.00 66.88 358 TRP A N 1
ATOM 2830 C CA . TRP A 1 358 ? 20.679 -17.028 -13.864 1.00 66.88 358 TRP A CA 1
ATOM 2831 C C . TRP A 1 358 ? 21.182 -16.719 -12.446 1.00 66.88 358 TRP A C 1
ATOM 2833 O O . TRP A 1 358 ? 22.363 -16.474 -12.234 1.00 66.88 358 TRP A O 1
ATOM 2843 N N . GLY A 1 359 ? 20.306 -16.813 -11.445 1.00 68.62 359 GLY A N 1
ATOM 2844 C CA . GLY A 1 359 ? 20.622 -16.558 -10.036 1.00 68.62 359 GLY A CA 1
ATOM 2845 C C . GLY A 1 359 ? 20.681 -15.074 -9.656 1.00 68.62 359 GLY A C 1
ATOM 2846 O O . GLY A 1 359 ? 20.739 -14.760 -8.464 1.00 68.62 359 GLY A O 1
ATOM 2847 N N . ASN A 1 360 ? 20.569 -14.168 -10.630 1.00 78.81 360 ASN A N 1
ATOM 2848 C CA . ASN A 1 360 ? 20.580 -12.722 -10.438 1.00 78.81 360 ASN A CA 1
ATOM 2849 C C . ASN A 1 360 ? 19.213 -12.200 -9.947 1.00 78.81 360 ASN A C 1
ATOM 2851 O O . ASN A 1 360 ? 18.477 -11.494 -10.637 1.00 78.81 360 ASN A O 1
ATOM 2855 N N . THR A 1 361 ? 18.835 -12.610 -8.735 1.00 76.38 361 THR A N 1
ATOM 2856 C CA . THR A 1 361 ? 17.525 -12.292 -8.132 1.00 76.38 361 THR A CA 1
ATOM 2857 C C . THR A 1 361 ? 17.602 -11.379 -6.913 1.00 76.38 361 THR A C 1
ATOM 2859 O O . THR A 1 361 ? 16.572 -11.066 -6.305 1.00 76.38 361 THR A O 1
ATOM 2862 N N . VAL A 1 362 ? 18.821 -10.980 -6.539 1.00 81.25 362 VAL A N 1
ATOM 2863 C CA . VAL A 1 362 ? 19.110 -10.135 -5.380 1.00 81.25 362 VAL A CA 1
ATOM 2864 C C . VAL A 1 362 ? 20.186 -9.118 -5.751 1.00 81.25 362 VAL A C 1
ATOM 2866 O O . VAL A 1 362 ? 21.364 -9.453 -5.832 1.00 81.25 362 VAL A O 1
ATOM 2869 N N . GLY A 1 363 ? 19.764 -7.873 -5.948 1.00 85.38 363 GLY A N 1
ATOM 2870 C CA . GLY A 1 363 ? 20.634 -6.705 -6.060 1.00 85.38 363 GLY A CA 1
ATOM 2871 C C . GLY A 1 363 ? 20.927 -6.059 -4.695 1.00 85.38 363 GLY A C 1
ATOM 2872 O O . GLY A 1 363 ? 20.635 -6.635 -3.644 1.00 85.38 363 GLY A O 1
ATOM 2873 N N . PRO A 1 364 ? 21.474 -4.831 -4.680 1.00 85.75 364 PRO A N 1
ATOM 2874 C CA . PRO A 1 364 ? 21.699 -4.046 -3.465 1.00 85.75 364 PRO A CA 1
ATOM 2875 C C . PRO A 1 364 ? 20.408 -3.700 -2.728 1.00 85.75 364 PRO A C 1
ATOM 2877 O O . PRO A 1 364 ? 20.424 -3.524 -1.511 1.00 85.75 364 PRO A O 1
ATOM 2880 N N . HIS A 1 365 ? 19.293 -3.623 -3.459 1.00 90.25 365 HIS A N 1
ATOM 2881 C CA . HIS A 1 365 ? 17.963 -3.481 -2.891 1.00 90.25 365 HIS A CA 1
ATOM 2882 C C . HIS A 1 365 ? 17.210 -4.798 -3.001 1.00 90.25 365 HIS A C 1
ATOM 2884 O O . HIS A 1 365 ? 17.321 -5.534 -3.982 1.00 90.25 365 HIS A O 1
ATOM 2890 N N . LEU A 1 366 ? 16.386 -5.073 -1.997 1.00 89.69 366 LEU A N 1
ATOM 2891 C CA . LEU A 1 366 ? 15.553 -6.259 -1.979 1.00 89.69 366 LEU A CA 1
ATOM 2892 C C . LEU A 1 366 ? 14.121 -5.923 -2.383 1.00 89.69 366 LEU A C 1
ATOM 2894 O O . LEU A 1 366 ? 13.524 -5.008 -1.827 1.00 89.69 366 LEU A O 1
ATOM 2898 N N . TYR A 1 367 ? 13.543 -6.732 -3.270 1.00 91.62 367 TYR A N 1
ATOM 2899 C CA . TYR A 1 367 ? 12.100 -6.790 -3.499 1.00 91.62 367 TYR A CA 1
ATOM 2900 C C . TYR A 1 367 ? 11.539 -8.024 -2.770 1.00 91.62 367 TYR A C 1
ATOM 2902 O O . TYR A 1 367 ? 11.640 -9.116 -3.329 1.00 91.62 367 TYR A O 1
ATOM 2910 N N . PRO A 1 368 ? 10.991 -7.926 -1.535 1.00 91.88 368 PRO A N 1
ATOM 2911 C CA . PRO A 1 368 ? 10.509 -9.079 -0.761 1.00 91.88 368 PRO A CA 1
ATOM 2912 C C . PRO A 1 368 ? 9.448 -9.902 -1.506 1.00 91.88 368 PRO A C 1
ATOM 2914 O O . PRO A 1 368 ? 8.534 -9.339 -2.107 1.00 91.88 368 PRO A O 1
ATOM 2917 N N . LEU A 1 369 ? 9.527 -11.234 -1.437 1.00 91.44 369 LEU A N 1
ATOM 2918 C CA . LEU A 1 369 ? 8.515 -12.136 -2.007 1.00 91.44 369 LEU A CA 1
ATOM 2919 C C . LEU A 1 369 ? 7.127 -11.884 -1.411 1.00 91.44 369 LEU A C 1
ATOM 2921 O O . LEU A 1 369 ? 6.122 -12.049 -2.098 1.00 91.44 369 LEU A O 1
ATOM 2925 N N . SER A 1 370 ? 7.056 -11.452 -0.150 1.00 91.50 370 SER A N 1
ATOM 2926 C CA . SER A 1 370 ? 5.790 -11.110 0.513 1.00 91.50 370 SER A CA 1
ATOM 2927 C C . SER A 1 370 ? 5.027 -9.962 -0.167 1.00 91.50 370 SER A C 1
ATOM 2929 O O . SER A 1 370 ? 3.807 -9.852 -0.013 1.00 91.50 370 SER A O 1
ATOM 2931 N N . LEU A 1 371 ? 5.713 -9.133 -0.962 1.00 92.19 371 LEU A N 1
ATOM 2932 C CA . LEU A 1 371 ? 5.095 -8.070 -1.752 1.00 92.19 371 LEU A CA 1
ATOM 2933 C C . LEU A 1 371 ? 4.352 -8.607 -2.987 1.00 92.19 371 LEU A C 1
ATOM 2935 O O . LEU A 1 371 ? 3.574 -7.870 -3.592 1.00 92.19 371 LEU A O 1
ATOM 2939 N N . PHE A 1 372 ? 4.531 -9.882 -3.352 1.00 91.06 372 PHE A N 1
ATOM 2940 C CA . PHE A 1 372 ? 3.767 -10.524 -4.423 1.00 91.06 372 PHE A CA 1
ATOM 2941 C C . PHE A 1 372 ? 2.251 -10.434 -4.201 1.00 91.06 372 PHE A C 1
ATOM 2943 O O . PHE A 1 372 ? 1.494 -10.242 -5.150 1.00 91.06 372 PHE A O 1
ATOM 2950 N N . ASP A 1 373 ? 1.806 -10.500 -2.947 1.00 90.62 373 ASP A N 1
ATOM 2951 C CA . ASP A 1 373 ? 0.388 -10.472 -2.575 1.00 90.62 373 ASP A CA 1
ATOM 2952 C C . ASP A 1 373 ? -0.257 -9.072 -2.696 1.00 90.62 373 ASP A C 1
ATOM 2954 O O . ASP A 1 373 ? -1.459 -8.924 -2.455 1.00 90.62 373 ASP A O 1
ATOM 2958 N N . ARG A 1 374 ? 0.511 -8.030 -3.052 1.00 92.25 374 ARG A N 1
ATOM 2959 C CA . ARG A 1 374 ? 0.025 -6.639 -3.084 1.00 92.25 374 ARG A CA 1
ATOM 2960 C C . ARG A 1 374 ? -0.827 -6.303 -4.283 1.00 92.25 374 ARG A C 1
ATOM 2962 O O . ARG A 1 374 ? -0.849 -7.009 -5.282 1.00 92.25 374 ARG A O 1
ATOM 2969 N N . ARG A 1 375 ? -1.483 -5.156 -4.214 1.00 94.81 375 ARG A N 1
ATOM 2970 C CA . ARG A 1 375 ? -2.058 -4.534 -5.403 1.00 94.81 375 ARG A CA 1
ATOM 2971 C C . ARG A 1 375 ? -0.957 -3.923 -6.264 1.00 94.81 375 ARG A C 1
ATOM 2973 O O . ARG A 1 375 ? 0.079 -3.505 -5.749 1.00 94.81 375 ARG A O 1
ATOM 2980 N N . PHE A 1 376 ? -1.182 -3.886 -7.569 1.00 95.06 376 PHE A N 1
ATOM 2981 C CA . PHE A 1 376 ? -0.264 -3.268 -8.521 1.00 95.06 376 PHE A CA 1
ATOM 2982 C C . PHE A 1 376 ? -0.174 -1.754 -8.319 1.00 95.06 376 PHE A C 1
ATOM 2984 O O . PHE A 1 376 ? 0.920 -1.200 -8.346 1.00 95.06 376 PHE A O 1
ATOM 2991 N N . MET A 1 377 ? -1.309 -1.085 -8.096 1.00 93.44 377 MET A N 1
ATOM 2992 C CA . MET A 1 377 ? -1.345 0.373 -8.027 1.00 93.44 377 MET A CA 1
ATOM 2993 C C . MET A 1 377 ? -0.596 0.924 -6.807 1.00 93.44 377 MET A C 1
ATOM 2995 O O . MET A 1 377 ? -1.017 0.727 -5.664 1.00 93.44 377 MET A O 1
ATOM 2999 N N . GLN A 1 378 ? 0.484 1.656 -7.077 1.00 93.75 378 GLN A N 1
ATOM 3000 C CA . GLN A 1 378 ? 1.321 2.377 -6.117 1.00 93.75 378 GLN A CA 1
ATOM 3001 C C . GLN A 1 378 ? 1.827 3.665 -6.794 1.00 93.75 378 GLN A C 1
ATOM 3003 O O . GLN A 1 378 ? 1.955 3.705 -8.018 1.00 93.75 378 GLN A O 1
ATOM 3008 N N . TRP A 1 379 ? 2.129 4.722 -6.034 1.00 94.19 379 TRP A N 1
ATOM 3009 C CA . TRP A 1 379 ? 2.628 5.984 -6.610 1.00 94.19 379 TRP A CA 1
ATOM 3010 C C . TRP A 1 379 ? 3.938 5.860 -7.413 1.00 94.19 379 TRP A C 1
ATOM 3012 O O . TRP A 1 379 ? 3.990 6.475 -8.478 1.00 94.19 379 TRP A O 1
ATOM 3022 N N . PRO A 1 380 ? 4.932 5.025 -7.031 1.00 93.19 380 PRO A N 1
ATOM 3023 C CA . PRO A 1 380 ? 6.147 4.827 -7.833 1.00 93.19 380 PRO A CA 1
ATOM 3024 C C . PRO A 1 380 ? 5.883 4.391 -9.284 1.00 93.19 380 PRO A C 1
ATOM 3026 O O . PRO A 1 380 ? 6.620 4.750 -10.193 1.00 93.19 380 PRO A O 1
ATOM 3029 N N . VAL A 1 381 ? 4.775 3.683 -9.545 1.00 93.12 381 VAL A N 1
ATOM 3030 C CA . VAL A 1 381 ? 4.366 3.325 -10.917 1.00 93.12 381 VAL A CA 1
ATOM 3031 C C . VAL A 1 381 ? 4.153 4.579 -11.773 1.00 93.12 381 VAL A C 1
ATOM 3033 O O . VAL A 1 381 ? 4.430 4.578 -12.968 1.00 93.12 381 VAL A O 1
ATOM 3036 N N . MET A 1 382 ? 3.636 5.649 -11.169 1.00 94.06 382 MET A N 1
ATOM 3037 C CA . MET A 1 382 ? 3.295 6.895 -11.855 1.00 94.06 382 MET A CA 1
ATOM 3038 C C . MET A 1 382 ? 4.504 7.812 -12.025 1.00 94.06 382 MET A C 1
ATOM 3040 O O . MET A 1 382 ? 4.520 8.620 -12.955 1.00 94.06 382 MET A O 1
ATOM 3044 N N . THR A 1 383 ? 5.515 7.695 -11.160 1.00 91.81 383 THR A N 1
ATOM 3045 C CA . THR A 1 383 ? 6.745 8.492 -11.261 1.00 91.81 383 THR A CA 1
ATOM 3046 C C . THR A 1 383 ? 7.642 8.025 -12.408 1.00 91.81 383 THR A C 1
ATOM 3048 O O . THR A 1 383 ? 8.439 8.810 -12.906 1.00 91.81 383 THR A O 1
ATOM 3051 N N . GLU A 1 384 ? 7.451 6.818 -12.949 1.00 87.44 384 GLU A N 1
ATOM 3052 C CA . GLU A 1 384 ? 8.115 6.391 -14.194 1.00 87.44 384 GLU A CA 1
ATOM 3053 C C . GLU A 1 384 ? 7.834 7.316 -15.388 1.00 87.44 384 GLU A C 1
ATOM 3055 O O . GLU A 1 384 ? 8.643 7.384 -16.308 1.00 87.44 384 GLU A O 1
ATOM 3060 N N . TYR A 1 385 ? 6.724 8.060 -15.362 1.00 86.12 385 TYR A N 1
ATOM 3061 C CA . TYR A 1 385 ? 6.306 8.969 -16.435 1.00 86.12 385 TYR A CA 1
ATOM 3062 C C . TYR A 1 385 ? 6.623 10.446 -16.128 1.00 86.12 385 TYR A C 1
ATOM 3064 O O . TYR A 1 385 ? 6.033 11.350 -16.714 1.00 86.12 385 TYR A O 1
ATOM 3072 N N . GLN A 1 386 ? 7.555 10.710 -15.206 1.00 78.25 386 GLN A N 1
ATOM 3073 C CA . GLN A 1 386 ? 7.875 12.041 -14.666 1.00 78.25 386 GLN A CA 1
ATOM 3074 C C . GLN A 1 386 ? 8.515 13.057 -15.641 1.00 78.25 386 GLN A C 1
ATOM 3076 O O . GLN A 1 386 ? 8.845 14.173 -15.226 1.00 78.25 386 GLN A O 1
ATOM 3081 N N . ASP A 1 387 ? 8.717 12.711 -16.917 1.00 79.00 387 ASP A N 1
ATOM 3082 C CA . ASP A 1 387 ? 9.340 13.569 -17.944 1.00 79.00 387 ASP A CA 1
ATOM 3083 C C . ASP A 1 387 ? 8.400 14.688 -18.432 1.00 79.00 387 ASP A C 1
ATOM 3085 O O . ASP A 1 387 ? 8.230 14.923 -19.630 1.00 79.00 387 ASP A O 1
ATOM 3089 N N . LEU A 1 388 ? 7.775 15.390 -17.481 1.00 65.44 388 LEU A N 1
ATOM 3090 C CA . LEU A 1 388 ? 6.806 16.469 -17.683 1.00 65.44 388 LEU A CA 1
ATOM 3091 C C . LEU A 1 388 ? 5.540 16.052 -18.438 1.00 65.44 388 LEU A C 1
ATOM 3093 O O . LEU A 1 388 ? 4.864 16.906 -19.009 1.00 65.44 388 LEU A O 1
ATOM 3097 N N . LYS A 1 389 ? 5.216 14.761 -18.422 1.00 84.75 389 LYS A N 1
ATOM 3098 C CA . LYS A 1 389 ? 3.999 14.210 -19.013 1.00 84.75 389 LYS A CA 1
ATOM 3099 C C . LYS A 1 389 ? 2.970 13.999 -17.924 1.00 84.75 389 LYS A C 1
ATOM 3101 O O . LYS A 1 389 ? 3.281 13.432 -16.876 1.00 84.75 389 LYS A O 1
ATOM 3106 N N . ASP A 1 390 ? 1.748 14.435 -18.176 1.00 94.62 390 ASP A N 1
ATOM 3107 C CA . ASP A 1 390 ? 0.648 14.074 -17.298 1.00 94.62 390 ASP A CA 1
ATOM 3108 C C . ASP A 1 390 ? 0.378 12.563 -17.421 1.00 94.62 390 ASP A C 1
ATOM 3110 O O . ASP A 1 390 ? 0.527 11.961 -18.487 1.00 94.62 390 ASP A O 1
ATOM 3114 N N . VAL A 1 391 ? -0.023 11.917 -16.329 1.00 95.81 391 VAL A N 1
ATOM 3115 C CA . VAL A 1 391 ? -0.400 10.500 -16.339 1.00 95.81 391 VAL A CA 1
ATOM 3116 C C . VAL A 1 391 ? -1.725 10.309 -15.626 1.00 95.81 391 VAL A C 1
ATOM 3118 O O . VAL A 1 391 ? -1.959 10.832 -14.537 1.00 95.81 391 VAL A O 1
ATOM 3121 N N . THR A 1 392 ? -2.610 9.537 -16.251 1.00 97.31 392 THR A N 1
ATOM 3122 C C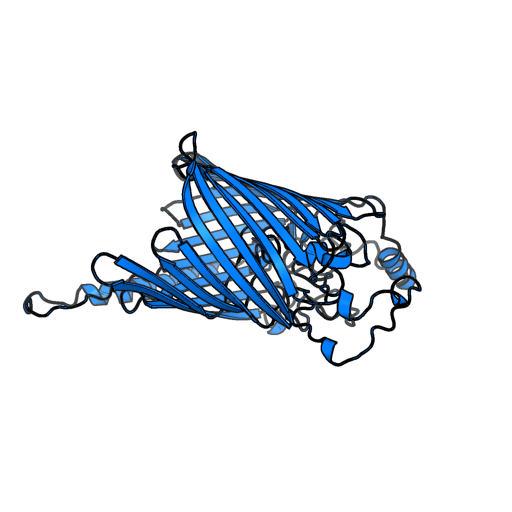A . THR A 1 392 ? -3.859 9.093 -15.629 1.00 97.31 392 THR A CA 1
ATOM 3123 C C . THR A 1 392 ? -3.885 7.587 -15.488 1.00 97.31 392 THR A C 1
ATOM 3125 O O . THR A 1 392 ? -3.264 6.865 -16.268 1.00 97.31 392 THR A O 1
ATOM 3128 N N . ALA A 1 393 ? -4.627 7.103 -14.500 1.00 97.44 393 ALA A N 1
ATOM 3129 C CA . ALA A 1 393 ? -4.840 5.683 -14.320 1.00 97.44 393 ALA A CA 1
ATOM 3130 C C . ALA A 1 393 ? -6.249 5.371 -13.832 1.00 97.44 393 ALA A C 1
ATOM 3132 O O . ALA A 1 393 ? -6.807 6.084 -13.001 1.00 97.44 393 ALA A O 1
ATOM 3133 N N . TRP A 1 394 ? -6.791 4.267 -14.327 1.00 98.31 394 TRP A N 1
ATOM 3134 C CA . TRP A 1 394 ? -8.027 3.663 -13.856 1.00 98.31 394 TRP A CA 1
ATOM 3135 C C . TRP A 1 394 ? -7.706 2.304 -13.264 1.00 98.31 394 TRP A C 1
ATOM 3137 O O . TRP A 1 394 ? -7.049 1.486 -13.910 1.00 98.31 394 TRP A O 1
ATOM 3147 N N . THR A 1 395 ? -8.177 2.052 -12.051 1.00 98.19 395 THR A N 1
ATOM 3148 C CA . THR A 1 395 ? -7.978 0.774 -11.376 1.00 98.19 395 THR A CA 1
ATOM 3149 C C . THR A 1 395 ? -9.305 0.142 -11.025 1.00 98.19 395 THR A C 1
ATOM 3151 O O . THR A 1 395 ? -10.271 0.821 -10.674 1.00 98.19 395 THR A O 1
ATOM 3154 N N . LEU A 1 396 ? -9.350 -1.180 -11.125 1.00 98.56 396 LEU A N 1
ATOM 3155 C CA . LEU A 1 396 ? -10.430 -1.994 -10.602 1.00 98.56 396 LEU A CA 1
ATOM 3156 C C . LEU A 1 396 ? -9.820 -3.187 -9.877 1.00 98.56 396 LEU A C 1
ATOM 3158 O O . LEU A 1 396 ? -9.254 -4.088 -10.492 1.00 98.56 396 LEU A O 1
ATOM 3162 N N . TYR A 1 397 ? -9.990 -3.197 -8.565 1.00 98.38 397 TYR A N 1
ATOM 3163 C CA . TYR A 1 397 ? -9.611 -4.291 -7.695 1.00 98.38 397 TYR A CA 1
ATOM 3164 C C . TYR A 1 397 ? -10.863 -5.011 -7.200 1.00 98.38 397 TYR A C 1
ATOM 3166 O O . TYR A 1 397 ? -11.781 -4.383 -6.673 1.00 98.38 397 TYR A O 1
ATOM 3174 N N . ALA A 1 398 ? -10.903 -6.333 -7.316 1.00 98.56 398 ALA A N 1
ATOM 3175 C CA . ALA A 1 398 ? -11.970 -7.151 -6.759 1.00 98.56 398 ALA A CA 1
ATOM 3176 C C . ALA A 1 398 ? -11.400 -8.446 -6.184 1.00 98.56 398 ALA A C 1
ATOM 3178 O O . ALA A 1 398 ? -10.674 -9.164 -6.859 1.00 98.56 398 ALA A O 1
ATOM 3179 N N . LYS A 1 399 ? -11.756 -8.774 -4.943 1.00 98.38 399 LYS A N 1
ATOM 3180 C CA . LYS A 1 399 ? -11.358 -10.009 -4.263 1.00 98.38 399 LYS A CA 1
ATOM 3181 C C . LYS A 1 399 ? -12.592 -10.697 -3.708 1.00 98.38 399 LYS A C 1
ATOM 3183 O O . LYS A 1 399 ? -13.273 -10.144 -2.847 1.00 98.38 399 LYS A O 1
ATOM 3188 N N . GLY A 1 400 ? -12.865 -11.897 -4.199 1.00 98.12 400 GLY A N 1
ATOM 3189 C CA . GLY A 1 400 ? -14.032 -12.697 -3.865 1.00 98.12 400 GLY A CA 1
ATOM 3190 C C . GLY A 1 400 ? -13.664 -14.048 -3.262 1.00 98.12 400 GLY A C 1
ATOM 3191 O O . GLY A 1 400 ? -12.694 -14.695 -3.662 1.00 98.12 400 GLY A O 1
ATOM 3192 N N . LYS A 1 401 ? -14.481 -14.496 -2.314 1.00 97.81 401 LYS A N 1
ATOM 3193 C CA . LYS A 1 401 ? -14.410 -15.819 -1.702 1.00 97.81 401 LYS A CA 1
ATOM 3194 C C . LYS A 1 401 ? -15.818 -16.375 -1.529 1.00 97.81 401 LYS A C 1
ATOM 3196 O O . LYS A 1 401 ? -16.664 -15.756 -0.892 1.00 97.81 401 LYS A O 1
ATOM 3201 N N . TRP A 1 402 ? -16.068 -17.554 -2.085 1.00 98.25 402 TRP A N 1
ATOM 3202 C CA . TRP A 1 402 ? -17.369 -18.217 -2.035 1.00 98.25 402 TRP A CA 1
ATOM 3203 C C . TRP A 1 402 ? -17.261 -19.585 -1.359 1.00 98.25 402 TRP A C 1
ATOM 3205 O O . TRP A 1 402 ? -16.546 -20.466 -1.833 1.00 98.25 402 TRP A O 1
ATOM 3215 N N . PHE A 1 403 ? -17.995 -19.777 -0.264 1.00 97.44 403 PHE A N 1
ATOM 3216 C CA . PHE A 1 403 ? -18.098 -21.042 0.461 1.00 97.44 403 PHE A CA 1
ATOM 3217 C C . PHE A 1 403 ? -19.175 -21.926 -0.180 1.00 97.44 403 PHE A C 1
ATOM 3219 O O . PHE A 1 403 ? -20.344 -21.909 0.212 1.00 97.44 403 PHE A O 1
ATOM 3226 N N . PHE A 1 404 ? -18.79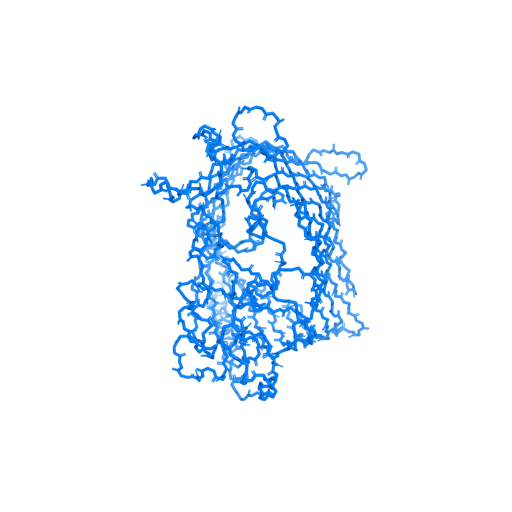2 -22.676 -1.213 1.00 94.94 404 PHE A N 1
ATOM 3227 C CA . PHE A 1 404 ? -19.741 -23.432 -2.036 1.00 94.94 404 PHE A CA 1
ATOM 3228 C C . PHE A 1 404 ? -20.202 -24.749 -1.389 1.00 94.94 404 PHE A C 1
ATOM 3230 O O . PHE A 1 404 ? -21.317 -25.201 -1.645 1.00 94.94 404 PHE A O 1
ATOM 3237 N N . TYR A 1 405 ? -19.375 -25.364 -0.535 1.00 94.75 405 TYR A N 1
ATOM 3238 C CA . TYR A 1 405 ? -19.728 -26.593 0.180 1.00 94.75 405 TYR A CA 1
ATOM 3239 C C . TYR A 1 405 ? -19.021 -26.676 1.536 1.00 94.75 405 TYR A C 1
ATOM 3241 O O . TYR A 1 405 ? -17.815 -26.911 1.619 1.00 94.75 405 TYR A O 1
ATOM 3249 N N . GLY A 1 406 ? -19.775 -26.492 2.623 1.00 94.25 406 GLY A N 1
ATOM 3250 C CA . GLY A 1 406 ? -19.239 -26.521 3.984 1.00 94.25 406 GLY A CA 1
ATOM 3251 C C . GLY A 1 406 ? -18.126 -25.489 4.186 1.00 94.25 406 GLY A C 1
ATOM 3252 O O . GLY A 1 406 ? -18.388 -24.295 4.270 1.00 94.25 406 GLY A O 1
ATOM 3253 N N . ARG A 1 407 ? -16.883 -25.970 4.277 1.00 96.06 407 ARG A N 1
ATOM 3254 C CA . ARG A 1 407 ? -15.670 -25.165 4.488 1.00 96.06 407 ARG A CA 1
ATOM 3255 C C . ARG A 1 407 ? -14.787 -25.031 3.240 1.00 96.06 407 ARG A C 1
ATOM 3257 O O . ARG A 1 407 ? -13.695 -24.477 3.328 1.00 96.06 407 ARG A O 1
ATOM 3264 N N . PHE A 1 408 ? -15.215 -25.564 2.096 1.00 98.00 408 PHE A N 1
ATOM 3265 C CA . PHE A 1 408 ? -14.494 -25.411 0.833 1.00 98.00 408 PHE A CA 1
ATOM 3266 C C . PHE A 1 408 ? -14.793 -24.062 0.194 1.00 98.00 408 PHE A C 1
ATOM 3268 O O . PHE A 1 408 ? -15.939 -23.606 0.201 1.00 98.00 408 PHE A O 1
ATOM 3275 N N . ILE A 1 409 ? -13.753 -23.444 -0.360 1.00 97.81 409 ILE A N 1
ATOM 3276 C CA . ILE A 1 409 ? -13.799 -22.085 -0.896 1.00 97.81 409 ILE A CA 1
ATOM 3277 C C . ILE A 1 409 ? -13.450 -22.092 -2.382 1.00 97.81 409 ILE A C 1
ATOM 3279 O O . ILE A 1 409 ? -12.517 -22.776 -2.802 1.00 97.81 409 ILE A O 1
ATOM 3283 N N . LEU A 1 410 ? -14.190 -21.318 -3.168 1.00 98.38 410 LEU A N 1
ATOM 3284 C CA . LEU A 1 410 ? -13.712 -20.789 -4.441 1.00 98.38 410 LEU A CA 1
ATOM 3285 C C . LEU A 1 410 ? -13.178 -19.387 -4.184 1.00 98.38 410 LEU A C 1
ATOM 3287 O O . LEU A 1 410 ? -13.809 -18.601 -3.475 1.00 98.38 410 LEU A O 1
ATOM 3291 N N . TYR A 1 411 ? -12.016 -19.091 -4.742 1.00 97.94 411 TYR A N 1
ATOM 3292 C CA . TYR A 1 411 ? -11.323 -17.827 -4.565 1.00 97.94 411 TYR A CA 1
ATOM 3293 C C . TYR A 1 411 ? -11.049 -17.195 -5.924 1.00 97.94 411 TYR A C 1
ATOM 3295 O O . TYR A 1 411 ? -10.643 -17.886 -6.860 1.00 97.94 411 TYR A O 1
ATOM 3303 N N . ALA A 1 412 ? -11.254 -15.885 -6.012 1.00 98.31 412 ALA A N 1
ATOM 3304 C CA . ALA A 1 412 ? -10.889 -15.095 -7.173 1.00 98.31 412 ALA A CA 1
ATOM 3305 C C . ALA A 1 412 ? -10.397 -13.711 -6.743 1.00 98.31 412 ALA A C 1
ATOM 3307 O O . ALA A 1 412 ? -10.958 -13.090 -5.839 1.00 98.31 412 ALA A O 1
ATOM 3308 N N . LEU A 1 413 ? -9.378 -13.215 -7.427 1.00 98.31 413 LEU A N 1
ATOM 3309 C CA . LEU A 1 413 ? -8.857 -11.865 -7.326 1.00 98.31 413 LEU A CA 1
ATOM 3310 C C . LEU A 1 413 ? -8.659 -11.322 -8.740 1.00 98.31 413 LEU A C 1
ATOM 3312 O O . LEU A 1 413 ? -8.152 -12.021 -9.613 1.00 98.31 413 LEU A O 1
ATOM 3316 N N . LEU A 1 414 ? -9.064 -10.075 -8.939 1.00 98.50 414 LEU A N 1
ATOM 3317 C CA . LEU A 1 414 ? -8.839 -9.270 -10.129 1.00 98.50 414 LEU A CA 1
ATOM 3318 C C . LEU A 1 414 ? -8.185 -7.959 -9.690 1.00 98.50 414 LEU A C 1
ATOM 3320 O O . LEU A 1 414 ? -8.656 -7.323 -8.748 1.00 98.50 414 LEU A O 1
ATOM 3324 N N . ASP A 1 415 ? -7.129 -7.561 -10.382 1.00 98.19 415 ASP A N 1
ATOM 3325 C CA . ASP A 1 415 ? -6.444 -6.284 -10.212 1.00 98.19 415 ASP A CA 1
ATOM 3326 C C . ASP A 1 415 ? -6.124 -5.721 -11.603 1.00 98.19 415 ASP A C 1
ATOM 3328 O O . ASP A 1 415 ? -5.111 -6.040 -12.228 1.00 98.19 415 ASP A O 1
ATOM 3332 N N . LEU A 1 416 ? -7.077 -4.952 -12.129 1.00 9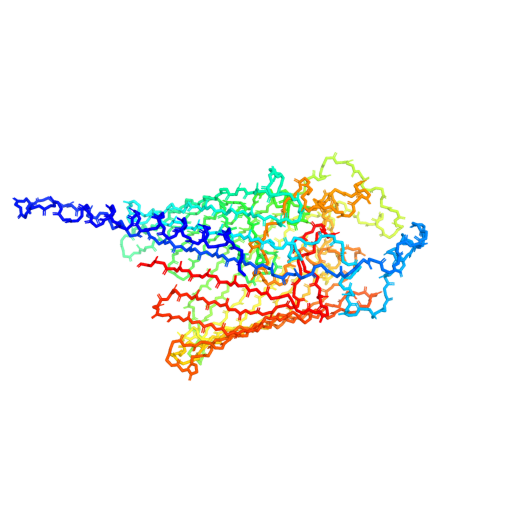8.19 416 LEU A N 1
ATOM 3333 C CA . LEU A 1 416 ? -7.043 -4.368 -13.462 1.00 98.19 416 LEU A CA 1
ATOM 3334 C C . LEU A 1 416 ? -6.537 -2.930 -13.380 1.00 98.19 416 LEU A C 1
ATOM 3336 O O . LEU A 1 416 ? -7.127 -2.116 -12.675 1.00 98.19 416 LEU A O 1
ATOM 3340 N N . ASN A 1 417 ? -5.494 -2.603 -14.141 1.00 97.31 417 ASN A N 1
ATOM 3341 C CA . ASN A 1 417 ? -4.874 -1.279 -14.121 1.00 97.31 417 ASN A CA 1
ATOM 3342 C C . ASN A 1 417 ? -4.705 -0.759 -15.548 1.00 97.31 417 ASN A C 1
ATOM 3344 O O . ASN A 1 417 ? -3.934 -1.324 -16.320 1.00 97.31 417 ASN A O 1
ATOM 3348 N N . TYR A 1 418 ? -5.428 0.301 -15.903 1.00 96.88 418 TYR A N 1
ATOM 3349 C CA . TYR A 1 418 ? -5.330 0.978 -17.195 1.00 96.88 418 TYR A CA 1
ATOM 3350 C C . TYR A 1 418 ? -4.611 2.313 -17.017 1.00 96.88 418 TYR A C 1
ATOM 3352 O O . TYR A 1 418 ? -5.146 3.200 -16.357 1.00 96.88 418 TYR A O 1
ATOM 3360 N N . ILE A 1 419 ? -3.410 2.452 -17.572 1.00 95.38 419 ILE A N 1
ATOM 3361 C CA . ILE A 1 419 ? -2.554 3.636 -17.420 1.00 95.38 419 ILE A CA 1
ATOM 3362 C C . ILE A 1 419 ? -2.451 4.351 -18.764 1.00 95.38 419 ILE A C 1
ATOM 3364 O O . ILE A 1 419 ? -2.172 3.728 -19.787 1.00 95.38 419 ILE A O 1
ATOM 3368 N N . VAL A 1 420 ? -2.663 5.664 -18.751 1.00 95.69 420 VAL A N 1
ATOM 3369 C CA . VAL A 1 420 ? -2.622 6.536 -19.927 1.00 95.69 420 VAL A CA 1
ATOM 3370 C C . VAL A 1 420 ? -1.623 7.664 -19.649 1.00 95.69 420 VAL A C 1
ATOM 3372 O O . VAL A 1 420 ? -2.002 8.678 -19.050 1.00 95.69 420 VAL A O 1
ATOM 3375 N N . PRO A 1 421 ? -0.349 7.483 -20.034 1.00 93.69 421 PRO A N 1
ATOM 3376 C CA . PRO A 1 421 ? 0.633 8.556 -20.040 1.00 93.69 421 PRO A CA 1
ATOM 3377 C C . PRO A 1 421 ? 0.413 9.486 -21.239 1.00 93.69 421 PRO A C 1
ATOM 3379 O O . PRO A 1 421 ? 0.035 9.056 -22.332 1.00 93.69 421 PRO A O 1
ATOM 3382 N N . GLU A 1 422 ? 0.635 10.781 -21.048 1.00 91.81 422 GLU A N 1
ATOM 3383 C CA . GLU A 1 422 ? 0.508 11.777 -22.108 1.00 91.81 422 GLU A CA 1
ATOM 3384 C C . GLU A 1 422 ? 1.561 11.553 -23.210 1.00 91.81 422 GLU A C 1
ATOM 3386 O O . GLU A 1 422 ? 2.743 11.349 -22.941 1.00 91.81 422 GLU A O 1
ATOM 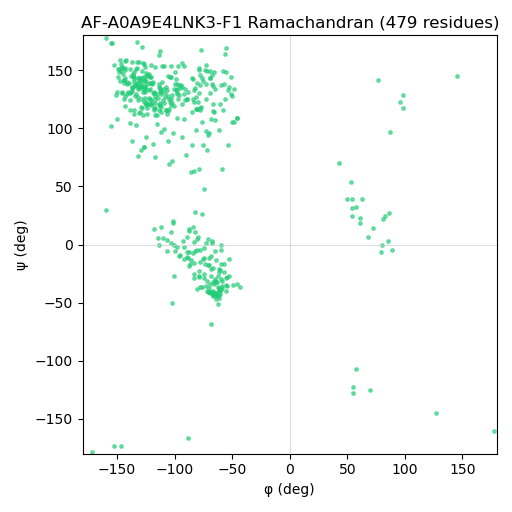3391 N N . HIS A 1 423 ? 1.134 11.608 -24.477 1.00 87.62 423 HIS A N 1
ATOM 3392 C CA . HIS A 1 423 ? 1.989 11.421 -25.665 1.00 87.62 423 HIS A CA 1
ATOM 3393 C C . HIS A 1 423 ? 2.693 10.056 -25.779 1.00 87.62 423 HIS A C 1
ATOM 3395 O O . HIS A 1 423 ? 3.635 9.899 -26.564 1.00 87.62 423 HIS A O 1
ATOM 3401 N N . GLU A 1 424 ? 2.207 9.056 -25.052 1.00 87.44 424 GLU A N 1
ATOM 3402 C CA . GLU A 1 424 ? 2.677 7.677 -25.103 1.00 87.44 424 GLU A CA 1
ATOM 3403 C C . GLU A 1 424 ? 1.516 6.699 -25.306 1.00 87.44 424 GLU A C 1
ATOM 3405 O O . GLU A 1 424 ? 0.340 7.071 -25.289 1.00 87.44 424 GLU A O 1
ATOM 3410 N N . GLU A 1 425 ? 1.847 5.438 -25.578 1.00 88.00 425 GLU A N 1
ATOM 3411 C CA . GLU A 1 425 ? 0.834 4.392 -25.688 1.00 88.00 425 GLU A CA 1
ATOM 3412 C C . GLU A 1 425 ? 0.228 4.104 -24.312 1.00 88.00 425 GLU A C 1
ATOM 3414 O O . GLU A 1 425 ? 0.910 4.138 -23.292 1.00 88.00 425 GLU A O 1
ATOM 3419 N N . SER A 1 426 ? -1.074 3.831 -24.278 1.00 91.31 426 SER A N 1
ATOM 3420 C CA . SER A 1 426 ? -1.752 3.406 -23.054 1.00 91.31 426 SER A CA 1
ATOM 3421 C C . SER A 1 426 ? -1.496 1.925 -22.778 1.00 91.31 426 SER A C 1
ATOM 3423 O O . SER A 1 426 ? -1.378 1.124 -23.707 1.00 91.31 426 SER A O 1
ATOM 3425 N N . PHE A 1 427 ? -1.492 1.543 -21.504 1.00 88.19 427 PHE A N 1
ATOM 3426 C CA . PHE A 1 427 ? -1.205 0.180 -21.058 1.00 88.19 427 PHE A CA 1
ATOM 3427 C C . PHE A 1 427 ? -2.359 -0.378 -20.232 1.00 88.19 427 PHE A C 1
ATOM 3429 O O . PHE A 1 427 ? -2.981 0.347 -19.458 1.00 88.19 427 PHE A O 1
ATOM 3436 N N . LEU A 1 428 ? -2.620 -1.679 -20.362 1.00 93.00 428 LEU A N 1
ATOM 3437 C CA . LEU A 1 428 ? -3.581 -2.400 -19.534 1.00 93.00 428 LEU A CA 1
ATOM 3438 C C . LEU A 1 428 ? -2.895 -3.598 -18.883 1.00 93.00 428 LEU A C 1
ATOM 3440 O O . LEU A 1 428 ? -2.407 -4.484 -19.579 1.00 93.00 428 LEU A O 1
ATOM 3444 N N . TYR A 1 429 ? -2.931 -3.654 -17.556 1.00 94.19 429 TYR A N 1
ATOM 3445 C CA . TYR A 1 429 ? -2.449 -4.785 -16.774 1.00 94.19 429 TYR A CA 1
ATOM 3446 C C . TYR A 1 429 ? -3.627 -5.508 -16.101 1.00 94.19 429 TYR A C 1
ATOM 3448 O O . TYR A 1 429 ? -4.105 -5.052 -15.060 1.00 94.19 429 TYR A O 1
ATOM 3456 N N . PRO A 1 430 ? -4.142 -6.602 -16.693 1.00 96.44 430 PRO A N 1
ATOM 3457 C CA . PRO A 1 430 ? -5.204 -7.422 -16.117 1.00 96.44 430 PRO A CA 1
ATOM 3458 C C . PRO A 1 430 ? -4.624 -8.551 -15.249 1.00 96.44 430 PRO A C 1
ATOM 3460 O O . PRO A 1 430 ? -4.580 -9.712 -15.669 1.00 96.44 430 PRO A O 1
ATOM 3463 N N . PHE A 1 431 ? -4.175 -8.237 -14.033 1.00 97.44 431 PHE A N 1
ATOM 3464 C CA . PHE A 1 431 ? -3.728 -9.281 -13.109 1.00 97.44 431 PHE A CA 1
ATOM 3465 C C . PHE A 1 431 ? -4.920 -10.028 -12.518 1.00 97.44 431 PHE A C 1
ATOM 3467 O O . PHE A 1 431 ? -5.940 -9.435 -12.162 1.00 97.44 431 PHE A O 1
ATOM 3474 N N . TYR A 1 432 ? -4.781 -11.340 -12.377 1.00 97.31 432 TYR A N 1
ATOM 3475 C CA . TYR A 1 432 ? -5.763 -12.182 -11.721 1.00 97.31 432 TYR A CA 1
ATOM 3476 C C . TYR A 1 432 ? -5.105 -13.297 -10.914 1.00 97.31 432 TYR A C 1
ATOM 3478 O O . TYR A 1 432 ? -3.975 -13.718 -11.164 1.00 97.31 432 TYR A O 1
ATOM 3486 N N . GLU A 1 433 ? -5.860 -13.808 -9.953 1.00 97.31 433 GLU A N 1
ATOM 3487 C CA . GLU A 1 433 ? -5.571 -15.042 -9.238 1.00 97.31 433 GLU A CA 1
ATOM 3488 C C . GLU A 1 433 ? -6.890 -15.783 -9.030 1.00 97.31 433 GLU A C 1
ATOM 3490 O O . GLU A 1 433 ? -7.872 -15.196 -8.584 1.00 97.31 433 GLU A O 1
ATOM 3495 N N . ALA A 1 434 ? -6.940 -17.070 -9.347 1.00 98.25 434 ALA A N 1
ATOM 3496 C CA . ALA A 1 434 ? -8.132 -17.880 -9.127 1.00 98.25 434 ALA A CA 1
ATOM 3497 C C . ALA A 1 434 ? -7.749 -19.246 -8.574 1.00 98.25 434 ALA A C 1
ATOM 3499 O O . ALA A 1 434 ? -6.707 -19.797 -8.925 1.00 98.25 434 ALA A O 1
ATOM 3500 N N . GLY A 1 435 ? -8.584 -19.799 -7.699 1.00 97.75 435 GLY A N 1
ATOM 3501 C CA . GLY A 1 435 ? -8.252 -21.054 -7.044 1.00 97.75 435 GLY A CA 1
ATOM 3502 C C . GLY A 1 435 ? -9.362 -21.672 -6.218 1.00 97.75 435 GLY A C 1
ATOM 3503 O O . GLY A 1 435 ? -10.478 -21.158 -6.105 1.00 97.75 435 GLY A O 1
ATOM 3504 N N . VAL A 1 436 ? -9.007 -22.800 -5.618 1.00 98.31 436 VAL A N 1
ATOM 3505 C CA . VAL A 1 436 ? -9.836 -23.561 -4.690 1.00 98.31 436 VAL A CA 1
ATOM 3506 C C . VAL A 1 436 ? -9.104 -23.696 -3.368 1.00 98.31 436 VAL A C 1
ATOM 3508 O O . VAL A 1 436 ? -7.881 -23.801 -3.321 1.00 98.31 436 VAL A O 1
ATOM 3511 N N . GLY A 1 437 ? -9.841 -23.718 -2.271 1.00 97.44 437 GLY A N 1
ATOM 3512 C CA . GLY A 1 437 ? -9.230 -23.853 -0.961 1.00 97.44 437 GLY A CA 1
ATOM 3513 C C . GLY A 1 437 ? -10.140 -24.496 0.063 1.00 97.44 437 GLY A C 1
ATOM 3514 O O . GLY A 1 437 ? -11.257 -24.933 -0.229 1.00 97.44 437 GLY A O 1
ATOM 3515 N N . TRP A 1 438 ? -9.658 -24.502 1.296 1.00 97.62 438 TRP A N 1
ATOM 3516 C CA . TRP A 1 438 ? -10.330 -25.089 2.439 1.00 97.62 438 TRP A CA 1
ATOM 3517 C C . TRP A 1 438 ? -10.044 -24.284 3.709 1.00 97.62 438 TRP A C 1
ATOM 3519 O O . TRP A 1 438 ? -8.890 -23.981 4.007 1.00 97.62 438 TRP A O 1
ATOM 3529 N N . GLU A 1 439 ? -11.102 -23.948 4.452 1.00 96.94 439 GLU A N 1
ATOM 3530 C CA . GLU A 1 439 ? -11.044 -23.263 5.749 1.00 96.94 439 GLU A CA 1
ATOM 3531 C C . GLU A 1 439 ? -11.618 -24.162 6.862 1.00 96.94 439 GLU A C 1
ATOM 3533 O O . GLU A 1 439 ? -12.763 -23.975 7.279 1.00 96.94 439 GLU A O 1
ATOM 3538 N N . PRO A 1 440 ? -10.887 -25.195 7.326 1.00 93.69 440 PRO A N 1
ATOM 3539 C CA . PRO A 1 440 ? -11.385 -26.143 8.329 1.00 93.69 440 PRO A CA 1
ATOM 3540 C C . PRO A 1 440 ? -11.871 -25.468 9.608 1.00 93.69 440 PRO A C 1
ATOM 3542 O O . PRO A 1 440 ? -12.884 -25.874 10.182 1.00 93.69 440 PRO A O 1
ATOM 3545 N N . VAL A 1 441 ? -11.142 -24.442 10.039 1.00 92.38 441 VAL A N 1
ATOM 3546 C CA . VAL A 1 441 ? -11.438 -23.631 11.215 1.00 92.38 441 VAL A CA 1
ATOM 3547 C C . VAL A 1 441 ? -11.322 -22.163 10.842 1.00 92.38 441 VAL A C 1
ATOM 3549 O O . VAL A 1 441 ? -10.584 -21.801 9.926 1.00 92.38 441 VAL A O 1
ATOM 3552 N N . ARG A 1 442 ? -12.076 -21.319 11.550 1.00 87.12 442 ARG A N 1
ATOM 3553 C CA . ARG A 1 442 ? -12.102 -19.878 11.297 1.00 87.12 442 ARG A CA 1
ATOM 3554 C C . ARG A 1 442 ? -10.677 -19.326 11.306 1.00 87.12 442 ARG A C 1
ATOM 3556 O O . ARG A 1 442 ? -9.910 -19.658 12.204 1.00 87.12 442 ARG A O 1
ATOM 3563 N N . ASN A 1 443 ? -10.360 -18.477 10.330 1.00 86.62 443 ASN A N 1
ATOM 3564 C CA . ASN A 1 443 ? -9.054 -17.826 10.174 1.00 86.62 443 ASN A CA 1
ATOM 3565 C C . ASN A 1 443 ? -7.877 -18.754 9.812 1.00 86.62 443 ASN A C 1
ATOM 3567 O O . ASN A 1 443 ? -6.744 -18.281 9.771 1.00 86.62 443 ASN A O 1
ATOM 3571 N N . PHE A 1 444 ? -8.110 -20.038 9.536 1.00 91.56 444 PHE A N 1
ATOM 3572 C CA . PHE A 1 444 ? -7.102 -20.947 8.990 1.00 91.56 444 PHE A CA 1
ATOM 3573 C C . PHE A 1 444 ? -7.514 -21.353 7.581 1.00 91.56 444 PHE A C 1
ATOM 3575 O O . PHE A 1 444 ? -8.524 -22.029 7.413 1.00 91.56 444 PHE A O 1
ATOM 3582 N N . SER A 1 445 ? -6.740 -20.994 6.564 1.00 93.69 445 SER A N 1
ATOM 3583 C CA . SER A 1 445 ? -7.046 -21.339 5.177 1.00 93.69 445 SER A CA 1
ATOM 3584 C C . SER A 1 445 ? -5.854 -21.943 4.452 1.00 93.69 445 SER A C 1
ATOM 3586 O O . SER A 1 445 ? -4.752 -21.397 4.495 1.00 93.69 445 SER A O 1
ATOM 3588 N N . LEU A 1 446 ? -6.126 -23.015 3.712 1.00 95.38 446 LEU A N 1
ATOM 3589 C CA . LEU A 1 446 ? -5.256 -23.556 2.676 1.00 95.38 446 LEU A CA 1
ATOM 3590 C C . LEU A 1 446 ? -5.858 -23.208 1.312 1.00 95.38 446 LEU A C 1
ATOM 3592 O O . LEU A 1 446 ? -7.030 -23.496 1.070 1.00 95.38 446 LEU A O 1
ATOM 3596 N N . LEU A 1 447 ? -5.074 -22.604 0.427 1.00 95.81 447 LEU A N 1
ATOM 3597 C CA . LEU A 1 447 ? -5.494 -22.183 -0.906 1.00 95.81 447 LEU A CA 1
ATOM 3598 C C . LEU A 1 447 ? -4.533 -22.749 -1.953 1.00 95.81 447 LEU A C 1
ATOM 3600 O O . LEU A 1 447 ? -3.320 -22.627 -1.822 1.00 95.81 447 LEU A O 1
ATOM 3604 N N . PHE A 1 448 ? -5.093 -23.360 -2.991 1.00 96.00 448 PHE A N 1
ATOM 3605 C CA . PHE A 1 448 ? -4.396 -23.721 -4.216 1.00 96.00 448 PHE A CA 1
ATOM 3606 C C . PHE A 1 448 ? -4.955 -22.852 -5.341 1.00 96.00 448 PHE A C 1
ATOM 3608 O O . PHE A 1 448 ? -6.135 -22.966 -5.688 1.00 96.00 448 PHE A O 1
ATOM 3615 N N . SER A 1 449 ? -4.129 -21.974 -5.890 1.00 95.81 449 SER A N 1
ATOM 3616 C CA . SER A 1 449 ? -4.523 -21.001 -6.906 1.00 95.81 449 SER A CA 1
ATOM 3617 C C . SER A 1 449 ? -3.539 -20.984 -8.070 1.00 95.81 449 SER A C 1
ATOM 3619 O O . SER A 1 449 ? -2.539 -21.698 -8.088 1.00 95.81 449 SER A O 1
ATOM 3621 N N . ALA A 1 450 ? -3.871 -20.214 -9.098 1.00 95.00 450 ALA A N 1
ATOM 3622 C CA . ALA A 1 450 ? -2.958 -19.847 -10.161 1.00 95.00 450 ALA A CA 1
ATOM 3623 C C . ALA A 1 450 ? -3.117 -18.353 -10.451 1.00 95.00 450 ALA A C 1
ATOM 3625 O O . ALA A 1 450 ? -4.242 -17.843 -10.456 1.00 95.00 450 ALA A O 1
ATOM 3626 N N . SER A 1 451 ? -2.004 -17.661 -10.690 1.00 94.31 451 SER A N 1
ATOM 3627 C CA . SER A 1 451 ? -1.982 -16.227 -10.980 1.00 94.31 451 SER A CA 1
ATOM 3628 C C . SER A 1 451 ? -1.119 -15.918 -12.191 1.00 94.31 451 SER A C 1
ATOM 3630 O O . SER A 1 451 ? -0.037 -16.469 -12.337 1.00 94.31 451 SER A O 1
ATOM 3632 N N . ASN A 1 452 ? -1.559 -15.004 -13.049 1.00 93.62 452 ASN A N 1
ATOM 3633 C CA . ASN A 1 452 ? -0.753 -14.498 -14.166 1.00 93.62 452 ASN A CA 1
ATOM 3634 C C . ASN A 1 452 ? 0.199 -13.360 -13.763 1.00 93.62 452 ASN A C 1
ATOM 3636 O O . ASN A 1 452 ? 0.686 -12.621 -14.614 1.00 93.62 452 ASN A O 1
ATOM 3640 N N . LYS A 1 453 ? 0.418 -13.176 -12.467 1.00 92.69 453 LYS A N 1
ATOM 3641 C CA . LYS A 1 453 ? 1.236 -12.114 -11.911 1.00 92.69 453 LYS A CA 1
ATOM 3642 C C . LYS A 1 453 ? 2.647 -12.631 -11.644 1.00 92.69 453 LYS A C 1
ATOM 3644 O O . LYS A 1 453 ? 2.805 -13.727 -11.106 1.00 92.69 453 LYS A O 1
ATOM 3649 N N . GLY A 1 454 ? 3.649 -11.829 -11.983 1.00 91.00 454 GLY A N 1
ATOM 3650 C CA . GLY A 1 454 ? 5.063 -12.100 -11.738 1.00 91.00 454 GLY A CA 1
ATOM 3651 C C . GLY A 1 454 ? 5.763 -10.950 -11.034 1.00 91.00 454 GLY A C 1
ATOM 3652 O O . GLY A 1 454 ? 5.375 -9.825 -11.280 1.00 91.00 454 GLY A O 1
ATOM 3653 N N . MET A 1 455 ? 6.782 -11.153 -10.202 1.00 91.00 455 MET A N 1
ATOM 3654 C CA . MET A 1 455 ? 7.561 -10.030 -9.641 1.00 91.00 455 MET A CA 1
ATOM 3655 C C . MET A 1 455 ? 8.464 -9.398 -10.703 1.00 91.00 455 MET A C 1
ATOM 3657 O O . MET A 1 455 ? 9.264 -10.095 -11.307 1.00 91.00 455 MET A O 1
ATOM 3661 N N . ASN A 1 456 ? 8.382 -8.094 -10.937 1.00 90.06 456 ASN A N 1
ATOM 3662 C CA . ASN A 1 456 ? 9.261 -7.409 -11.880 1.00 90.06 456 ASN A CA 1
ATOM 3663 C C . ASN A 1 456 ? 10.504 -6.868 -11.160 1.00 90.06 456 ASN A C 1
ATOM 3665 O O . ASN A 1 456 ? 10.400 -5.917 -10.390 1.00 90.06 456 ASN A O 1
ATOM 3669 N N . LEU A 1 457 ? 11.657 -7.499 -11.400 1.00 88.69 457 LEU A N 1
ATOM 3670 C CA . LEU A 1 457 ? 12.951 -7.125 -10.810 1.00 88.69 457 LEU A CA 1
ATOM 3671 C C . LEU A 1 457 ? 13.7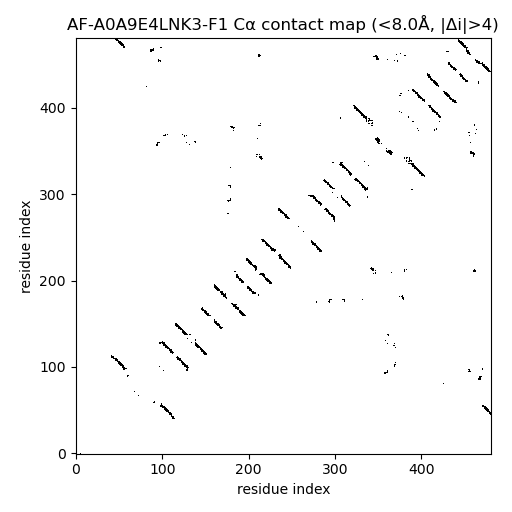21 -6.088 -11.649 1.00 88.69 457 LEU A C 1
ATOM 3673 O O . LEU A 1 457 ? 14.756 -5.596 -11.209 1.00 88.69 457 LEU A O 1
ATOM 3677 N N . ASP A 1 458 ? 13.216 -5.753 -12.837 1.00 85.94 458 ASP A N 1
ATOM 3678 C CA . ASP A 1 458 ? 13.879 -4.894 -13.827 1.00 85.94 458 ASP A CA 1
ATOM 3679 C C . ASP A 1 458 ? 13.506 -3.424 -13.662 1.00 85.94 458 ASP A C 1
ATOM 3681 O O . ASP A 1 458 ? 14.077 -2.543 -14.303 1.00 85.94 458 ASP A O 1
ATOM 3685 N N . LYS A 1 459 ? 12.481 -3.160 -12.854 1.00 89.75 459 LYS A N 1
ATOM 3686 C CA . LYS A 1 459 ? 12.033 -1.815 -12.529 1.00 89.75 459 LYS A CA 1
ATOM 3687 C C . LYS A 1 459 ? 12.683 -1.346 -11.244 1.00 89.75 459 LYS A C 1
ATOM 3689 O O . LYS A 1 459 ? 13.042 -2.142 -10.384 1.00 89.75 459 LYS A O 1
ATOM 3694 N N . HIS A 1 460 ? 12.761 -0.031 -11.104 1.00 90.50 460 HIS A N 1
ATOM 3695 C CA . HIS A 1 460 ? 13.369 0.606 -9.943 1.00 90.50 460 HIS A CA 1
ATOM 3696 C C . HIS A 1 460 ? 12.439 0.661 -8.724 1.00 90.50 460 HIS A C 1
ATOM 3698 O O . HIS A 1 460 ? 12.784 1.243 -7.708 1.00 90.50 460 HIS A O 1
ATOM 3704 N N . TYR A 1 461 ? 11.251 0.062 -8.815 1.00 91.75 461 TYR A N 1
ATOM 3705 C CA . TYR A 1 461 ? 10.244 0.001 -7.759 1.00 91.75 461 TYR A CA 1
ATOM 3706 C C . TYR A 1 461 ? 9.540 -1.369 -7.766 1.00 91.75 461 TYR A C 1
ATOM 3708 O O . TYR A 1 461 ? 9.514 -2.042 -8.804 1.00 91.75 461 TYR A O 1
ATOM 3716 N N . PRO A 1 462 ? 8.914 -1.790 -6.650 1.00 92.38 462 PRO A N 1
ATOM 3717 C CA . PRO A 1 462 ? 8.256 -3.090 -6.555 1.00 92.38 462 PRO A CA 1
ATOM 3718 C C . PRO A 1 462 ? 7.002 -3.157 -7.443 1.00 92.38 462 PRO A C 1
ATOM 3720 O O . PRO A 1 462 ? 5.975 -2.552 -7.132 1.00 92.38 462 PRO A O 1
ATOM 3723 N N . THR A 1 463 ? 7.057 -3.909 -8.544 1.00 93.00 463 THR A N 1
ATOM 3724 C CA . THR A 1 463 ? 5.941 -4.038 -9.501 1.00 93.00 463 THR A CA 1
ATOM 3725 C C . THR A 1 463 ? 5.877 -5.417 -10.146 1.00 93.00 463 THR A C 1
ATOM 3727 O O . THR A 1 463 ? 6.590 -6.331 -9.740 1.00 93.00 463 THR A O 1
ATOM 3730 N N . PHE A 1 464 ? 4.997 -5.606 -11.133 1.00 93.25 464 PHE A N 1
ATOM 3731 C CA . PHE A 1 464 ? 4.656 -6.928 -11.636 1.00 93.25 464 PHE A CA 1
ATOM 3732 C C . PHE A 1 464 ? 4.804 -7.105 -13.149 1.00 93.25 464 PHE A C 1
ATOM 3734 O O . PHE A 1 464 ? 4.449 -6.233 -13.938 1.00 93.25 464 PHE A O 1
ATOM 3741 N N . TYR A 1 465 ? 5.291 -8.281 -13.543 1.00 90.12 465 TYR A N 1
ATOM 3742 C CA . TYR A 1 465 ? 5.141 -8.842 -14.877 1.00 90.12 465 TYR A CA 1
ATOM 3743 C C . TYR A 1 465 ? 3.748 -9.425 -15.064 1.00 90.12 465 TYR A C 1
ATOM 3745 O O . TYR A 1 465 ? 3.175 -10.014 -14.143 1.00 90.12 465 TYR A O 1
ATOM 3753 N N . LEU A 1 466 ? 3.241 -9.310 -16.288 1.00 89.38 466 LEU A N 1
ATOM 3754 C CA . LEU A 1 466 ? 2.045 -10.001 -16.744 1.00 89.38 466 LEU A CA 1
ATOM 3755 C C . LEU A 1 466 ? 2.463 -11.253 -17.522 1.00 89.38 466 LEU A C 1
ATOM 3757 O O . LEU A 1 466 ? 2.991 -11.161 -18.629 1.00 89.38 466 LEU A O 1
ATOM 3761 N N . TYR A 1 467 ? 2.236 -12.424 -16.940 1.00 85.00 467 TYR A N 1
ATOM 3762 C CA . TYR A 1 467 ? 2.534 -13.700 -17.578 1.00 85.00 467 TYR A CA 1
ATOM 3763 C C . TYR A 1 467 ? 1.404 -14.158 -18.494 1.00 85.00 467 TYR A C 1
ATOM 3765 O O . TYR A 1 467 ? 0.226 -14.035 -18.163 1.00 85.00 467 TYR A O 1
ATOM 3773 N N . GLU A 1 468 ? 1.751 -14.768 -19.630 1.00 82.81 468 GLU A N 1
ATOM 3774 C CA . GLU A 1 468 ? 0.748 -15.443 -20.471 1.00 82.81 468 GLU A CA 1
ATOM 3775 C C . GLU A 1 468 ? 0.227 -16.711 -19.808 1.00 82.81 468 GLU A C 1
ATOM 3777 O O . GLU A 1 468 ? -0.959 -17.036 -19.899 1.00 82.81 468 GLU A O 1
ATOM 3782 N N . ARG A 1 469 ? 1.123 -17.431 -19.131 1.00 86.06 469 ARG A N 1
ATOM 3783 C CA . ARG A 1 469 ? 0.801 -18.667 -18.428 1.00 86.06 469 ARG A CA 1
ATOM 3784 C C . ARG A 1 469 ? 0.738 -18.383 -16.934 1.00 86.06 469 ARG A C 1
ATOM 3786 O O . ARG A 1 469 ? 1.721 -17.901 -16.375 1.00 86.06 469 ARG A O 1
ATOM 3793 N N . PRO A 1 470 ? -0.390 -18.674 -16.272 1.00 89.75 470 PRO A N 1
ATOM 3794 C CA . PRO A 1 470 ? -0.499 -18.430 -14.849 1.00 89.75 470 PRO A CA 1
ATOM 3795 C C . PRO A 1 470 ? 0.429 -19.373 -14.074 1.00 89.75 470 PRO A C 1
ATOM 3797 O O . PRO A 1 470 ? 0.523 -20.565 -14.375 1.00 89.75 470 PRO A O 1
ATOM 3800 N N . ILE A 1 471 ? 1.092 -18.836 -13.056 1.00 87.31 471 ILE A N 1
ATOM 3801 C CA . ILE A 1 471 ? 1.929 -19.579 -12.125 1.00 87.31 471 ILE A CA 1
ATOM 3802 C C . ILE A 1 471 ? 1.039 -20.167 -11.030 1.00 87.31 471 ILE A C 1
ATOM 3804 O O . ILE A 1 471 ? 0.304 -19.422 -10.375 1.00 87.31 471 ILE A O 1
ATOM 3808 N N . PRO A 1 472 ? 1.091 -21.488 -10.803 1.00 91.06 472 PRO A N 1
ATOM 3809 C CA . PRO A 1 472 ? 0.409 -22.111 -9.680 1.00 91.06 472 PRO A CA 1
ATOM 3810 C C . PRO A 1 472 ? 1.020 -21.670 -8.345 1.00 91.06 472 PRO A C 1
ATOM 3812 O O . PRO A 1 472 ? 2.242 -21.654 -8.165 1.00 91.06 472 PRO A O 1
ATOM 3815 N N . THR A 1 473 ? 0.144 -21.377 -7.394 1.00 90.25 473 THR A N 1
ATOM 3816 C CA . THR A 1 473 ? 0.466 -20.925 -6.047 1.00 90.25 473 THR A CA 1
ATOM 3817 C C . THR A 1 473 ? -0.182 -21.837 -5.011 1.00 90.25 473 THR A C 1
ATOM 3819 O O . THR A 1 473 ? -1.315 -22.302 -5.156 1.00 90.25 473 THR A O 1
ATOM 3822 N N . VAL A 1 474 ? 0.547 -22.109 -3.931 1.00 91.19 474 VAL A N 1
ATOM 3823 C CA . VAL A 1 474 ? -0.013 -22.743 -2.731 1.00 91.19 474 VAL A CA 1
ATOM 3824 C C . VAL A 1 474 ? 0.141 -21.776 -1.582 1.00 91.19 474 VAL A C 1
ATOM 3826 O O . VAL A 1 474 ? 1.272 -21.477 -1.209 1.00 91.19 474 VAL A O 1
ATOM 3829 N N . ALA A 1 475 ? -0.974 -21.313 -1.023 1.00 91.94 475 ALA A N 1
ATOM 3830 C CA . ALA A 1 475 ? -0.980 -20.388 0.093 1.00 91.94 475 ALA A CA 1
ATOM 3831 C C . ALA A 1 475 ? -1.537 -21.023 1.371 1.00 91.94 475 ALA A C 1
ATOM 3833 O O . ALA A 1 475 ? -2.609 -21.631 1.381 1.00 91.94 475 ALA A O 1
ATOM 3834 N N . PHE A 1 476 ? -0.815 -20.838 2.468 1.00 92.00 476 PHE A N 1
ATOM 3835 C CA . PHE A 1 476 ? -1.257 -21.147 3.823 1.00 92.00 476 PHE A CA 1
ATOM 3836 C C . PHE A 1 476 ? -1.419 -19.834 4.581 1.00 92.00 476 PHE A C 1
ATOM 3838 O O . PHE A 1 476 ? -0.510 -19.004 4.562 1.00 92.00 476 PHE A O 1
ATOM 3845 N N . ARG A 1 477 ? -2.571 -19.633 5.226 1.00 91.69 477 ARG A N 1
ATOM 3846 C CA . ARG A 1 477 ? -2.817 -18.472 6.088 1.00 91.69 477 ARG A CA 1
ATOM 3847 C C . ARG A 1 477 ? -3.439 -18.914 7.395 1.00 91.69 477 ARG A C 1
ATOM 3849 O O . ARG A 1 477 ? -4.442 -19.626 7.373 1.00 91.69 477 ARG A O 1
ATOM 3856 N N . TRP A 1 478 ? -2.883 -18.468 8.511 1.00 87.94 478 TRP A N 1
ATOM 3857 C CA . TRP A 1 478 ? -3.448 -18.728 9.827 1.00 87.94 478 TRP A CA 1
ATOM 3858 C C . TRP A 1 478 ? -3.365 -17.486 10.699 1.00 87.94 478 TRP A C 1
ATOM 3860 O O . TRP A 1 478 ? -2.269 -17.048 11.019 1.00 87.94 478 TRP A O 1
ATOM 3870 N N . ASN A 1 479 ? -4.522 -16.948 11.085 1.00 86.12 479 ASN A N 1
ATOM 3871 C CA . ASN A 1 479 ? -4.628 -15.841 12.028 1.00 86.12 479 ASN A CA 1
ATOM 3872 C C . ASN A 1 479 ? -5.217 -16.353 13.353 1.00 86.12 479 ASN A C 1
ATOM 3874 O O . ASN A 1 479 ? -6.428 -16.576 13.479 1.00 86.12 479 ASN A O 1
ATOM 3878 N N . VAL A 1 480 ? -4.328 -16.601 14.314 1.00 80.12 480 VAL A N 1
ATOM 3879 C CA . VAL A 1 480 ? -4.668 -16.975 15.690 1.00 80.12 480 VAL A CA 1
ATOM 3880 C C . VAL A 1 480 ? -5.074 -15.699 16.407 1.00 80.12 480 VAL A C 1
ATOM 3882 O O . VAL A 1 480 ? -4.243 -14.807 16.532 1.00 80.12 480 VAL A O 1
ATOM 3885 N N . LYS A 1 481 ? -6.332 -15.596 16.836 1.00 70.12 481 LYS A N 1
ATOM 3886 C CA . LYS A 1 481 ? -6.822 -14.487 17.660 1.00 70.12 481 LYS A CA 1
ATOM 3887 C C . LYS A 1 481 ? -7.092 -14.945 19.070 1.00 70.12 481 LYS A C 1
ATOM 3889 O O . LYS A 1 481 ? -7.580 -16.092 19.200 1.00 70.12 481 LYS A O 1
#

Foldseek 3Di:
DDPVVVVVVVVVVVVVVVVVVVVVVVVVPDDDPDPDDPDPPQPFFKKKKKKKKWFAAAQDPPQPPPPDDPVVVVCCVVVPADDDPLADDSNPDQDFLNNATKMKIKIWIWGDRDPQKIKIKIKMWIASHVVLPPPDPLRIDIDIWMKIKGWDWDDDPPWIKTKIKMFTWDAQDADAPRQAFGRDIFGWMKIKIDTPQKMKIWIKTACCVFFAQWQFGIKIKIKIKGWQDDDPPQKIKMKIKMKMATDGPPPVDPPPPPPDPVVVPQDVQLLGRIKIKMKMKMAHNVRFKMWIKMKIAGGDDDPDLLRMKMKTKMWGWDDDPFKTKIKMKMKIKHHLSNLARTGHPPAFQFDPPPPDSPSRRGDPGHDDPVSLPTAQDHVNVVSVLNPRWMKMKIWMWMWMWGNPDDFKIWTKIWIWMWMDTHPGDIDIDTKMKTWIWGDPDPFWIKTWIWIQWGFDRGGSRTHTDGHPGTTIMIMTIHTRD